Protein AF-A0A2D4IGT9-F1 (afdb_monomer)

Secondary structure (DSSP, 8-state):
-HHHHHHHHHHHHHHHHHHHHHHHHHHHHHHHHHHHHTT-S-TT-HHHHHHHHHHHHHHHHHHHHHHHHHHHHHHHHHHHHHHHHHHHHHHHHHHHHHHHHIIIII----HHHHHHHHHHHHHHHHHHHHHHHHHHHHHHHHHHHS-HHHHHHHHHHHHHHHHHHHHHHHHHHHHHHHHHTS--------------------S---------------------------------------------------------TTTTHHHHTTSS-------------------S---HHHHHHHHHHHHHHHHHHHHHHHHHHHHHHSPPP-STTHHHHHHHHHHHHHHHHHHHHHHHHHHHHHHHHHHHTTTS---TTTHHHHHHHHHHHHHHHHHHHHHHHHHHHHHHHHHHHHHHHHHHHHHHHHHHHHHHHHHHS---S-HHHHHHHHHHHHHHHHHHHHHHHHHHHHHHHHHHH--S--HHHHHHHHHHHHHHHHHHHHHHHHHHHHHHHHHHHHHHHHHHHHHH--

Radius of gyration: 40.48 Å; Cα contacts (8 Å, |Δi|>4): 198; chains: 1; bounding box: 95×110×112 Å

Nearest PDB structures (foldseek):
  3edv-assembly1_A  TM=3.835E-01  e=2.771E-05  Homo sapiens
  5j4o-assembly1_A  TM=5.846E-01  e=7.719E-04  Homo sapiens
  1u4q-assembly2_B  TM=3.903E-01  e=1.235E-04  Gallus gallus
  1s35-assembly1_A  TM=5.348E-01  e=2.455E-03  Homo sapiens
  1u5p-assembly1_A  TM=5.572E-01  e=5.311E-03  Gallus gallus

Structure (mmCIF, N/CA/C/O backbone):
data_AF-A0A2D4IGT9-F1
#
_entry.id   AF-A0A2D4IGT9-F1
#
loop_
_atom_site.group_PDB
_atom_site.id
_atom_site.type_symbol
_atom_site.label_atom_id
_atom_site.label_alt_id
_atom_site.label_comp_id
_atom_site.label_asym_id
_atom_site.label_entity_id
_atom_site.label_seq_id
_atom_site.pdbx_PDB_ins_code
_atom_site.Cartn_x
_atom_site.Cartn_y
_atom_site.Cartn_z
_atom_site.occupancy
_atom_site.B_iso_or_equiv
_atom_site.auth_seq_id
_atom_site.auth_comp_id
_atom_site.auth_asym_id
_atom_site.auth_atom_id
_atom_site.pdbx_PDB_model_num
ATOM 1 N N . TYR A 1 1 ? 6.986 18.420 2.941 1.00 79.00 1 TYR A N 1
ATOM 2 C CA . TYR A 1 1 ? 6.310 17.324 2.260 1.00 79.00 1 TYR A CA 1
ATOM 3 C C . TYR A 1 1 ? 5.594 17.743 0.979 1.00 79.00 1 TYR A C 1
ATOM 5 O O . TYR A 1 1 ? 5.923 17.195 -0.071 1.00 79.00 1 TYR A O 1
ATOM 13 N N . THR A 1 2 ? 4.648 18.689 1.011 1.00 79.75 2 THR A N 1
ATOM 14 C CA . THR A 1 2 ? 3.841 19.047 -0.173 1.00 79.75 2 THR A CA 1
ATOM 15 C C . THR A 1 2 ? 4.705 19.691 -1.249 1.00 79.75 2 THR A C 1
ATOM 17 O O . THR A 1 2 ? 4.697 19.246 -2.398 1.00 79.75 2 THR A O 1
ATOM 20 N N . VAL A 1 3 ? 5.549 20.649 -0.854 1.00 83.69 3 VAL A N 1
ATOM 21 C CA . VAL A 1 3 ? 6.493 21.311 -1.766 1.00 83.69 3 VAL A CA 1
ATOM 22 C C . VAL A 1 3 ? 7.492 20.297 -2.323 1.00 83.69 3 VAL A C 1
ATOM 24 O O . VAL A 1 3 ? 7.715 20.239 -3.529 1.00 83.69 3 VAL A O 1
ATOM 27 N N . ALA A 1 4 ? 8.036 19.420 -1.474 1.00 83.31 4 ALA A N 1
ATOM 28 C CA . ALA A 1 4 ? 8.950 18.364 -1.910 1.00 83.31 4 ALA A CA 1
ATOM 29 C C . ALA A 1 4 ? 8.309 17.397 -2.930 1.00 83.31 4 ALA A C 1
ATOM 31 O O . ALA A 1 4 ? 8.961 17.021 -3.906 1.00 83.31 4 ALA A O 1
ATOM 32 N N . LYS A 1 5 ? 7.034 17.018 -2.749 1.00 87.56 5 LYS A N 1
ATOM 33 C CA . LYS A 1 5 ? 6.284 16.177 -3.702 1.00 87.56 5 LYS A CA 1
ATOM 34 C C . LYS A 1 5 ? 6.010 16.901 -5.021 1.00 87.56 5 LYS A C 1
ATOM 36 O O . LYS A 1 5 ? 6.094 16.282 -6.083 1.00 87.56 5 LYS A O 1
ATOM 41 N N . GLU A 1 6 ? 5.712 18.196 -4.984 1.00 90.06 6 GLU A N 1
ATOM 42 C CA . GLU A 1 6 ? 5.578 19.012 -6.194 1.00 90.06 6 GLU A CA 1
ATOM 43 C C . GLU A 1 6 ? 6.902 19.129 -6.954 1.00 90.06 6 GLU A C 1
ATOM 45 O O . GLU A 1 6 ? 6.941 18.897 -8.164 1.00 90.06 6 GLU A O 1
ATOM 50 N N . GLU A 1 7 ? 7.996 19.426 -6.252 1.00 88.69 7 GLU A N 1
ATOM 51 C CA . GLU A 1 7 ? 9.341 19.472 -6.827 1.00 88.69 7 GLU A CA 1
ATOM 52 C C . GLU A 1 7 ? 9.743 18.116 -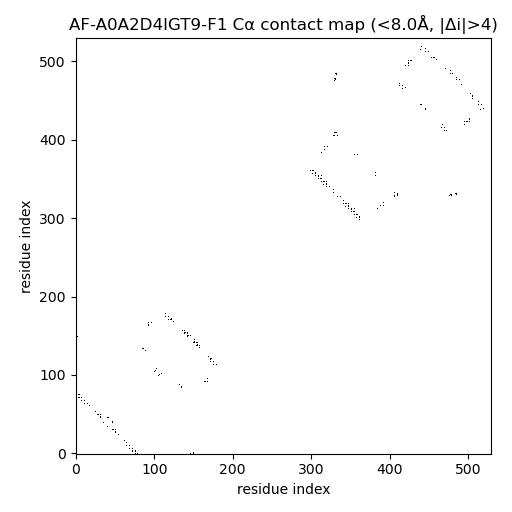7.414 1.00 88.69 7 GLU A C 1
ATOM 54 O O . GLU A 1 7 ? 10.255 18.057 -8.533 1.00 88.69 7 GLU A O 1
ATOM 59 N N . LEU A 1 8 ? 9.431 17.006 -6.736 1.00 92.19 8 LEU A N 1
ATOM 60 C CA . LEU A 1 8 ? 9.673 15.668 -7.271 1.00 92.19 8 LEU A CA 1
ATOM 61 C C . LEU A 1 8 ? 8.951 15.467 -8.610 1.00 92.19 8 LEU A C 1
ATOM 63 O O . LEU A 1 8 ? 9.586 15.066 -9.585 1.00 92.19 8 LEU A O 1
ATOM 67 N N . LYS A 1 9 ? 7.658 15.808 -8.695 1.00 94.38 9 LYS A N 1
ATOM 68 C CA . LYS A 1 9 ? 6.887 15.710 -9.947 1.00 94.38 9 LYS A CA 1
ATOM 69 C C . LYS A 1 9 ? 7.499 16.560 -11.063 1.00 94.38 9 LYS A C 1
ATOM 71 O O . LYS A 1 9 ? 7.608 16.085 -12.196 1.00 94.38 9 LYS A O 1
ATOM 76 N N . LYS A 1 10 ? 7.928 17.792 -10.756 1.00 94.25 10 LYS A N 1
ATOM 77 C CA . LYS A 1 10 ? 8.601 18.680 -11.722 1.00 94.25 10 LYS A CA 1
ATOM 78 C C . LYS A 1 10 ? 9.895 18.052 -12.242 1.00 94.25 10 LYS A C 1
ATOM 80 O O . LYS A 1 10 ? 10.098 18.000 -13.454 1.00 94.25 10 LYS A O 1
ATOM 85 N N . PHE A 1 11 ? 10.746 17.532 -11.358 1.00 92.44 11 PHE A N 1
ATOM 86 C CA . PHE A 1 11 ? 12.012 16.910 -11.755 1.00 92.44 11 PHE A CA 1
ATOM 87 C C . PHE A 1 11 ? 11.828 15.567 -12.472 1.00 92.44 11 PHE A C 1
ATOM 89 O O . PHE A 1 11 ? 12.622 15.249 -13.353 1.00 92.44 11 PHE A O 1
ATOM 96 N N . GLU A 1 12 ? 10.781 14.797 -12.172 1.00 93.69 12 GLU A N 1
ATOM 97 C CA . GLU A 1 12 ? 10.448 13.579 -12.922 1.00 93.69 12 GLU A CA 1
ATOM 98 C C . GLU A 1 12 ? 9.951 13.905 -14.335 1.00 93.69 12 GLU A C 1
ATOM 100 O O . GLU A 1 12 ? 10.316 13.228 -15.296 1.00 93.69 12 GLU A O 1
ATOM 105 N N . ALA A 1 13 ? 9.148 14.960 -14.497 1.00 94.19 13 ALA A N 1
ATOM 106 C CA . ALA A 1 13 ? 8.776 15.466 -15.818 1.00 94.19 13 ALA A CA 1
ATOM 107 C C . ALA A 1 13 ? 10.007 15.965 -16.591 1.00 94.19 13 ALA A C 1
ATOM 109 O O . ALA A 1 13 ? 10.202 15.599 -17.749 1.00 94.19 13 ALA A O 1
ATOM 110 N N . PHE A 1 14 ? 10.886 16.717 -15.927 1.00 93.12 14 PHE A N 1
ATOM 111 C CA . PHE A 1 14 ? 12.133 17.182 -16.524 1.00 93.12 14 PHE A CA 1
ATOM 112 C C . PHE A 1 14 ? 13.061 16.022 -16.915 1.00 93.12 14 PHE A C 1
ATOM 114 O O . PHE A 1 14 ? 13.662 16.052 -17.984 1.00 93.12 14 PHE A O 1
ATOM 121 N N . GLN A 1 15 ? 13.139 14.957 -16.111 1.00 92.75 15 GLN A N 1
ATOM 122 C CA . GLN A 1 15 ? 13.906 13.759 -16.454 1.00 92.75 15 GLN A CA 1
ATOM 123 C C . GLN A 1 15 ? 13.389 13.095 -17.733 1.00 92.75 15 GLN A C 1
ATOM 125 O O . GLN A 1 15 ? 14.203 12.664 -18.547 1.00 92.75 15 GLN A O 1
ATOM 130 N N . ARG A 1 16 ? 12.067 13.047 -17.949 1.00 92.38 16 ARG A N 1
ATOM 131 C CA . ARG A 1 16 ? 11.493 12.550 -19.213 1.00 92.38 16 ARG A CA 1
ATOM 132 C C . ARG A 1 16 ? 11.931 13.415 -20.395 1.00 92.38 16 ARG A C 1
ATOM 134 O O . ARG A 1 16 ? 12.405 12.875 -21.386 1.00 92.38 16 ARG A O 1
ATOM 141 N N . GLN A 1 17 ? 11.892 14.739 -20.252 1.00 91.50 17 GLN A N 1
ATOM 142 C CA . GLN A 1 17 ? 12.360 15.666 -21.289 1.00 91.50 17 GLN A CA 1
ATOM 143 C C . GLN A 1 17 ? 13.862 15.505 -21.599 1.00 91.50 17 GLN A C 1
ATOM 145 O O . GLN A 1 17 ? 14.278 15.562 -22.761 1.00 91.50 17 GLN A O 1
ATOM 150 N N . VAL A 1 18 ? 14.687 15.278 -20.570 1.00 89.12 18 VAL A N 1
ATOM 151 C CA . VAL A 1 18 ? 16.105 14.928 -20.739 1.00 89.12 18 VAL A CA 1
ATOM 152 C C . VAL A 1 18 ? 16.229 13.584 -21.465 1.00 89.12 18 VAL A C 1
ATOM 154 O O . VAL A 1 18 ? 16.972 13.481 -22.428 1.00 89.12 18 VAL A O 1
ATOM 157 N N . GLN A 1 19 ? 15.460 12.560 -21.101 1.00 87.56 19 GLN A N 1
ATOM 158 C CA . GLN A 1 19 ? 15.490 11.271 -21.801 1.00 87.56 19 GLN A CA 1
ATOM 159 C C . GLN A 1 19 ? 15.110 11.407 -23.289 1.00 87.56 19 GLN A C 1
ATOM 161 O O . GLN A 1 19 ? 15.749 10.811 -24.150 1.00 87.56 19 GLN A O 1
ATOM 166 N N . GLU A 1 20 ? 14.104 12.222 -23.612 1.00 88.31 20 GLU A N 1
ATOM 167 C CA . GLU A 1 20 ? 13.661 12.477 -24.990 1.00 88.31 20 GLU A CA 1
ATOM 168 C C . GLU A 1 20 ? 14.735 13.198 -25.818 1.00 88.31 20 GLU A C 1
ATOM 170 O O . GLU A 1 20 ? 14.999 12.838 -26.971 1.00 88.31 20 GLU A O 1
ATOM 175 N N . SER A 1 21 ? 15.414 14.177 -25.212 1.00 88.88 21 SER A N 1
ATOM 176 C CA . SER A 1 21 ? 16.463 14.967 -25.870 1.00 88.88 21 SER A CA 1
ATOM 177 C C . SER A 1 21 ? 17.759 14.171 -26.110 1.00 88.88 21 SER A C 1
ATOM 179 O O . SER A 1 21 ? 18.593 14.589 -26.918 1.00 88.88 21 SER A O 1
ATOM 181 N N . LEU A 1 22 ? 17.914 12.991 -25.489 1.00 89.75 22 LEU A N 1
ATOM 182 C CA . LEU A 1 22 ? 19.045 12.081 -25.714 1.00 89.75 22 LEU A CA 1
ATOM 183 C C . LEU A 1 22 ? 19.158 11.672 -27.187 1.00 89.75 22 LEU A C 1
ATOM 185 O O . LEU A 1 22 ? 20.249 11.659 -27.754 1.00 89.75 22 LEU A O 1
ATOM 189 N N . THR A 1 23 ? 18.019 11.415 -27.834 1.00 86.62 23 THR A N 1
ATOM 190 C CA . THR A 1 23 ? 17.961 11.019 -29.249 1.00 86.62 23 THR A CA 1
ATOM 191 C C . THR A 1 23 ? 18.584 12.070 -30.176 1.00 86.62 23 THR A C 1
ATOM 193 O O . THR A 1 23 ? 19.269 11.736 -31.147 1.00 86.62 23 THR A O 1
ATOM 196 N N . GLN A 1 24 ? 18.408 13.356 -29.855 1.00 89.19 24 GLN A N 1
ATOM 197 C CA . GLN A 1 24 ? 18.990 14.466 -30.611 1.00 89.19 24 GLN A CA 1
ATOM 198 C C . GLN A 1 24 ? 20.510 14.528 -30.421 1.00 89.19 24 GLN A C 1
ATOM 200 O O . GLN A 1 24 ? 21.248 14.699 -31.395 1.00 89.19 24 GLN A O 1
ATOM 205 N N . LEU A 1 25 ? 20.991 14.330 -29.190 1.00 91.62 25 LEU A N 1
ATOM 206 C CA . LEU A 1 25 ? 22.422 14.274 -28.889 1.00 91.62 25 LEU A CA 1
ATOM 207 C C . LEU A 1 25 ? 23.101 13.090 -29.597 1.00 91.62 25 LEU A C 1
ATOM 209 O O . LEU A 1 25 ? 24.165 13.243 -30.200 1.00 91.62 25 LEU A O 1
ATOM 213 N N . GLU A 1 26 ? 22.471 11.915 -29.590 1.00 90.19 26 GLU A N 1
ATOM 214 C CA . GLU A 1 26 ? 22.954 10.728 -30.301 1.00 90.19 26 GLU A CA 1
ATOM 215 C C . GLU A 1 26 ? 23.026 10.946 -31.813 1.00 90.19 26 GLU A C 1
ATOM 217 O O . GLU A 1 26 ? 24.003 10.536 -32.450 1.00 90.19 26 GLU A O 1
ATOM 222 N N . LEU A 1 27 ? 22.035 11.633 -32.392 1.00 91.81 27 LEU A N 1
ATOM 223 C CA . LEU A 1 27 ? 22.041 12.002 -33.804 1.00 91.81 27 LEU A CA 1
ATOM 224 C C . LEU A 1 27 ? 23.219 12.928 -34.131 1.00 91.81 27 LEU A C 1
ATOM 226 O O . LEU A 1 27 ? 23.951 12.656 -35.085 1.00 91.81 27 LEU A O 1
ATOM 230 N N . ILE A 1 28 ? 23.446 13.973 -33.329 1.00 90.88 28 ILE A N 1
ATOM 231 C CA . ILE A 1 28 ? 24.588 14.891 -33.489 1.00 90.88 28 ILE A CA 1
ATOM 232 C C . ILE A 1 28 ? 25.910 14.114 -33.393 1.00 90.88 28 ILE A C 1
ATOM 234 O O . ILE A 1 28 ? 26.769 14.229 -34.272 1.00 90.88 28 ILE A O 1
ATOM 238 N N . ASN A 1 29 ? 26.045 13.238 -32.395 1.00 92.25 29 ASN A N 1
ATOM 239 C CA . ASN A 1 29 ? 27.215 12.378 -32.217 1.00 92.25 29 ASN A CA 1
ATOM 240 C C . ASN A 1 29 ? 27.431 11.415 -33.397 1.00 92.25 29 ASN A C 1
ATOM 242 O O . ASN A 1 29 ? 28.572 11.159 -33.793 1.00 92.25 29 ASN A O 1
ATOM 246 N N . LYS A 1 30 ? 26.355 10.872 -33.979 1.00 91.94 30 LYS A N 1
ATOM 247 C CA . LYS A 1 30 ? 26.406 10.001 -35.161 1.00 91.94 30 LYS A CA 1
ATOM 248 C C . LYS A 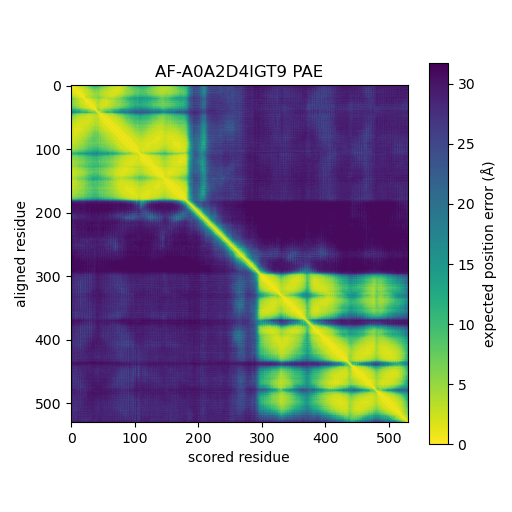1 30 ? 26.862 10.768 -36.402 1.00 91.94 30 LYS A C 1
ATOM 250 O O . LYS A 1 30 ? 27.696 10.254 -37.149 1.00 91.94 30 LYS A O 1
ATOM 255 N N . GLN A 1 31 ? 26.362 11.988 -36.609 1.00 91.38 31 GLN A N 1
ATOM 256 C CA . GLN A 1 31 ? 26.789 12.838 -37.726 1.00 91.38 31 GLN A CA 1
ATOM 257 C C . GLN A 1 31 ? 28.257 13.246 -37.594 1.00 91.38 31 GLN A C 1
ATOM 259 O O . GLN A 1 31 ? 29.007 13.135 -38.561 1.00 91.38 31 GLN A O 1
ATOM 264 N N . TYR A 1 32 ? 28.702 13.614 -36.390 1.00 92.12 32 TYR A N 1
ATOM 265 C CA . TYR A 1 32 ? 30.115 13.878 -36.127 1.00 92.12 32 TYR A CA 1
ATOM 266 C C . TYR A 1 32 ? 30.996 12.662 -36.449 1.00 92.12 32 TYR A C 1
ATOM 268 O O . TYR A 1 32 ? 31.965 12.785 -37.196 1.00 92.12 32 TYR A O 1
ATOM 276 N N . ARG A 1 33 ? 30.624 11.464 -35.966 1.00 91.19 33 ARG A N 1
ATOM 277 C CA . ARG A 1 33 ? 31.346 10.214 -36.269 1.00 91.19 33 ARG A CA 1
ATOM 278 C C . ARG A 1 33 ? 31.444 9.948 -37.773 1.00 91.19 33 ARG A C 1
ATOM 280 O O . ARG A 1 33 ? 32.477 9.470 -38.235 1.00 91.19 33 ARG A O 1
ATOM 287 N N . ARG A 1 34 ? 30.394 10.256 -38.541 1.00 91.81 34 ARG A N 1
ATOM 288 C CA . ARG A 1 34 ? 30.401 10.138 -40.005 1.00 91.81 34 ARG A CA 1
ATOM 289 C C . ARG A 1 34 ? 31.363 11.137 -40.653 1.00 91.81 34 ARG A C 1
ATOM 291 O O . ARG A 1 34 ? 32.208 10.721 -41.438 1.00 91.81 34 ARG A O 1
ATOM 298 N N . LEU A 1 35 ? 31.271 12.420 -40.300 1.00 90.44 35 LEU A N 1
ATOM 299 C CA . LEU A 1 35 ? 32.146 13.470 -40.840 1.00 90.44 35 LEU A CA 1
ATOM 300 C C . LEU A 1 35 ? 33.624 13.204 -40.537 1.00 90.44 35 LEU A C 1
ATOM 302 O O . LEU A 1 35 ? 34.469 13.412 -41.405 1.00 90.44 35 LEU A O 1
ATOM 306 N N . ALA A 1 36 ? 33.922 12.698 -39.337 1.00 87.19 36 ALA A N 1
ATOM 307 C CA . ALA A 1 36 ? 35.270 12.310 -38.936 1.00 87.19 36 ALA A CA 1
ATOM 308 C C . ALA A 1 36 ? 35.832 11.171 -39.803 1.00 87.19 36 ALA A C 1
ATOM 310 O O . ALA A 1 36 ? 36.978 11.246 -40.227 1.00 87.19 36 ALA A O 1
ATOM 311 N N . ARG A 1 37 ? 35.026 10.148 -40.134 1.00 89.19 37 ARG A N 1
ATOM 312 C CA . ARG A 1 37 ? 35.442 9.052 -41.037 1.00 89.19 37 ARG A CA 1
ATOM 313 C C . ARG A 1 37 ? 35.661 9.515 -42.474 1.00 89.19 37 ARG A C 1
ATOM 315 O O . ARG A 1 37 ? 36.538 9.000 -43.153 1.00 89.19 37 ARG A O 1
ATOM 322 N N . GLU A 1 38 ? 34.853 10.467 -42.936 1.00 91.31 38 GLU A N 1
ATOM 323 C CA . GLU A 1 38 ? 34.954 11.041 -44.282 1.00 91.31 38 GLU A CA 1
ATOM 324 C C . GLU A 1 38 ? 36.098 12.076 -44.401 1.00 91.31 38 GLU A C 1
ATOM 326 O O . GLU A 1 38 ? 36.283 12.636 -45.478 1.00 91.31 38 GLU A O 1
ATOM 331 N N . ASN A 1 39 ? 36.860 12.352 -43.328 1.00 83.75 39 ASN A N 1
ATOM 332 C CA . ASN A 1 39 ? 37.859 13.434 -43.249 1.00 83.75 39 ASN A CA 1
ATOM 333 C C . ASN A 1 39 ? 37.294 14.816 -43.631 1.00 83.75 39 ASN A C 1
ATOM 335 O O . ASN A 1 39 ? 37.993 15.671 -44.170 1.00 83.75 39 ASN A O 1
ATOM 339 N N . ARG A 1 40 ? 36.006 15.044 -43.345 1.00 85.62 40 ARG A N 1
ATOM 340 C CA . ARG A 1 40 ? 35.285 16.298 -43.632 1.00 85.62 40 ARG A CA 1
ATOM 341 C C . ARG A 1 40 ? 35.161 17.205 -42.408 1.00 85.62 40 ARG A C 1
ATOM 343 O O . ARG A 1 40 ? 34.336 18.116 -42.398 1.00 85.62 40 ARG A O 1
ATOM 350 N N . THR A 1 41 ? 35.924 16.926 -41.358 1.00 84.19 41 THR A N 1
ATOM 351 C CA . THR A 1 41 ? 35.995 17.768 -40.161 1.00 84.19 41 THR A CA 1
ATOM 352 C C . THR A 1 41 ? 36.948 18.934 -40.377 1.00 84.19 41 THR A C 1
ATOM 354 O O . THR A 1 41 ? 37.808 18.901 -41.256 1.00 84.19 41 THR A O 1
ATOM 357 N N . ASP A 1 42 ? 36.806 19.973 -39.565 1.00 84.94 42 ASP A N 1
ATOM 358 C CA . ASP A 1 42 ? 37.708 21.113 -39.604 1.00 84.94 42 ASP A CA 1
ATOM 359 C C . ASP A 1 42 ? 39.134 20.717 -39.177 1.00 84.94 42 ASP A C 1
ATOM 361 O O . ASP A 1 42 ? 39.333 19.871 -38.302 1.00 84.94 42 ASP A O 1
ATOM 365 N N . SER A 1 43 ? 40.141 21.341 -39.790 1.00 74.69 43 SER A N 1
ATOM 366 C CA . SER A 1 43 ? 41.559 21.085 -39.499 1.00 74.69 43 SER A CA 1
ATOM 367 C C . SER A 1 43 ? 42.000 21.592 -38.121 1.00 74.69 43 SER A C 1
ATOM 369 O O . SER A 1 43 ? 43.042 21.174 -37.623 1.00 74.69 43 SER A O 1
ATOM 371 N N . ALA A 1 44 ? 41.207 22.468 -37.496 1.00 79.75 44 ALA A N 1
ATOM 372 C CA . ALA A 1 44 ? 41.474 23.047 -36.182 1.00 79.75 44 ALA A CA 1
ATOM 373 C C . ALA A 1 44 ? 40.923 22.205 -35.010 1.00 79.75 44 ALA A C 1
ATOM 375 O O . ALA A 1 44 ? 41.195 22.525 -33.854 1.00 79.75 44 ALA A O 1
ATOM 376 N N . GLY A 1 45 ? 40.156 21.138 -35.275 1.00 83.75 45 GLY A N 1
ATOM 377 C CA . GLY A 1 45 ? 39.550 20.282 -34.245 1.00 83.75 45 GLY A CA 1
ATOM 378 C C . GLY A 1 45 ? 38.413 20.932 -33.439 1.00 83.75 45 GLY A C 1
ATOM 379 O O . GLY A 1 45 ? 37.989 20.385 -32.420 1.00 83.75 45 GLY A O 1
ATOM 380 N N . SER A 1 46 ? 37.892 22.072 -33.884 1.00 87.81 46 SER A N 1
ATOM 381 C CA . SER A 1 46 ? 36.796 22.817 -33.264 1.00 87.81 46 SER A CA 1
ATOM 382 C C . SER A 1 46 ? 35.514 21.987 -33.163 1.00 87.81 46 SER A C 1
ATOM 384 O O . SER A 1 46 ? 34.885 21.963 -32.105 1.00 87.81 46 SER A O 1
ATOM 386 N N . LEU A 1 47 ? 35.150 21.227 -34.205 1.00 88.06 47 LEU A N 1
ATOM 387 C CA . LEU A 1 47 ? 33.951 20.384 -34.177 1.00 88.06 47 LEU A CA 1
ATOM 388 C C . LEU A 1 47 ? 34.066 19.258 -33.141 1.00 88.06 47 LEU A C 1
ATOM 390 O O . LEU A 1 47 ? 33.101 18.957 -32.439 1.00 88.06 47 LEU A O 1
ATOM 394 N N . ARG A 1 48 ? 35.261 18.670 -33.004 1.00 87.56 48 ARG A N 1
ATOM 395 C CA . ARG A 1 48 ? 35.552 17.663 -31.976 1.00 87.56 48 ARG A CA 1
ATOM 396 C C . ARG A 1 48 ? 35.373 18.242 -30.574 1.00 87.56 48 ARG A C 1
ATOM 398 O O . ARG A 1 48 ? 34.767 17.586 -29.729 1.00 87.56 48 ARG A O 1
ATOM 405 N N . LEU A 1 49 ? 35.891 19.448 -30.333 1.00 90.50 49 LEU A N 1
ATOM 406 C CA . LEU A 1 49 ? 35.759 20.133 -29.045 1.00 90.50 49 LEU A CA 1
ATOM 407 C C . LEU A 1 49 ? 34.296 20.453 -28.727 1.00 90.50 49 LEU A C 1
ATOM 409 O O . LEU A 1 49 ? 33.834 20.103 -27.647 1.00 90.50 49 LEU A O 1
ATOM 413 N N . MET A 1 50 ? 33.537 21.012 -29.674 1.00 91.31 50 MET A N 1
ATOM 414 C CA . MET A 1 50 ? 32.116 21.325 -29.467 1.00 91.31 50 MET A CA 1
ATOM 415 C C . MET A 1 50 ? 31.277 20.084 -29.136 1.00 91.31 50 MET A C 1
ATOM 417 O O . MET A 1 50 ? 30.437 20.129 -28.240 1.00 91.31 50 MET A O 1
ATOM 421 N N . VAL A 1 51 ? 31.512 18.964 -29.829 1.00 91.38 51 VAL A N 1
ATOM 422 C CA . VAL A 1 51 ? 30.815 17.697 -29.555 1.00 91.38 51 VAL A CA 1
ATOM 423 C C . VAL A 1 51 ? 31.202 17.144 -28.183 1.00 91.38 51 VAL A C 1
ATOM 425 O O . VAL A 1 51 ? 30.335 16.703 -27.429 1.00 91.38 51 VAL A O 1
ATOM 428 N N . HIS A 1 52 ? 32.488 17.193 -27.827 1.00 91.31 52 HIS A N 1
ATOM 429 C CA . HIS A 1 52 ? 32.952 16.756 -26.513 1.00 91.31 52 HIS A CA 1
ATOM 430 C C . HIS A 1 52 ? 32.368 17.611 -25.380 1.00 91.31 52 HIS A C 1
ATOM 432 O O . HIS A 1 52 ? 31.828 17.058 -24.426 1.00 91.31 52 HIS A O 1
ATOM 438 N N . GLU A 1 53 ? 32.392 18.941 -25.508 1.00 93.44 53 GLU A N 1
ATOM 439 C CA . GLU A 1 53 ? 31.776 19.854 -24.542 1.00 93.44 53 GLU A CA 1
ATOM 440 C C . GLU A 1 53 ? 30.263 19.644 -24.431 1.00 93.44 53 GLU A C 1
ATOM 442 O O . GLU A 1 53 ? 29.724 19.661 -23.326 1.00 93.44 53 GLU A O 1
ATOM 447 N N . GLY A 1 54 ? 29.569 19.434 -25.554 1.00 91.81 54 GLY A N 1
ATOM 448 C CA . GLY A 1 54 ? 28.137 19.136 -25.568 1.00 91.81 54 GLY A CA 1
ATOM 449 C C . GLY A 1 54 ? 27.809 17.870 -24.775 1.00 91.81 54 GLY A C 1
ATOM 450 O O . GLY A 1 54 ? 26.941 17.902 -23.903 1.00 91.81 54 GLY A O 1
ATOM 451 N N . ASN A 1 55 ? 28.564 16.793 -25.006 1.00 92.56 55 ASN A N 1
ATOM 452 C CA . ASN A 1 55 ? 28.427 15.541 -24.257 1.00 92.56 55 ASN A CA 1
ATOM 453 C C . ASN A 1 55 ? 28.780 15.715 -22.774 1.00 92.56 55 ASN A C 1
ATOM 455 O O . ASN A 1 55 ? 28.048 15.251 -21.911 1.00 92.56 55 ASN A O 1
ATOM 459 N N . GLN A 1 56 ? 29.839 16.456 -22.447 1.00 94.69 56 GLN A N 1
ATOM 460 C CA . GLN A 1 56 ? 30.210 16.704 -21.053 1.00 94.69 56 GLN A CA 1
ATOM 461 C C . GLN A 1 56 ? 29.131 17.506 -20.306 1.00 94.69 56 GLN A C 1
ATOM 463 O O . GLN A 1 56 ? 28.804 17.206 -19.155 1.00 94.69 56 GLN A O 1
ATOM 468 N N . ARG A 1 57 ? 28.553 18.532 -20.946 1.00 94.62 57 ARG A N 1
ATOM 469 C CA . ARG A 1 57 ? 27.433 19.306 -20.383 1.00 94.62 57 ARG A CA 1
ATOM 470 C C . ARG A 1 57 ? 26.198 18.426 -20.196 1.00 94.62 57 ARG A C 1
ATOM 472 O O . ARG A 1 57 ? 25.532 18.558 -19.170 1.00 94.62 57 ARG A O 1
ATOM 479 N N . TRP A 1 58 ? 25.930 17.523 -21.140 1.00 93.94 58 TRP A N 1
ATOM 480 C CA . TRP A 1 58 ? 24.857 16.537 -21.038 1.00 93.94 58 TRP A CA 1
ATOM 481 C C . TRP A 1 58 ? 25.045 15.589 -19.852 1.00 93.94 58 TRP A C 1
ATOM 483 O O . TRP A 1 58 ? 24.163 15.490 -19.002 1.00 93.94 58 TRP A O 1
ATOM 493 N N . ASP A 1 59 ? 26.216 14.963 -19.740 1.00 91.81 59 ASP A N 1
ATOM 494 C CA . ASP A 1 59 ? 26.529 14.036 -18.651 1.00 91.81 59 ASP A CA 1
ATOM 495 C C . ASP A 1 59 ? 26.399 14.723 -17.288 1.00 91.81 59 ASP A C 1
ATOM 497 O O . ASP A 1 59 ? 25.846 14.163 -16.339 1.00 91.81 59 ASP A O 1
ATOM 501 N N . ASN A 1 60 ? 26.866 15.971 -17.189 1.00 93.75 60 ASN A N 1
ATOM 502 C CA . ASN A 1 60 ? 26.723 16.778 -15.983 1.00 93.75 60 ASN A CA 1
ATOM 503 C C . ASN A 1 60 ? 25.255 17.092 -15.664 1.00 93.75 60 ASN A C 1
ATOM 505 O O . ASN A 1 60 ? 24.858 17.013 -14.500 1.00 93.75 60 ASN A O 1
ATOM 509 N N . LEU A 1 61 ? 24.438 17.428 -16.668 1.00 93.69 61 LEU A N 1
ATOM 510 C CA . LEU A 1 61 ? 23.002 17.642 -16.491 1.00 93.69 61 LEU A CA 1
ATOM 511 C C . LEU A 1 61 ? 22.319 16.364 -15.989 1.00 93.69 61 LEU A C 1
ATOM 513 O O . LEU A 1 61 ? 21.627 16.404 -14.972 1.00 93.69 61 LEU A O 1
ATOM 517 N N . GLN A 1 62 ? 22.566 15.229 -16.643 1.00 91.19 62 GLN A N 1
ATOM 518 C CA . GLN A 1 62 ? 21.970 13.942 -16.292 1.00 91.19 62 GLN A CA 1
ATOM 519 C C . GLN A 1 62 ? 22.358 13.510 -14.870 1.00 91.19 62 GLN A C 1
ATOM 521 O O . GLN A 1 62 ? 21.485 13.161 -14.073 1.00 91.19 62 GLN A O 1
ATOM 526 N N . LYS A 1 63 ? 23.641 13.629 -14.497 1.00 92.19 63 LYS A N 1
ATOM 527 C CA . LYS A 1 63 ? 24.114 13.362 -13.126 1.00 92.19 63 LYS A CA 1
ATOM 528 C C . LYS A 1 63 ? 23.425 14.254 -12.091 1.00 92.19 63 LYS A C 1
ATOM 530 O O . LYS A 1 63 ? 23.022 13.766 -11.035 1.00 92.19 63 LYS A O 1
ATOM 535 N N . ARG A 1 64 ? 23.257 15.549 -12.386 1.00 94.56 64 ARG A N 1
ATOM 536 C CA . ARG A 1 64 ? 22.578 16.497 -11.485 1.00 94.56 64 ARG A CA 1
ATOM 537 C C . ARG A 1 64 ? 21.100 16.160 -11.305 1.00 94.56 64 ARG A C 1
ATOM 539 O O . ARG A 1 64 ? 20.640 16.137 -10.169 1.00 94.56 64 ARG A O 1
ATOM 546 N N . VAL A 1 65 ? 20.380 15.859 -12.386 1.00 91.12 65 VAL A N 1
ATOM 547 C CA . VAL A 1 65 ? 18.957 15.481 -12.327 1.00 91.12 65 VAL A CA 1
ATOM 548 C C . VAL A 1 65 ? 18.765 14.209 -11.503 1.00 91.12 65 VAL A C 1
ATOM 550 O O . VAL A 1 65 ? 17.935 14.191 -10.597 1.00 91.12 65 VAL A O 1
ATOM 553 N N . ILE A 1 66 ? 19.583 13.177 -11.740 1.00 89.38 66 ILE A N 1
ATOM 554 C CA . ILE A 1 66 ? 19.535 11.924 -10.971 1.00 89.38 66 ILE A CA 1
ATOM 555 C C . ILE A 1 66 ? 19.811 12.178 -9.483 1.00 89.38 66 ILE A C 1
ATOM 557 O O . ILE A 1 66 ? 19.113 11.638 -8.627 1.00 89.38 66 ILE A O 1
ATOM 561 N N . SER A 1 67 ? 20.808 13.010 -9.168 1.00 91.81 67 SER A N 1
ATOM 562 C CA . SER A 1 67 ? 21.150 13.359 -7.785 1.00 91.81 67 SER A CA 1
ATOM 563 C C . SER A 1 67 ? 19.997 14.074 -7.068 1.00 91.81 67 SER A C 1
ATOM 565 O O . SER A 1 67 ? 19.627 13.689 -5.957 1.00 91.81 67 SER A O 1
ATOM 567 N N . ILE A 1 68 ? 19.370 15.060 -7.722 1.00 88.00 68 ILE A N 1
ATOM 568 C CA . ILE A 1 68 ? 18.227 15.799 -7.166 1.00 88.00 68 ILE A CA 1
ATOM 569 C C . ILE A 1 68 ? 17.043 14.863 -6.922 1.00 88.00 68 ILE A C 1
ATOM 571 O O . ILE A 1 68 ? 16.489 14.862 -5.825 1.00 88.00 68 ILE A O 1
ATOM 575 N N . LEU A 1 69 ? 16.694 14.029 -7.905 1.00 87.25 69 LEU A N 1
ATOM 576 C CA . LEU A 1 69 ? 15.604 13.063 -7.779 1.00 87.25 69 LEU A CA 1
ATOM 577 C C . LEU A 1 69 ? 15.836 12.075 -6.640 1.00 87.25 69 LEU A C 1
ATOM 579 O O . LEU A 1 69 ? 14.924 11.826 -5.857 1.00 87.25 69 LEU A O 1
ATOM 583 N N . ARG A 1 70 ? 17.054 11.536 -6.516 1.00 91.50 70 ARG A N 1
ATOM 584 C CA . ARG A 1 70 ? 17.404 10.622 -5.422 1.00 91.50 70 ARG A CA 1
ATOM 585 C C . ARG A 1 70 ? 17.235 11.296 -4.064 1.00 91.50 70 ARG A C 1
ATOM 587 O O . ARG A 1 70 ? 16.640 10.705 -3.171 1.00 91.50 70 ARG A O 1
ATOM 594 N N . ARG A 1 71 ? 17.715 12.535 -3.925 1.00 89.19 71 ARG A N 1
ATOM 595 C CA . ARG A 1 71 ? 17.596 13.307 -2.683 1.00 89.19 71 ARG A CA 1
ATOM 596 C C . ARG A 1 71 ? 16.137 13.600 -2.325 1.00 89.19 71 ARG A C 1
ATOM 598 O O . ARG A 1 71 ? 15.764 13.413 -1.175 1.00 89.19 71 ARG A O 1
ATOM 605 N N . LEU A 1 72 ? 15.319 14.015 -3.297 1.00 88.94 72 LEU A N 1
ATOM 606 C CA . LEU A 1 72 ? 13.892 14.286 -3.083 1.00 88.94 72 LEU A CA 1
ATOM 607 C C . LEU A 1 72 ? 13.126 13.020 -2.685 1.00 88.94 72 LEU A C 1
ATOM 609 O O . LEU A 1 72 ? 12.375 13.049 -1.716 1.00 88.94 72 LEU A O 1
ATOM 613 N N . LYS A 1 73 ? 13.351 11.901 -3.387 1.00 91.62 73 LYS A N 1
ATOM 614 C CA . LYS A 1 73 ? 12.723 10.611 -3.059 1.00 91.62 73 LYS A CA 1
ATOM 615 C C . LYS A 1 73 ? 13.107 10.133 -1.666 1.00 91.62 73 LYS A C 1
ATOM 617 O O . LYS A 1 73 ? 12.237 9.711 -0.919 1.00 91.62 73 LYS A O 1
ATOM 622 N N . HIS A 1 74 ? 14.386 10.242 -1.313 1.00 90.44 74 HIS A N 1
ATOM 623 C CA . HIS A 1 74 ? 14.856 9.877 0.018 1.00 90.44 74 HIS A CA 1
ATOM 624 C C . HIS A 1 74 ? 14.201 10.731 1.108 1.00 90.44 74 HIS A C 1
ATOM 626 O O . HIS A 1 74 ? 13.668 10.179 2.059 1.00 90.44 74 HIS A O 1
ATOM 632 N N . PHE A 1 75 ? 14.169 12.056 0.941 1.00 88.88 75 PHE A N 1
ATOM 633 C CA . PHE A 1 75 ? 13.534 12.959 1.904 1.00 88.88 75 PHE A CA 1
ATOM 634 C C . PHE A 1 75 ? 12.029 12.687 2.071 1.00 88.88 75 PHE A C 1
ATOM 636 O O . PHE A 1 75 ? 11.526 12.663 3.190 1.00 88.88 75 PHE A O 1
ATOM 643 N N . ILE A 1 76 ? 11.308 12.445 0.969 1.00 90.50 76 ILE A N 1
ATOM 644 C CA . ILE A 1 76 ? 9.884 12.078 1.019 1.00 90.50 76 ILE A CA 1
ATOM 645 C C . ILE A 1 76 ? 9.694 10.744 1.746 1.00 90.50 76 ILE A C 1
ATOM 647 O O . ILE A 1 76 ? 8.821 10.663 2.600 1.00 90.50 76 ILE A O 1
ATOM 651 N N . GLY A 1 77 ? 10.535 9.745 1.460 1.00 93.00 77 GLY A N 1
ATOM 652 C CA . GLY A 1 77 ? 10.501 8.456 2.154 1.00 93.00 77 GLY A CA 1
ATOM 653 C C . GLY A 1 77 ? 10.722 8.600 3.659 1.00 93.00 77 GLY A C 1
ATOM 654 O O . GLY A 1 77 ? 9.922 8.099 4.435 1.00 93.00 77 GLY A O 1
ATOM 655 N N . GLN A 1 78 ? 11.725 9.379 4.082 1.00 92.38 78 GLN A N 1
ATOM 656 C CA . GLN A 1 78 ? 11.964 9.654 5.507 1.00 92.38 78 GLN A CA 1
ATOM 657 C C . GLN A 1 78 ? 10.752 10.297 6.192 1.00 92.38 78 GLN A C 1
ATOM 659 O O . GLN A 1 78 ? 10.445 9.986 7.340 1.00 92.38 78 GLN A O 1
ATOM 664 N N . ARG A 1 79 ? 10.047 11.191 5.492 1.00 94.25 79 ARG A N 1
ATOM 665 C CA . ARG A 1 79 ? 8.827 11.808 6.012 1.00 94.25 79 ARG A CA 1
ATOM 666 C C . ARG A 1 79 ? 7.670 10.807 6.136 1.00 94.25 79 ARG A C 1
ATOM 668 O O . ARG A 1 79 ? 6.982 10.829 7.148 1.00 94.25 79 ARG A O 1
ATOM 675 N N . GLU A 1 80 ? 7.475 9.930 5.154 1.00 94.81 80 GLU A N 1
ATOM 676 C CA . GLU A 1 80 ? 6.438 8.881 5.197 1.00 94.81 80 GLU A CA 1
ATOM 677 C C . GLU A 1 80 ? 6.729 7.835 6.292 1.00 94.81 80 GLU A C 1
ATOM 679 O O . GLU A 1 80 ? 5.819 7.380 6.988 1.00 94.81 80 GLU A O 1
ATOM 684 N N . GLU A 1 81 ? 8.005 7.496 6.500 1.00 94.75 81 GLU A N 1
ATOM 685 C CA . GLU A 1 81 ? 8.457 6.641 7.604 1.00 94.75 81 GLU A CA 1
ATOM 686 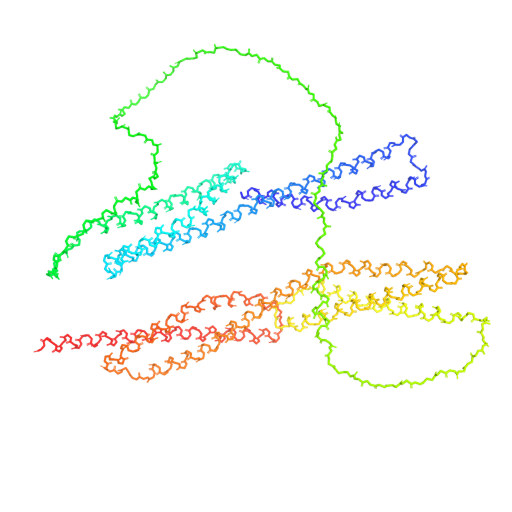C C . GLU A 1 81 ? 8.163 7.279 8.971 1.00 94.75 81 GLU A C 1
ATOM 688 O O . GLU A 1 81 ? 7.610 6.611 9.848 1.00 94.75 81 GLU A O 1
ATOM 693 N N . PHE A 1 82 ? 8.462 8.574 9.138 1.00 95.88 82 PHE A N 1
ATOM 694 C CA . PHE A 1 82 ? 8.116 9.329 10.346 1.00 95.88 82 PHE A CA 1
ATOM 695 C C . PHE A 1 82 ? 6.603 9.338 10.605 1.00 95.88 82 PHE A C 1
ATOM 697 O O . PHE A 1 82 ? 6.186 9.035 11.721 1.00 95.88 82 PHE A O 1
ATOM 704 N N . GLU A 1 83 ? 5.784 9.645 9.591 1.00 94.94 83 GLU A N 1
ATOM 705 C CA . GLU A 1 83 ? 4.315 9.651 9.706 1.00 94.94 83 GLU A CA 1
ATOM 706 C C . GLU A 1 83 ? 3.797 8.284 10.172 1.00 94.94 83 GLU A C 1
ATOM 708 O O . GLU A 1 83 ? 3.063 8.195 11.154 1.00 94.94 83 GLU A O 1
ATOM 713 N N . THR A 1 84 ? 4.269 7.205 9.544 1.00 96.19 84 THR A N 1
ATOM 714 C CA . THR A 1 84 ? 3.881 5.832 9.898 1.00 96.19 84 THR A CA 1
ATOM 715 C C . THR A 1 84 ? 4.270 5.480 11.338 1.00 96.19 84 THR A C 1
ATOM 717 O O . THR A 1 84 ? 3.487 4.886 12.085 1.00 96.19 84 THR A O 1
ATOM 720 N N . ALA A 1 85 ? 5.489 5.837 11.753 1.00 95.69 85 ALA A N 1
ATOM 721 C CA . ALA A 1 85 ? 5.979 5.555 13.097 1.00 95.69 85 ALA A CA 1
ATOM 722 C C . ALA A 1 85 ? 5.233 6.373 14.166 1.00 95.69 85 ALA A C 1
ATOM 724 O O . ALA A 1 85 ? 4.869 5.823 15.210 1.00 95.69 85 ALA A O 1
ATOM 725 N N . ARG A 1 86 ? 4.959 7.653 13.887 1.00 97.44 86 ARG A N 1
ATOM 726 C CA . ARG A 1 86 ? 4.140 8.535 14.726 1.00 97.44 86 ARG A CA 1
ATOM 727 C C . ARG A 1 86 ? 2.733 7.970 14.898 1.00 97.44 86 ARG A C 1
ATOM 729 O O . ARG A 1 86 ? 2.288 7.820 16.032 1.00 97.44 86 ARG A O 1
ATOM 736 N N . ASP A 1 87 ? 2.060 7.609 13.809 1.00 97.12 87 ASP A N 1
ATOM 737 C CA . ASP A 1 87 ? 0.688 7.091 13.850 1.00 97.12 87 ASP A CA 1
ATOM 738 C C . ASP A 1 87 ? 0.608 5.785 14.654 1.00 97.12 87 ASP A C 1
ATOM 740 O O . ASP A 1 87 ? -0.308 5.595 15.454 1.00 97.12 87 ASP A O 1
ATOM 744 N N . SER A 1 88 ? 1.624 4.921 14.542 1.00 97.44 88 SER A N 1
ATOM 745 C CA . SER A 1 88 ? 1.750 3.725 15.383 1.00 97.44 88 SER A CA 1
ATOM 746 C C . SER A 1 88 ? 1.803 4.053 16.882 1.00 97.44 88 SER A C 1
ATOM 748 O O . SER A 1 88 ? 1.189 3.334 17.672 1.00 97.44 88 SER A O 1
ATOM 750 N N . ILE A 1 89 ? 2.519 5.107 17.290 1.00 97.25 89 ILE A N 1
ATOM 751 C CA . ILE A 1 89 ? 2.557 5.542 18.695 1.00 97.25 89 ILE A CA 1
ATOM 752 C C . ILE A 1 89 ? 1.238 6.190 19.112 1.00 97.25 89 ILE A C 1
ATOM 754 O O . ILE A 1 89 ? 0.771 5.917 20.213 1.00 97.25 89 ILE A O 1
ATOM 758 N N . LEU A 1 90 ? 0.611 6.999 18.256 1.00 97.75 90 LEU A N 1
ATOM 759 C CA . LEU A 1 90 ? -0.677 7.629 18.565 1.00 97.75 90 LEU A CA 1
ATOM 760 C C . LEU A 1 90 ? -1.773 6.590 18.822 1.00 97.75 90 LEU A C 1
ATOM 762 O O . LEU A 1 90 ? -2.528 6.727 19.785 1.00 97.75 90 LEU A O 1
ATOM 766 N N . VAL A 1 91 ? -1.826 5.521 18.021 1.00 97.88 91 VAL A N 1
ATOM 767 C CA . VAL A 1 91 ? -2.750 4.399 18.253 1.00 97.88 91 VAL A CA 1
ATOM 768 C C . VAL A 1 91 ? -2.465 3.727 19.594 1.00 97.88 91 VAL A C 1
ATOM 770 O O . VAL A 1 91 ? -3.392 3.496 20.365 1.00 97.88 91 VAL A O 1
ATOM 773 N N . TRP A 1 92 ? -1.195 3.456 19.908 1.00 98.06 92 TRP A N 1
ATOM 774 C CA . TRP A 1 92 ? -0.816 2.852 21.188 1.00 98.06 92 TRP A CA 1
ATOM 775 C C . TRP A 1 92 ? -1.172 3.744 22.391 1.00 98.06 92 TRP A C 1
ATOM 777 O O . TRP A 1 92 ? -1.730 3.252 23.369 1.00 98.06 92 TRP A O 1
ATOM 787 N N . LEU A 1 93 ? -0.925 5.056 22.308 1.00 97.94 93 LEU A N 1
ATOM 788 C CA . LEU A 1 93 ? -1.319 6.020 23.342 1.00 97.94 93 LEU A CA 1
ATOM 789 C C . LEU A 1 93 ? -2.839 6.067 23.525 1.00 97.94 93 LEU A C 1
ATOM 791 O O . LEU A 1 93 ? -3.312 6.101 24.658 1.00 97.94 93 LEU A O 1
ATOM 795 N N . THR A 1 94 ? -3.588 6.030 22.420 1.00 97.69 94 THR A N 1
ATOM 796 C CA . THR A 1 94 ? -5.058 6.026 22.437 1.00 97.69 94 THR A CA 1
ATOM 797 C C . THR A 1 94 ? -5.594 4.771 23.106 1.00 97.69 94 THR A C 1
ATOM 799 O O . THR A 1 94 ? -6.450 4.856 23.982 1.00 97.69 94 THR A O 1
ATOM 802 N N . GLU A 1 95 ? -5.062 3.607 22.741 1.00 97.44 95 GLU A N 1
ATOM 803 C CA . GLU A 1 95 ? -5.434 2.340 23.362 1.00 97.44 95 GLU A CA 1
ATOM 804 C C . GLU A 1 95 ? -5.137 2.355 24.867 1.00 97.44 95 GLU A C 1
ATOM 806 O O . GLU A 1 95 ? -6.008 2.033 25.673 1.00 97.44 95 GLU A O 1
ATOM 811 N N . MET A 1 96 ? -3.948 2.810 25.271 1.00 97.81 96 MET A N 1
ATOM 812 C CA . MET A 1 96 ? -3.597 2.923 26.687 1.00 97.81 96 MET A CA 1
ATOM 813 C C . MET A 1 96 ? -4.522 3.890 27.442 1.00 97.81 96 MET A C 1
ATOM 815 O O . MET A 1 96 ? -4.947 3.576 28.552 1.00 97.81 96 MET A O 1
ATOM 819 N N . ASP A 1 97 ? -4.874 5.041 26.864 1.00 96.88 97 ASP A N 1
ATOM 820 C CA . ASP A 1 97 ? -5.785 6.007 27.494 1.00 96.88 97 ASP A CA 1
ATOM 821 C C . ASP A 1 97 ? -7.221 5.461 27.630 1.00 96.88 97 ASP A C 1
ATOM 823 O O . ASP A 1 97 ? -7.891 5.678 28.649 1.00 96.88 97 ASP A O 1
ATOM 827 N N . LEU A 1 98 ? -7.685 4.673 26.653 1.00 97.38 98 LEU A N 1
ATOM 828 C CA . LEU A 1 98 ? -8.959 3.953 26.730 1.00 97.38 98 LEU A CA 1
ATOM 829 C C . LEU A 1 98 ? -8.933 2.877 27.819 1.00 97.38 98 LEU A C 1
ATOM 831 O O . LEU A 1 98 ? -9.852 2.809 28.642 1.00 97.38 98 LEU A O 1
ATOM 835 N N . GLN A 1 99 ? -7.873 2.069 27.877 1.00 97.12 99 GLN A N 1
ATOM 836 C CA . GLN A 1 99 ? -7.726 1.063 28.925 1.00 97.12 99 GLN A CA 1
ATOM 837 C C . GLN A 1 99 ? -7.622 1.713 30.308 1.00 97.12 99 GLN A C 1
ATOM 839 O O . GLN A 1 99 ? -8.258 1.249 31.253 1.00 97.12 99 GLN A O 1
ATOM 844 N N . LEU A 1 100 ? -6.906 2.831 30.436 1.00 96.25 100 LEU A N 1
ATOM 845 C CA . LEU A 1 100 ? -6.832 3.600 31.675 1.00 96.25 100 LEU A CA 1
ATOM 846 C C . LEU A 1 100 ? -8.209 4.121 32.100 1.00 96.25 100 LEU A C 1
ATOM 848 O O . LEU A 1 100 ? -8.585 3.986 33.263 1.00 96.25 100 LEU A O 1
ATOM 852 N N . THR A 1 101 ? -8.999 4.627 31.153 1.00 96.19 101 THR A N 1
ATOM 853 C CA . THR A 1 101 ? -10.391 5.041 31.387 1.00 96.19 101 THR A CA 1
ATOM 854 C C . THR A 1 101 ? -11.251 3.872 31.880 1.00 96.19 101 THR A C 1
ATOM 856 O O . THR A 1 101 ? -12.033 4.034 32.821 1.00 96.19 101 THR A O 1
ATOM 859 N N . ASN A 1 102 ? -11.068 2.675 31.313 1.00 94.94 102 ASN A N 1
ATOM 860 C CA . ASN A 1 102 ? -11.728 1.455 31.778 1.00 94.94 102 ASN A CA 1
ATOM 861 C C . ASN A 1 102 ? -11.367 1.121 33.233 1.00 94.94 102 ASN A C 1
ATOM 863 O O . ASN A 1 102 ? -12.258 0.905 34.054 1.00 94.94 102 ASN A O 1
ATOM 867 N N . ILE A 1 103 ? -10.080 1.138 33.585 1.00 94.19 103 ILE A N 1
ATOM 868 C CA . ILE A 1 103 ? -9.618 0.858 34.955 1.00 94.19 103 ILE A CA 1
ATOM 869 C C . ILE A 1 103 ? -10.159 1.899 35.948 1.00 94.19 103 ILE A C 1
ATOM 871 O O . ILE A 1 103 ? -10.586 1.546 37.054 1.00 94.19 103 ILE A O 1
ATOM 875 N N . GLU A 1 104 ? -10.165 3.174 35.555 1.00 91.56 104 GLU A N 1
ATOM 876 C CA . GLU A 1 104 ? -10.594 4.289 36.400 1.00 91.56 104 GLU A CA 1
ATOM 877 C C . GLU A 1 104 ? -12.095 4.270 36.707 1.00 91.56 104 GLU A C 1
ATOM 879 O O . GLU A 1 104 ? -12.472 4.482 37.862 1.00 91.56 104 GLU A O 1
ATOM 884 N N . HIS A 1 105 ? -12.940 4.016 35.704 1.00 92.44 105 HIS A N 1
ATOM 885 C CA . HIS A 1 105 ? -14.381 4.270 35.811 1.00 92.44 105 HIS A CA 1
ATOM 886 C C . HIS A 1 105 ? -15.272 3.033 35.720 1.00 92.44 105 HIS A C 1
ATOM 888 O O . HIS A 1 105 ? -16.352 3.038 36.304 1.00 92.44 105 HIS A O 1
ATOM 894 N N . PHE A 1 106 ? -14.845 1.994 35.006 1.00 89.12 106 PHE A N 1
ATOM 895 C CA . PHE A 1 106 ? -15.714 0.870 34.644 1.00 89.12 106 PHE A CA 1
ATOM 896 C C . PHE A 1 106 ? -15.282 -0.456 35.281 1.00 89.12 106 PHE A C 1
ATOM 898 O O . PHE A 1 106 ? -16.095 -1.357 35.450 1.00 89.12 106 PHE A O 1
ATOM 905 N N . SER A 1 107 ? -14.010 -0.583 35.657 1.00 89.94 107 SER A N 1
ATOM 906 C CA . SER A 1 107 ? -13.463 -1.799 36.251 1.00 89.94 107 SER A CA 1
ATOM 907 C C . SER A 1 107 ? -13.922 -1.988 37.698 1.00 89.94 107 SER A C 1
ATOM 909 O O . SER A 1 107 ? -13.655 -1.149 38.566 1.00 89.94 107 SER A O 1
ATOM 911 N N . GLU A 1 108 ? -14.525 -3.149 37.956 1.00 91.00 108 GLU A N 1
ATOM 912 C CA . GLU A 1 108 ? -14.915 -3.652 39.281 1.00 91.00 108 GLU A CA 1
ATOM 913 C C . GLU A 1 108 ? -13.752 -4.330 40.032 1.00 91.00 108 GLU A C 1
ATOM 915 O O . GLU A 1 108 ? -13.945 -4.892 41.108 1.00 91.00 108 GLU A O 1
ATOM 920 N N . CYS A 1 109 ? -12.530 -4.303 39.483 1.00 90.25 109 CYS A N 1
ATOM 921 C CA . CYS A 1 109 ? -11.361 -4.873 40.149 1.00 90.25 109 CYS A CA 1
ATOM 922 C C . CYS A 1 109 ? -11.069 -4.175 41.486 1.00 90.25 109 CYS A C 1
ATOM 924 O O . CYS A 1 109 ? -11.241 -2.961 41.624 1.00 90.25 109 CYS A O 1
ATOM 926 N N . ASP A 1 110 ? -10.537 -4.929 42.448 1.00 92.50 110 ASP A N 1
ATOM 927 C CA . ASP A 1 110 ? -10.042 -4.351 43.694 1.00 92.50 110 ASP A CA 1
ATOM 928 C C . ASP A 1 110 ? -8.838 -3.412 43.460 1.00 92.50 110 ASP A C 1
ATOM 930 O O . ASP A 1 110 ? -8.198 -3.398 42.400 1.00 92.50 110 ASP A O 1
ATOM 934 N N . VAL A 1 111 ? -8.523 -2.602 44.474 1.00 92.12 111 VAL A N 1
ATOM 935 C CA . VAL A 1 111 ? -7.445 -1.602 44.411 1.00 92.12 111 VAL A CA 1
ATOM 936 C C . VAL A 1 111 ? -6.091 -2.242 44.090 1.00 92.12 111 VAL A C 1
ATOM 938 O O . VAL A 1 111 ? -5.312 -1.669 43.327 1.00 92.12 111 VAL A O 1
ATOM 941 N N . GLN A 1 112 ? -5.816 -3.441 44.604 1.00 92.69 112 GLN A N 1
ATOM 942 C CA . GLN A 1 112 ? -4.536 -4.118 44.415 1.00 92.69 112 GLN A CA 1
ATOM 943 C C . GLN A 1 112 ? -4.367 -4.622 42.975 1.00 92.69 112 GLN A C 1
ATOM 945 O O . GLN A 1 112 ? -3.301 -4.466 42.371 1.00 92.69 112 GLN A O 1
ATOM 950 N N . ALA A 1 113 ? -5.432 -5.163 42.386 1.00 93.31 113 ALA A N 1
ATOM 951 C CA . ALA A 1 113 ? -5.487 -5.550 40.985 1.00 93.31 113 ALA A CA 1
ATOM 952 C C . ALA A 1 113 ? -5.330 -4.331 40.059 1.00 93.31 113 ALA A C 1
ATOM 954 O O . ALA A 1 113 ? -4.556 -4.395 39.099 1.00 93.31 113 ALA A O 1
ATOM 955 N N . LYS A 1 114 ? -5.973 -3.197 40.378 1.00 94.62 114 LYS A N 1
ATOM 956 C CA . LYS A 1 114 ? -5.791 -1.933 39.638 1.00 94.62 114 LYS A CA 1
ATOM 957 C C . LYS A 1 114 ? -4.349 -1.422 39.720 1.00 94.62 114 LYS A C 1
ATOM 959 O O . LYS A 1 114 ? -3.773 -1.057 38.698 1.00 94.62 114 LYS A O 1
ATOM 964 N N . ILE A 1 115 ? -3.719 -1.464 40.898 1.00 95.06 115 ILE A N 1
ATOM 965 C CA . ILE A 1 115 ? -2.299 -1.101 41.068 1.00 95.06 115 ILE A CA 1
ATOM 966 C C . ILE A 1 115 ? -1.398 -1.991 40.204 1.00 95.06 115 ILE A C 1
ATOM 968 O O . ILE A 1 115 ? -0.473 -1.484 39.567 1.00 95.06 115 ILE A O 1
ATOM 972 N N . LYS A 1 116 ? -1.664 -3.302 40.144 1.00 95.44 116 LYS A N 1
ATOM 973 C CA . LYS A 1 116 ? -0.897 -4.233 39.303 1.00 95.44 116 LYS A CA 1
ATOM 974 C C . LYS A 1 116 ? -1.008 -3.889 37.814 1.00 95.44 116 LYS A C 1
ATOM 976 O O . LYS A 1 116 ? 0.009 -3.894 37.127 1.00 95.44 116 LYS A O 1
ATOM 981 N N . GLN A 1 117 ? -2.206 -3.562 37.328 1.00 95.81 117 GLN A N 1
ATOM 982 C CA . GLN A 1 117 ? -2.407 -3.141 35.936 1.00 95.81 117 GLN A CA 1
ATOM 983 C C . GLN A 1 117 ? -1.685 -1.820 35.630 1.00 95.81 117 GLN A C 1
ATOM 985 O O . GLN A 1 117 ? -1.016 -1.710 34.609 1.00 95.81 117 GLN A O 1
ATOM 990 N N . LEU A 1 118 ? -1.702 -0.852 36.552 1.00 96.31 118 LEU A N 1
ATOM 991 C CA . LEU A 1 118 ? -0.963 0.404 36.372 1.00 96.31 118 LEU A CA 1
ATOM 992 C C . LEU A 1 118 ? 0.557 0.213 36.357 1.00 96.31 118 LEU A C 1
ATOM 994 O O . LEU A 1 118 ? 1.245 0.904 35.610 1.00 96.31 118 LEU A O 1
ATOM 998 N N . LYS A 1 119 ? 1.089 -0.742 37.130 1.00 95.50 119 LYS A N 1
ATOM 999 C CA . LYS A 1 119 ? 2.508 -1.127 37.036 1.00 95.50 119 LYS A CA 1
ATOM 1000 C C . LYS A 1 119 ? 2.845 -1.733 35.671 1.00 95.50 119 LYS A C 1
ATOM 1002 O O . LYS A 1 119 ? 3.927 -1.475 35.154 1.00 95.50 119 LYS A O 1
ATOM 1007 N N . ALA A 1 120 ? 1.925 -2.494 35.073 1.00 96.69 120 ALA A N 1
ATOM 1008 C CA . ALA A 1 120 ? 2.099 -2.999 33.712 1.00 96.69 120 ALA A CA 1
ATOM 1009 C C . ALA A 1 120 ? 2.136 -1.849 32.690 1.00 96.69 120 ALA A C 1
ATOM 1011 O O . ALA A 1 120 ? 3.061 -1.801 31.885 1.00 96.69 120 ALA A O 1
ATOM 1012 N N . PHE A 1 121 ? 1.244 -0.855 32.793 1.00 97.62 121 PHE A N 1
ATOM 1013 C CA . PHE A 1 121 ? 1.315 0.344 31.942 1.00 97.62 121 PHE A CA 1
ATOM 1014 C C . PHE A 1 121 ? 2.629 1.109 32.101 1.00 97.62 121 PHE A C 1
ATOM 1016 O O . PHE A 1 121 ? 3.231 1.502 31.109 1.00 97.62 121 PHE A O 1
ATOM 1023 N N . GLN A 1 122 ? 3.127 1.282 33.328 1.00 97.19 122 GLN A N 1
ATOM 1024 C CA . GLN A 1 122 ? 4.435 1.908 33.558 1.00 97.19 122 GLN A CA 1
ATOM 1025 C C . GLN A 1 122 ? 5.577 1.139 32.871 1.00 97.19 122 GLN A C 1
ATOM 1027 O O . GLN A 1 122 ? 6.494 1.754 32.327 1.00 97.19 122 GLN A O 1
ATOM 1032 N N . GLN A 1 123 ? 5.512 -0.196 32.856 1.00 96.62 123 GLN A N 1
ATOM 1033 C CA . GLN A 1 123 ? 6.472 -1.032 32.136 1.00 96.62 123 GLN A CA 1
ATOM 1034 C C . GLN A 1 123 ? 6.322 -0.911 30.612 1.00 96.62 123 GLN A C 1
ATOM 1036 O O . GLN A 1 123 ? 7.318 -0.840 29.899 1.00 96.62 123 GLN A O 1
ATOM 1041 N N . GLU A 1 124 ? 5.102 -0.855 30.084 1.00 96.62 124 GLU A N 1
ATOM 1042 C CA . GLU A 1 124 ? 4.881 -0.642 28.649 1.00 96.62 124 GLU A CA 1
ATOM 1043 C C . GLU A 1 124 ? 5.382 0.729 28.184 1.00 96.62 124 GLU A C 1
ATOM 1045 O O . GLU A 1 124 ? 5.980 0.840 27.111 1.00 96.62 124 GLU A O 1
ATOM 1050 N N . ILE A 1 125 ? 5.197 1.765 29.008 1.00 97.06 125 ILE A N 1
ATOM 1051 C CA . ILE A 1 125 ? 5.739 3.104 28.760 1.00 97.06 125 ILE A CA 1
ATOM 1052 C C . ILE A 1 125 ? 7.268 3.054 28.690 1.00 97.06 125 ILE A C 1
ATOM 1054 O O . ILE A 1 125 ? 7.851 3.597 27.750 1.00 97.06 125 ILE A O 1
ATOM 1058 N N . SER A 1 126 ? 7.931 2.367 29.627 1.00 95.69 126 SER A N 1
ATOM 1059 C CA . SER A 1 126 ? 9.397 2.284 29.625 1.00 95.69 126 SER A CA 1
ATOM 1060 C C . SER A 1 126 ? 9.941 1.534 28.405 1.00 95.69 126 SER A C 1
ATOM 1062 O O . SER A 1 126 ? 10.932 1.964 27.815 1.00 95.69 126 SER A O 1
ATOM 1064 N N . LEU A 1 127 ? 9.258 0.474 27.960 1.00 95.19 127 LEU A N 1
ATOM 1065 C CA . LEU A 1 127 ? 9.619 -0.264 26.746 1.00 95.19 127 LEU A CA 1
ATOM 1066 C C . LEU A 1 127 ? 9.457 0.578 25.470 1.00 95.19 127 LEU A C 1
ATOM 1068 O O . LEU A 1 127 ? 10.244 0.423 24.534 1.00 95.19 127 LEU A O 1
ATOM 1072 N N . ASN A 1 128 ? 8.476 1.483 25.429 1.00 94.94 128 ASN A N 1
ATOM 1073 C CA . ASN A 1 128 ? 8.226 2.344 24.271 1.00 94.94 128 ASN A CA 1
ATOM 1074 C C . ASN A 1 128 ? 9.025 3.662 24.277 1.00 94.94 128 ASN A C 1
ATOM 1076 O O . ASN A 1 128 ? 9.110 4.297 23.225 1.00 94.94 128 ASN A O 1
ATOM 1080 N N . SER A 1 129 ? 9.660 4.055 25.391 1.00 94.50 129 SER A N 1
ATOM 1081 C CA . SER A 1 129 ? 10.387 5.339 25.518 1.00 94.50 129 SER A CA 1
ATOM 1082 C C . SER A 1 129 ? 11.396 5.562 24.391 1.00 94.50 129 SER A C 1
ATOM 1084 O O . SER A 1 129 ? 11.336 6.569 23.689 1.00 94.50 129 SER A O 1
ATOM 1086 N N . ASN A 1 130 ? 12.250 4.566 24.125 1.00 93.88 130 ASN A N 1
ATOM 1087 C CA . ASN A 1 130 ? 13.261 4.652 23.066 1.00 93.88 130 ASN A CA 1
ATOM 1088 C C . ASN A 1 130 ? 12.645 4.863 21.676 1.00 93.88 130 ASN A C 1
ATOM 1090 O O . ASN A 1 130 ? 13.204 5.581 20.851 1.00 93.88 130 ASN A O 1
ATOM 1094 N N . LYS A 1 131 ? 11.496 4.236 21.398 1.00 95.56 131 LYS A N 1
ATOM 1095 C CA . LYS A 1 131 ? 10.806 4.382 20.110 1.00 95.56 131 LYS A CA 1
ATOM 1096 C C . LYS A 1 131 ? 10.244 5.798 19.958 1.00 95.56 131 LYS A C 1
ATOM 1098 O O . LYS A 1 131 ? 10.366 6.385 18.888 1.00 95.56 131 LYS A O 1
ATOM 1103 N N . ILE A 1 132 ? 9.676 6.354 21.027 1.00 96.25 132 ILE A N 1
ATOM 1104 C CA . ILE A 1 132 ? 9.144 7.723 21.048 1.00 96.25 132 ILE A CA 1
ATOM 1105 C C . ILE A 1 132 ? 10.275 8.741 20.864 1.00 96.25 132 ILE A C 1
ATOM 1107 O O . ILE A 1 132 ? 10.163 9.629 20.022 1.00 96.25 132 ILE A O 1
ATOM 1111 N N . GLU A 1 133 ? 11.388 8.579 21.579 1.00 96.44 133 GLU A N 1
ATOM 1112 C CA . GLU A 1 133 ? 12.574 9.433 21.436 1.00 96.44 133 GLU A CA 1
ATOM 1113 C C . GLU A 1 133 ? 13.154 9.386 20.016 1.00 96.44 133 GLU A C 1
ATOM 1115 O O . GLU A 1 133 ? 13.505 10.424 19.457 1.00 96.44 133 GLU A O 1
ATOM 1120 N N . GLN A 1 134 ? 13.197 8.203 19.391 1.00 97.00 134 GLN A N 1
ATOM 1121 C CA . GLN A 1 134 ? 13.635 8.061 18.000 1.00 97.00 134 GLN A CA 1
ATOM 1122 C C . GLN A 1 134 ? 12.712 8.791 17.022 1.00 97.00 134 GLN A C 1
ATOM 1124 O O . GLN A 1 134 ? 13.212 9.487 16.141 1.00 97.00 134 GLN A O 1
ATOM 1129 N N . ILE A 1 135 ? 11.390 8.669 17.176 1.00 97.00 135 ILE A N 1
ATOM 1130 C CA . ILE A 1 135 ? 10.416 9.374 16.325 1.00 97.00 135 ILE A CA 1
ATOM 1131 C C . ILE A 1 135 ? 10.576 10.886 16.477 1.00 97.00 135 ILE A C 1
ATOM 1133 O O . ILE A 1 135 ? 10.608 11.607 15.483 1.00 97.00 135 ILE A O 1
ATOM 1137 N N . ILE A 1 136 ? 10.738 11.361 17.712 1.00 96.25 136 ILE A N 1
ATOM 1138 C CA . ILE A 1 136 ? 10.974 12.774 18.003 1.00 96.25 136 ILE A CA 1
ATOM 1139 C C . ILE A 1 136 ? 12.250 13.267 17.308 1.00 96.25 136 ILE A C 1
ATOM 1141 O O . ILE A 1 136 ? 12.201 14.248 16.567 1.00 96.25 136 ILE A O 1
ATOM 1145 N N . ALA A 1 137 ? 13.369 12.559 17.478 1.00 97.00 137 ALA A N 1
ATOM 1146 C CA . ALA A 1 137 ? 14.637 12.927 16.854 1.00 97.00 137 ALA A CA 1
ATOM 1147 C C . ALA A 1 137 ? 14.559 12.896 15.317 1.00 97.00 137 ALA A C 1
ATOM 1149 O O . ALA A 1 137 ? 15.132 13.751 14.641 1.00 97.00 137 ALA A O 1
ATOM 1150 N N . GLN A 1 138 ? 13.835 11.930 14.743 1.00 96.06 138 GLN A N 1
ATOM 1151 C CA . GLN A 1 138 ? 13.582 11.867 13.302 1.00 96.06 138 GLN A CA 1
ATOM 1152 C C . GLN A 1 138 ? 12.773 13.075 12.815 1.00 96.06 138 GLN A C 1
ATOM 1154 O O . GLN A 1 138 ? 13.131 13.678 11.802 1.00 96.06 138 GLN A O 1
ATOM 1159 N N . GLY A 1 139 ? 11.720 13.460 13.540 1.00 96.25 139 GLY A N 1
ATOM 1160 C CA . GLY A 1 139 ? 10.923 14.641 13.218 1.00 96.25 139 GLY A CA 1
ATOM 1161 C C . GLY A 1 139 ? 11.739 15.935 13.285 1.00 96.25 139 GLY A C 1
ATOM 1162 O O . GLY A 1 139 ? 11.665 16.745 12.366 1.00 96.25 139 GLY A O 1
ATOM 1163 N N . GLU A 1 140 ? 12.585 16.102 14.306 1.00 95.56 140 GLU A N 1
ATOM 1164 C CA . GLU A 1 140 ? 13.487 17.259 14.435 1.00 95.56 140 GLU A CA 1
ATOM 1165 C C . GLU A 1 140 ? 14.490 17.342 13.269 1.00 95.56 140 GLU A C 1
ATOM 1167 O O . GLU A 1 140 ? 14.721 18.413 12.705 1.00 95.56 140 GLU A O 1
ATOM 1172 N N . GLN A 1 141 ? 15.046 16.207 12.835 1.00 95.00 141 GLN A N 1
ATOM 1173 C CA . GLN A 1 141 ? 15.928 16.164 11.662 1.00 95.00 141 GLN A CA 1
ATOM 1174 C C . GLN A 1 141 ? 15.202 16.501 10.354 1.00 95.00 141 GLN A C 1
ATOM 1176 O O . GLN A 1 141 ? 15.806 17.071 9.439 1.00 95.00 141 GLN A O 1
ATOM 1181 N N . LEU A 1 142 ? 13.931 16.111 10.226 1.00 94.06 142 LEU A N 1
ATOM 1182 C CA . LEU A 1 142 ? 13.102 16.478 9.080 1.00 94.06 142 LEU A CA 1
ATOM 1183 C C . LEU A 1 142 ? 12.776 17.970 9.100 1.00 94.06 142 LEU A C 1
ATOM 1185 O O . LEU A 1 142 ? 12.839 18.603 8.046 1.00 94.06 142 LEU A O 1
ATOM 1189 N N . LEU A 1 143 ? 12.492 18.532 10.275 1.00 93.06 143 LEU A N 1
ATOM 1190 C CA . LEU A 1 143 ? 12.226 19.953 10.477 1.00 93.06 143 LEU A CA 1
ATOM 1191 C C . LEU A 1 143 ? 13.388 20.814 9.963 1.00 93.06 143 LEU A C 1
ATOM 1193 O O . LEU A 1 143 ? 13.175 21.704 9.143 1.00 93.06 143 LEU A O 1
ATOM 1197 N N . GLU A 1 144 ? 14.624 20.486 10.356 1.00 93.44 144 GLU A N 1
ATOM 1198 C CA . GLU A 1 144 ? 15.836 21.224 9.963 1.00 93.44 144 GLU A CA 1
ATOM 1199 C C . GLU A 1 144 ? 16.042 21.273 8.437 1.00 93.44 144 GLU A C 1
ATOM 1201 O O . GLU A 1 144 ? 16.583 22.236 7.891 1.00 93.44 144 GLU A O 1
ATOM 1206 N N . LYS A 1 145 ? 15.609 20.225 7.729 1.00 88.56 145 LYS A N 1
ATOM 1207 C CA . LYS A 1 145 ? 15.824 20.057 6.283 1.00 88.56 145 LYS A CA 1
ATOM 1208 C C . LYS A 1 145 ? 14.615 20.467 5.438 1.00 88.56 145 LYS A C 1
ATOM 1210 O O . LYS A 1 145 ? 14.686 20.365 4.211 1.00 88.56 145 LYS A O 1
ATOM 1215 N N . SER A 1 146 ? 13.517 20.878 6.070 1.00 87.50 146 SER A N 1
ATOM 1216 C CA . SER A 1 146 ? 12.250 21.198 5.409 1.00 87.50 146 SER A CA 1
ATOM 1217 C C . SER A 1 146 ? 12.150 22.668 5.008 1.00 87.50 146 SER A C 1
ATOM 1219 O O . SER A 1 146 ? 12.734 23.552 5.626 1.00 87.50 146 SER A O 1
ATOM 1221 N N . GLU A 1 147 ? 11.350 22.940 3.975 1.00 84.12 147 GLU A N 1
ATOM 1222 C CA . GLU A 1 147 ? 10.917 24.302 3.648 1.00 84.12 147 GLU A CA 1
ATOM 1223 C C . GLU A 1 147 ? 9.994 24.854 4.753 1.00 84.12 147 GLU A C 1
ATOM 1225 O O . GLU A 1 147 ? 9.274 24.065 5.364 1.00 84.12 147 GLU A O 1
ATOM 1230 N N . PRO A 1 148 ? 9.915 26.180 4.984 1.00 85.94 148 PRO A N 1
ATOM 1231 C CA . PRO A 1 148 ? 9.234 26.752 6.155 1.00 85.94 148 PRO A CA 1
ATOM 1232 C C . PRO A 1 148 ? 7.777 26.308 6.355 1.00 85.94 148 PRO A C 1
ATOM 1234 O O . PRO A 1 148 ? 7.352 26.075 7.480 1.00 85.94 148 PRO A O 1
ATOM 1237 N N . LEU A 1 149 ? 7.012 26.167 5.266 1.00 81.12 149 LEU A N 1
ATOM 1238 C CA . LEU A 1 149 ? 5.618 25.704 5.323 1.00 81.12 149 LEU A CA 1
ATOM 1239 C C . LEU A 1 149 ? 5.514 24.235 5.729 1.00 81.12 149 LEU A C 1
ATOM 1241 O O . LEU A 1 149 ? 4.628 23.857 6.483 1.00 81.12 149 LEU A O 1
ATOM 1245 N N . ASP A 1 150 ? 6.416 23.411 5.203 1.00 85.06 150 ASP A N 1
ATOM 1246 C CA . ASP A 1 150 ? 6.464 21.990 5.514 1.00 85.06 150 ASP A CA 1
ATOM 1247 C C . ASP A 1 150 ? 7.014 21.761 6.929 1.00 85.06 150 ASP A C 1
ATOM 1249 O O . ASP A 1 150 ? 6.541 20.873 7.627 1.00 85.06 150 ASP A O 1
ATOM 1253 N N . ALA A 1 151 ? 7.975 22.581 7.360 1.00 90.06 151 ALA A N 1
ATOM 1254 C CA . ALA A 1 151 ? 8.539 22.555 8.701 1.00 90.06 151 ALA A CA 1
ATOM 1255 C C . ALA A 1 151 ? 7.473 22.872 9.762 1.00 90.06 151 ALA A C 1
ATOM 1257 O O . ALA A 1 151 ? 7.331 22.109 10.708 1.00 90.06 151 ALA A O 1
ATOM 1258 N N . ALA A 1 152 ? 6.663 23.917 9.561 1.00 89.69 152 ALA A N 1
ATOM 1259 C CA . ALA A 1 152 ? 5.603 24.286 10.502 1.00 89.69 152 ALA A CA 1
ATOM 1260 C C . ALA A 1 152 ? 4.609 23.138 10.771 1.00 89.69 152 ALA A C 1
ATOM 1262 O O . ALA A 1 152 ? 4.208 22.928 11.909 1.00 89.69 152 ALA A O 1
ATOM 1263 N N . VAL A 1 153 ? 4.258 22.358 9.741 1.00 90.44 153 VAL A N 1
ATOM 1264 C CA . VAL A 1 153 ? 3.378 21.186 9.897 1.00 90.44 153 VAL A CA 1
ATOM 1265 C C . VAL A 1 153 ? 4.056 20.091 10.724 1.00 90.44 153 VAL A C 1
ATOM 1267 O O . VAL A 1 153 ? 3.433 19.508 11.602 1.00 90.44 153 VAL A O 1
ATOM 1270 N N . ILE A 1 154 ? 5.336 19.810 10.466 1.00 92.38 154 ILE A N 1
ATOM 1271 C CA . ILE A 1 154 ? 6.092 18.795 11.219 1.00 92.38 154 ILE A CA 1
ATOM 1272 C C . ILE A 1 154 ? 6.240 19.211 12.689 1.00 92.38 154 ILE A C 1
ATOM 1274 O O . ILE A 1 154 ? 6.150 18.364 13.575 1.00 92.38 154 ILE A O 1
ATOM 1278 N N . GLU A 1 155 ? 6.476 20.499 12.942 1.00 95.69 155 GLU A N 1
ATOM 1279 C CA . GLU A 1 155 ? 6.577 21.071 14.287 1.00 95.69 155 GLU A CA 1
ATOM 1280 C C . GLU A 1 155 ? 5.269 20.894 15.066 1.00 95.69 155 GLU A C 1
ATOM 1282 O O . GLU A 1 155 ? 5.289 20.339 16.162 1.00 95.69 155 GLU A O 1
ATOM 1287 N N . GLU A 1 156 ? 4.131 21.255 14.466 1.00 95.75 156 GLU A N 1
ATOM 1288 C CA . GLU A 1 156 ? 2.805 21.081 15.072 1.00 95.75 156 GLU A CA 1
ATOM 1289 C C . GLU A 1 156 ? 2.526 19.610 15.424 1.00 95.75 156 GLU A C 1
ATOM 1291 O O . GLU A 1 156 ? 2.137 19.296 16.548 1.00 95.75 156 GLU A O 1
ATOM 1296 N N . GLU A 1 157 ? 2.810 18.681 14.510 1.00 95.62 157 GLU A N 1
ATOM 1297 C CA . GLU A 1 157 ? 2.613 17.245 14.745 1.00 95.62 157 GLU A CA 1
ATOM 1298 C C . GLU A 1 157 ? 3.528 16.676 15.843 1.00 95.62 157 GLU A C 1
ATOM 1300 O O . GLU A 1 157 ? 3.136 15.763 16.578 1.00 95.62 157 GLU A O 1
ATOM 1305 N N . LEU A 1 158 ? 4.761 17.182 15.957 1.00 97.19 158 LEU A N 1
ATOM 1306 C CA . LEU A 1 158 ? 5.675 16.814 17.038 1.00 97.19 158 LEU A CA 1
ATOM 1307 C C . LEU A 1 158 ? 5.176 17.334 18.383 1.00 97.19 158 LEU A C 1
ATOM 1309 O O . LEU A 1 158 ? 5.218 16.598 19.371 1.00 97.19 158 LEU A O 1
ATOM 1313 N N . ASP A 1 159 ? 4.704 18.576 18.425 1.00 97.50 159 ASP A N 1
ATOM 1314 C CA . ASP A 1 159 ? 4.166 19.186 19.635 1.00 97.50 159 ASP A CA 1
ATOM 1315 C C . ASP A 1 159 ? 2.899 18.467 20.105 1.00 97.50 159 ASP A C 1
ATOM 1317 O O . ASP A 1 159 ? 2.761 18.173 21.296 1.00 97.50 159 ASP A O 1
ATOM 1321 N N . GLU A 1 160 ? 2.009 18.090 19.185 1.00 97.44 160 GLU A N 1
ATOM 1322 C CA . GLU A 1 160 ? 0.835 17.271 19.486 1.00 97.44 160 GLU A CA 1
ATOM 1323 C C . GLU A 1 160 ? 1.211 15.900 20.051 1.00 97.44 160 GLU A C 1
ATOM 1325 O O . GLU A 1 160 ? 0.672 15.502 21.090 1.00 97.44 160 GLU A O 1
ATOM 1330 N N . LEU A 1 161 ? 2.162 15.199 19.420 1.00 97.31 161 LEU A N 1
ATOM 1331 C CA . LEU A 1 161 ? 2.646 13.907 19.904 1.00 97.31 161 LEU A CA 1
ATOM 1332 C C . LEU A 1 161 ? 3.233 14.037 21.313 1.00 97.31 161 LEU A C 1
ATOM 1334 O O . LEU A 1 161 ? 2.874 13.272 22.210 1.00 97.31 161 LEU A O 1
ATOM 1338 N N . ARG A 1 162 ? 4.120 15.019 21.527 1.00 97.94 162 ARG A N 1
ATOM 1339 C CA . ARG A 1 162 ? 4.724 15.276 22.839 1.00 97.94 162 ARG A CA 1
ATOM 1340 C C . ARG A 1 162 ? 3.642 15.548 23.866 1.00 97.94 162 ARG A C 1
ATOM 1342 O O . ARG A 1 162 ? 3.644 14.908 24.916 1.00 97.94 162 ARG A O 1
ATOM 1349 N N . ARG A 1 163 ? 2.721 16.469 23.588 1.00 98.06 163 ARG A N 1
ATOM 1350 C CA . ARG A 1 163 ? 1.638 16.825 24.507 1.00 98.06 163 ARG A CA 1
ATOM 1351 C C . ARG A 1 163 ? 0.812 15.595 24.881 1.00 98.06 163 ARG A C 1
ATOM 1353 O O . ARG A 1 163 ? 0.590 15.367 26.068 1.00 98.06 163 ARG A O 1
ATOM 1360 N N . TYR A 1 164 ? 0.434 14.773 23.904 1.00 98.12 164 TYR A N 1
ATOM 1361 C CA . TYR A 1 164 ? -0.383 13.593 24.165 1.00 98.12 164 TYR A CA 1
ATOM 1362 C C . TYR A 1 164 ? 0.355 12.534 24.999 1.00 98.12 164 TYR A C 1
ATOM 1364 O O . TYR A 1 164 ? -0.209 12.020 25.965 1.00 98.12 164 TYR A O 1
ATOM 1372 N N . CYS A 1 165 ? 1.645 12.291 24.729 1.00 98.19 165 CYS A N 1
ATOM 1373 C CA . CYS A 1 165 ? 2.492 11.461 25.594 1.00 98.19 165 CYS A CA 1
ATOM 1374 C C . CYS A 1 165 ? 2.469 11.955 27.050 1.00 98.19 165 CYS A C 1
ATOM 1376 O O . CYS A 1 165 ? 2.200 11.178 27.965 1.00 98.19 165 CYS A O 1
ATOM 1378 N N . HIS A 1 166 ? 2.714 13.252 27.280 1.00 97.50 166 HIS A N 1
ATOM 1379 C CA . HIS A 1 166 ? 2.737 13.824 28.632 1.00 97.50 166 HIS A CA 1
ATOM 1380 C C . HIS A 1 166 ? 1.381 13.704 29.341 1.00 97.50 166 HIS A C 1
ATOM 1382 O O . HIS A 1 166 ? 1.333 13.412 30.538 1.00 97.50 166 HIS A O 1
ATOM 1388 N N . GLU A 1 167 ? 0.279 13.914 28.620 1.00 97.75 167 GLU A N 1
ATOM 1389 C CA . GLU A 1 167 ? -1.074 13.806 29.165 1.00 97.75 167 GLU A CA 1
ATOM 1390 C C . GLU A 1 167 ? -1.380 12.382 29.639 1.00 97.75 167 GLU A C 1
ATOM 1392 O O . GLU A 1 167 ? -1.739 12.201 30.810 1.00 97.75 167 GLU A O 1
ATOM 1397 N N . VAL A 1 168 ? -1.183 11.382 28.771 1.00 98.06 168 VAL A N 1
ATOM 1398 C CA . VAL A 1 168 ? -1.481 9.975 29.079 1.00 98.06 168 VAL A CA 1
ATOM 1399 C C . VAL A 1 168 ? -0.533 9.442 30.152 1.00 98.06 168 VAL A C 1
ATOM 1401 O O . VAL A 1 168 ? -0.989 8.898 31.159 1.00 98.06 168 VAL A O 1
ATOM 1404 N N . PHE A 1 169 ? 0.780 9.661 30.017 1.00 97.94 169 PHE A N 1
ATOM 1405 C CA . PHE A 1 169 ? 1.762 9.188 31.005 1.00 97.94 169 PHE A CA 1
ATOM 1406 C C . PHE A 1 169 ? 1.536 9.846 32.365 1.00 97.94 169 PHE A C 1
ATOM 1408 O O . PHE A 1 169 ? 1.519 9.175 33.400 1.00 97.94 169 PHE A O 1
ATOM 1415 N N . GLY A 1 170 ? 1.276 11.156 32.369 1.00 97.31 170 GLY A N 1
ATOM 1416 C CA . GLY A 1 170 ? 0.939 11.885 33.581 1.00 97.31 170 GLY A CA 1
ATOM 1417 C C . GLY A 1 170 ? -0.358 11.383 34.217 1.00 97.31 170 GLY A C 1
ATOM 1418 O O . GLY A 1 170 ? -0.463 11.353 35.443 1.00 97.31 170 GLY A O 1
ATOM 1419 N N . ARG A 1 171 ? -1.355 10.967 33.424 1.00 97.88 171 ARG A N 1
ATOM 1420 C CA . ARG A 1 171 ? -2.604 10.390 33.943 1.00 97.88 171 ARG A CA 1
ATOM 1421 C C . ARG A 1 171 ? -2.355 9.037 34.609 1.00 97.88 171 ARG A C 1
ATOM 1423 O O . ARG A 1 171 ? -2.779 8.871 35.753 1.00 97.88 171 ARG A O 1
ATOM 1430 N N . VAL A 1 172 ? -1.598 8.140 33.968 1.00 97.56 172 VAL A N 1
ATOM 1431 C CA . VAL A 1 172 ? -1.177 6.850 34.554 1.00 97.56 172 VAL A CA 1
ATOM 1432 C C . VAL A 1 172 ? -0.478 7.078 35.894 1.00 97.56 172 VAL A C 1
ATOM 1434 O O . VAL A 1 172 ? -0.847 6.478 36.906 1.00 97.56 172 VAL A O 1
ATOM 1437 N N . GLU A 1 173 ? 0.493 7.992 35.934 1.00 96.56 173 GLU A N 1
ATOM 1438 C CA . GLU A 1 173 ? 1.264 8.271 37.144 1.00 96.56 173 GLU A CA 1
ATOM 1439 C C . GLU A 1 173 ? 0.394 8.862 38.266 1.00 96.56 173 GLU A C 1
ATOM 1441 O O . GLU A 1 173 ? 0.460 8.416 39.417 1.00 96.56 173 GLU A O 1
ATOM 1446 N N . ARG A 1 174 ? -0.460 9.845 37.948 1.00 96.44 174 ARG A N 1
ATOM 1447 C CA . ARG A 1 174 ? -1.378 10.454 38.923 1.00 96.44 174 ARG A CA 1
ATOM 1448 C C . ARG A 1 174 ? -2.357 9.431 39.487 1.00 96.44 174 ARG A C 1
ATOM 1450 O O . ARG A 1 174 ? -2.585 9.427 40.698 1.00 96.44 174 ARG A O 1
ATOM 1457 N N . TYR A 1 175 ? -2.921 8.568 38.644 1.00 96.19 175 TYR A N 1
ATOM 1458 C CA . TYR A 1 175 ? -3.874 7.560 39.092 1.00 96.19 175 TYR A CA 1
ATOM 1459 C C . TYR A 1 175 ? -3.201 6.479 39.948 1.00 96.19 175 TYR A C 1
ATOM 1461 O O . TYR A 1 175 ? -3.709 6.133 41.015 1.00 96.19 175 TYR A O 1
ATOM 1469 N N . HIS A 1 176 ? -1.996 6.047 39.574 1.00 95.06 176 HIS A N 1
ATOM 1470 C CA . HIS A 1 176 ? -1.186 5.136 40.381 1.00 95.06 176 HIS A CA 1
ATOM 1471 C C . HIS A 1 176 ? -0.868 5.713 41.770 1.00 95.06 176 HIS A C 1
ATOM 1473 O O . HIS A 1 176 ? -1.136 5.072 42.790 1.00 95.06 176 HIS A O 1
ATOM 1479 N N . LYS A 1 177 ? -0.392 6.967 41.831 1.00 94.12 177 LYS A N 1
ATOM 1480 C CA . LYS A 1 177 ? -0.141 7.679 43.099 1.00 94.12 177 LYS A CA 1
ATOM 1481 C C . LYS A 1 177 ? -1.412 7.829 43.939 1.00 94.12 177 LYS A C 1
ATOM 1483 O O . LYS A 1 177 ? -1.338 7.769 45.164 1.00 94.12 177 LYS A O 1
ATOM 1488 N N . LYS A 1 178 ? -2.572 8.028 43.304 1.00 94.31 178 LYS A N 1
ATOM 1489 C CA . LYS A 1 178 ? -3.868 8.135 43.990 1.00 94.31 178 LYS A CA 1
ATOM 1490 C C . LYS A 1 178 ? -4.269 6.818 44.659 1.00 94.31 178 LYS A C 1
ATOM 1492 O O . LYS A 1 178 ? -4.707 6.859 45.803 1.00 94.31 178 LYS A O 1
ATOM 1497 N N . LEU A 1 179 ? -4.108 5.679 43.981 1.00 91.81 179 LEU A N 1
ATOM 1498 C CA . LEU A 1 179 ? -4.488 4.371 44.528 1.00 91.81 179 LEU A CA 1
ATOM 1499 C C . LEU A 1 179 ? -3.581 3.917 45.677 1.00 91.81 179 LEU A C 1
ATOM 1501 O O . LEU A 1 179 ? -4.085 3.395 46.663 1.00 91.81 179 LEU A O 1
ATOM 1505 N N . ILE A 1 180 ? -2.271 4.175 45.600 1.00 89.88 180 ILE A N 1
ATOM 1506 C CA . ILE A 1 180 ? -1.322 3.803 46.669 1.00 89.88 180 ILE A CA 1
ATOM 1507 C C . ILE A 1 180 ? -1.536 4.622 47.952 1.00 89.88 180 ILE A C 1
ATOM 1509 O O . ILE A 1 180 ? -1.219 4.163 49.044 1.00 89.88 180 ILE A O 1
ATOM 1513 N N . ARG A 1 181 ? -2.078 5.840 47.842 1.00 86.12 181 ARG A N 1
ATOM 1514 C CA . ARG A 1 181 ? -2.360 6.712 48.996 1.00 86.12 181 ARG A CA 1
ATOM 1515 C C . ARG A 1 181 ? -3.674 6.390 49.713 1.00 86.12 181 ARG A C 1
ATOM 1517 O O . ARG A 1 181 ? -3.948 7.011 50.738 1.00 86.12 181 ARG A O 1
ATOM 1524 N N . LEU A 1 182 ? -4.500 5.490 49.180 1.00 76.75 182 LEU A N 1
ATOM 1525 C CA . LEU A 1 182 ? -5.746 5.097 49.830 1.00 76.75 182 LEU A CA 1
ATOM 1526 C C . LEU A 1 182 ? -5.413 4.168 51.015 1.00 76.75 182 LEU A C 1
ATOM 1528 O O . LEU A 1 182 ? -4.719 3.176 50.797 1.00 76.75 182 LEU A O 1
ATOM 1532 N N . PRO A 1 183 ? -5.866 4.456 52.252 1.00 58.56 183 PRO A N 1
ATOM 1533 C CA . PRO A 1 183 ? -5.657 3.547 53.371 1.00 58.56 183 PRO A CA 1
ATOM 1534 C C . PRO A 1 183 ? -6.336 2.218 53.046 1.00 58.56 183 PRO A C 1
ATOM 1536 O O . PRO A 1 183 ? -7.549 2.180 52.837 1.00 58.56 183 PRO A O 1
ATOM 1539 N N . LEU A 1 184 ? -5.556 1.141 52.980 1.00 51.38 184 LEU A N 1
ATOM 1540 C CA . LEU A 1 184 ? -6.102 -0.203 53.092 1.00 51.38 184 LEU A CA 1
ATOM 1541 C C . LEU A 1 184 ? -6.773 -0.244 54.467 1.00 51.38 184 LEU A C 1
ATOM 1543 O O . LEU A 1 184 ? -6.090 -0.100 55.479 1.00 51.38 184 LEU A O 1
ATOM 1547 N N . THR A 1 185 ? -8.101 -0.324 54.507 1.00 43.41 185 THR A N 1
ATOM 1548 C CA . THR A 1 185 ? -8.820 -0.634 55.740 1.00 43.41 185 THR A CA 1
ATOM 1549 C C . THR A 1 185 ? -8.420 -2.046 56.132 1.00 43.41 185 THR A C 1
ATOM 1551 O O . THR A 1 185 ? -8.933 -3.027 55.598 1.00 43.41 185 THR A O 1
ATOM 1554 N N . ASP A 1 186 ? -7.410 -2.098 56.989 1.00 47.97 186 ASP A N 1
ATOM 1555 C CA . ASP A 1 186 ? -7.179 -3.156 57.948 1.00 47.97 186 ASP A CA 1
ATOM 1556 C C . ASP A 1 186 ? -8.438 -3.246 58.812 1.00 47.97 186 ASP A C 1
ATOM 1558 O O . ASP A 1 186 ? -8.679 -2.372 59.636 1.00 47.97 186 ASP A O 1
ATOM 1562 N N . ASP A 1 187 ? -9.290 -4.226 58.530 1.00 43.34 187 ASP A N 1
ATOM 1563 C CA . ASP A 1 187 ? -10.241 -4.741 59.505 1.00 43.34 187 ASP A CA 1
ATOM 1564 C C . ASP A 1 187 ? -10.421 -6.245 59.253 1.00 43.34 187 ASP A C 1
ATOM 1566 O O . ASP A 1 187 ? -10.985 -6.689 58.252 1.00 43.34 187 ASP A O 1
ATOM 1570 N N . GLU A 1 188 ? -9.904 -6.987 60.231 1.00 45.44 188 GLU A N 1
ATOM 1571 C CA . GLU A 1 188 ? -10.127 -8.396 60.556 1.00 45.44 188 GLU A CA 1
ATOM 1572 C C . GLU A 1 188 ? -9.369 -9.459 59.746 1.00 45.44 188 GLU A C 1
ATOM 1574 O O . GLU A 1 188 ? -9.927 -10.168 58.917 1.00 45.44 188 GLU A O 1
ATOM 1579 N N . HIS A 1 189 ? -8.119 -9.712 60.150 1.00 41.81 189 HIS A N 1
ATOM 1580 C CA . HIS A 1 189 ? -7.799 -11.027 60.716 1.00 41.81 189 HIS A CA 1
ATOM 1581 C C . HIS A 1 189 ? -6.744 -10.926 61.827 1.00 41.81 189 HIS A C 1
ATOM 1583 O O . HIS A 1 189 ? -5.594 -10.548 61.625 1.00 41.81 189 HIS A O 1
ATOM 1589 N N . GLU A 1 190 ? -7.197 -11.294 63.021 1.00 45.31 190 GLU A N 1
ATOM 1590 C CA . GLU A 1 190 ? -6.437 -11.513 64.242 1.00 45.31 190 GLU A CA 1
ATOM 1591 C C . GLU A 1 190 ? -5.224 -12.456 64.069 1.00 45.31 190 GLU A C 1
ATOM 1593 O O . GLU A 1 190 ? -5.302 -13.487 63.404 1.00 45.31 190 GLU A O 1
ATOM 1598 N N . LEU A 1 191 ? -4.167 -12.140 64.833 1.00 39.69 191 LEU A N 1
ATOM 1599 C CA . LEU A 1 191 ? -3.130 -13.036 65.372 1.00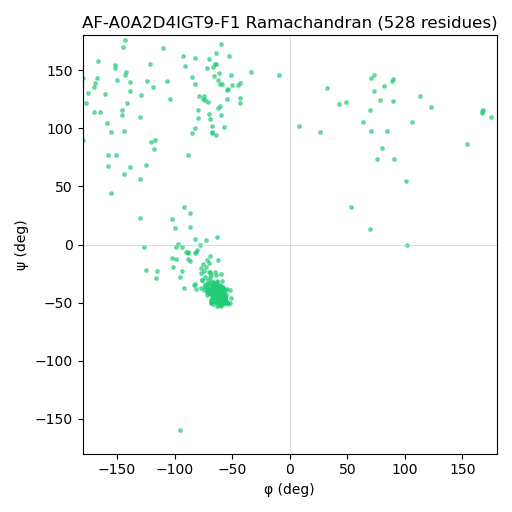 39.69 191 LEU A CA 1
ATOM 1600 C C . LEU A 1 191 ? -2.111 -13.644 64.388 1.00 39.69 191 LEU A C 1
ATOM 1602 O O . LEU A 1 191 ? -2.271 -14.758 63.900 1.00 39.69 191 LEU A O 1
ATOM 1606 N N . SER A 1 192 ? -0.933 -13.020 64.310 1.00 37.16 192 SER A N 1
ATOM 1607 C CA . SER A 1 192 ? 0.301 -13.692 64.750 1.00 37.16 192 SER A CA 1
ATOM 1608 C C . SER A 1 192 ? 1.426 -12.676 64.925 1.00 37.16 192 SER A C 1
ATOM 1610 O O . SER A 1 192 ? 1.942 -12.130 63.954 1.00 37.16 192 SER A O 1
ATOM 1612 N N . ASP A 1 193 ? 1.857 -12.505 66.173 1.00 47.41 193 ASP A N 1
ATOM 1613 C CA . ASP A 1 193 ? 3.205 -12.056 66.511 1.00 47.41 193 ASP A CA 1
ATOM 1614 C C . ASP A 1 193 ? 4.237 -12.774 65.629 1.00 47.41 193 ASP A C 1
ATOM 1616 O O . ASP A 1 193 ? 4.282 -14.008 65.606 1.00 47.41 193 ASP A O 1
ATOM 1620 N N . ARG A 1 194 ? 5.085 -12.006 64.943 1.00 40.09 194 ARG A N 1
ATOM 1621 C CA . ARG A 1 194 ? 6.541 -12.204 64.928 1.00 40.09 194 ARG A CA 1
ATOM 1622 C C . ARG A 1 194 ? 7.217 -11.021 64.244 1.00 40.09 194 ARG A C 1
ATOM 1624 O O . ARG A 1 194 ? 7.099 -10.832 63.039 1.00 40.09 194 ARG A O 1
ATOM 1631 N N . GLU A 1 195 ? 7.978 -10.289 65.049 1.00 46.72 195 GLU A N 1
ATOM 1632 C CA . GLU A 1 195 ? 9.074 -9.425 64.621 1.00 46.72 195 GLU A CA 1
ATOM 1633 C C . GLU A 1 195 ? 9.936 -10.115 63.557 1.00 46.72 195 GLU A C 1
ATOM 1635 O O . GLU A 1 195 ? 10.525 -11.169 63.821 1.00 46.72 195 GLU A O 1
ATOM 1640 N N . VAL A 1 196 ? 10.051 -9.483 62.389 1.00 41.47 196 VAL A N 1
ATOM 1641 C CA . VAL A 1 196 ? 11.250 -9.525 61.551 1.00 41.47 196 VAL A CA 1
ATOM 1642 C C . VAL A 1 196 ? 11.393 -8.142 60.914 1.00 41.47 196 VAL A C 1
ATOM 1644 O O . VAL A 1 196 ? 10.735 -7.829 59.925 1.00 41.47 196 VAL A O 1
ATOM 1647 N N . ASP A 1 197 ? 12.242 -7.312 61.518 1.00 43.59 197 ASP A N 1
ATOM 1648 C CA . ASP A 1 197 ? 12.925 -6.222 60.822 1.00 43.59 197 ASP A CA 1
ATOM 1649 C C . ASP A 1 197 ? 13.642 -6.794 59.595 1.00 43.59 197 ASP A C 1
ATOM 1651 O O . ASP A 1 197 ? 14.327 -7.806 59.743 1.00 43.59 197 ASP A O 1
ATOM 1655 N N . LEU A 1 198 ? 13.508 -6.150 58.430 1.00 42.06 198 LEU A N 1
ATOM 1656 C CA . LEU A 1 198 ? 14.517 -6.063 57.359 1.00 42.06 198 LEU A CA 1
ATOM 1657 C C . LEU A 1 198 ? 13.959 -5.227 56.190 1.00 42.06 198 LEU A C 1
ATOM 1659 O O . LEU A 1 198 ? 13.266 -5.722 55.309 1.00 42.06 198 LEU A O 1
ATOM 1663 N N . ASP A 1 199 ? 14.217 -3.924 56.280 1.00 45.31 199 ASP A N 1
ATOM 1664 C CA . ASP A 1 199 ? 14.801 -3.073 55.235 1.00 45.31 199 ASP A CA 1
ATOM 1665 C C . ASP A 1 199 ? 14.602 -3.500 53.761 1.00 45.31 199 ASP A C 1
ATOM 1667 O O . ASP A 1 199 ? 15.388 -4.279 53.230 1.00 45.31 199 ASP A O 1
ATOM 1671 N N . GLU A 1 200 ? 13.601 -2.926 53.081 1.00 42.38 200 GLU A N 1
ATOM 1672 C CA . GLU A 1 200 ? 13.632 -2.728 51.620 1.00 42.38 200 GLU A CA 1
ATOM 1673 C C . GLU A 1 200 ? 12.657 -1.606 51.204 1.00 42.38 200 GLU A C 1
ATOM 1675 O O . GLU A 1 200 ? 11.614 -1.813 50.585 1.00 42.38 200 GLU A O 1
ATOM 1680 N N . SER A 1 201 ? 12.979 -0.372 51.599 1.00 40.75 201 SER A N 1
ATOM 1681 C CA . SER A 1 201 ? 12.362 0.840 51.045 1.00 40.75 201 SER A CA 1
ATOM 1682 C C . SER A 1 201 ? 13.447 1.773 50.515 1.00 40.75 201 SER A C 1
ATOM 1684 O O . SER A 1 201 ? 13.705 2.841 51.070 1.00 40.75 201 SER A O 1
ATOM 1686 N N . ALA A 1 202 ? 14.103 1.354 49.441 1.00 44.50 202 ALA A N 1
ATOM 1687 C CA . ALA A 1 202 ? 14.935 2.210 48.613 1.00 44.50 202 ALA A CA 1
ATOM 1688 C C . ALA A 1 202 ? 14.767 1.781 47.150 1.00 44.50 202 ALA A C 1
ATOM 1690 O O . ALA A 1 202 ? 14.565 0.607 46.870 1.00 44.50 202 ALA A O 1
ATOM 1691 N N . ASP A 1 203 ? 14.831 2.757 46.250 1.00 40.47 203 ASP A N 1
ATOM 1692 C CA . ASP A 1 203 ? 14.807 2.627 44.789 1.00 40.47 203 ASP A CA 1
ATOM 1693 C C . ASP A 1 203 ? 13.466 2.335 44.111 1.00 40.47 203 ASP A C 1
ATOM 1695 O O . ASP A 1 203 ? 13.283 1.270 43.547 1.00 40.47 203 ASP A O 1
ATOM 1699 N N . LEU A 1 204 ? 12.571 3.332 44.035 1.00 38.69 204 LEU A N 1
ATOM 1700 C CA . LEU A 1 204 ? 11.743 3.583 42.831 1.00 38.69 204 LEU A CA 1
ATOM 1701 C C . LEU A 1 204 ? 11.288 5.059 42.748 1.00 38.69 204 LEU A C 1
ATOM 1703 O O . LEU A 1 204 ? 10.128 5.372 42.483 1.00 38.69 204 LEU A O 1
ATOM 1707 N N . SER A 1 205 ? 12.187 6.009 43.007 1.00 36.91 205 SER A N 1
ATOM 1708 C CA . SER A 1 205 ? 11.911 7.449 42.860 1.00 36.91 205 SER A CA 1
ATOM 1709 C C . SER A 1 205 ? 13.005 8.134 42.052 1.00 36.91 205 SER A C 1
ATOM 1711 O O . SER A 1 205 ? 13.613 9.072 42.537 1.00 36.91 205 SER A O 1
ATOM 1713 N N . ASP A 1 206 ? 13.256 7.659 40.831 1.00 36.50 206 ASP A N 1
ATOM 1714 C CA . ASP A 1 206 ? 14.235 8.280 39.930 1.00 36.50 206 ASP A CA 1
ATOM 1715 C C . ASP A 1 206 ? 13.788 8.218 38.463 1.00 36.50 206 ASP A C 1
ATOM 1717 O O . ASP A 1 206 ? 14.449 7.657 37.602 1.00 36.50 206 ASP A O 1
ATOM 1721 N N . LEU A 1 207 ? 12.642 8.829 38.159 1.00 37.12 207 LEU A N 1
ATOM 1722 C CA . LEU A 1 207 ? 12.375 9.393 36.829 1.00 37.12 207 LEU A CA 1
ATOM 1723 C C . LEU A 1 207 ? 11.667 10.740 37.013 1.00 37.12 207 LEU A C 1
ATOM 1725 O O . LEU A 1 207 ? 10.485 10.911 36.727 1.00 37.12 207 LEU A O 1
ATOM 1729 N N . HIS A 1 208 ? 12.404 11.699 37.577 1.00 32.94 208 HIS A N 1
ATOM 1730 C CA . HIS A 1 208 ? 11.971 13.084 37.704 1.00 32.94 208 HIS A CA 1
ATOM 1731 C C . HIS A 1 208 ? 12.299 13.834 36.406 1.00 32.94 208 HIS A C 1
ATOM 1733 O O . HIS A 1 208 ? 13.415 14.321 36.214 1.00 32.94 208 HIS A O 1
ATOM 1739 N N . TRP A 1 209 ? 11.322 13.947 35.506 1.00 43.88 209 TRP A N 1
ATOM 1740 C CA . TRP A 1 209 ? 11.412 14.853 34.362 1.00 43.88 209 TRP A CA 1
ATOM 1741 C C . TRP A 1 209 ? 11.380 16.293 34.877 1.00 43.88 209 TRP A C 1
ATOM 1743 O O . TRP A 1 209 ? 10.327 16.848 35.185 1.00 43.88 209 TRP A O 1
ATOM 1753 N N . HIS A 1 210 ? 12.562 16.884 35.051 1.00 32.59 210 HIS A N 1
ATOM 1754 C CA . HIS A 1 210 ? 12.681 18.292 35.393 1.00 32.59 210 HIS A CA 1
ATOM 1755 C C . HIS A 1 210 ? 12.249 19.163 34.214 1.00 32.59 210 HIS A C 1
ATOM 1757 O O . HIS A 1 210 ? 12.984 19.330 33.241 1.00 32.59 210 HIS A O 1
ATOM 1763 N N . ASP A 1 211 ? 11.088 19.782 34.392 1.00 29.39 211 ASP A N 1
ATOM 1764 C CA . ASP A 1 211 ? 10.795 21.129 33.930 1.00 29.39 211 ASP A CA 1
ATOM 1765 C C . ASP A 1 211 ? 11.869 22.096 34.472 1.00 29.39 211 ASP A C 1
ATOM 1767 O O . ASP A 1 211 ? 12.169 22.132 35.672 1.00 29.39 211 ASP A O 1
ATOM 1771 N N . LYS A 1 212 ? 12.507 22.842 33.569 1.00 31.09 212 LYS A N 1
ATOM 1772 C CA . LYS A 1 212 ? 13.423 23.937 33.892 1.00 31.09 212 LYS A CA 1
ATOM 1773 C C . LYS A 1 212 ? 12.835 25.230 33.339 1.00 31.09 212 LYS A C 1
ATOM 1775 O O . LYS A 1 212 ? 13.239 25.680 32.274 1.00 31.09 212 LYS A O 1
ATOM 1780 N N . SER A 1 213 ? 12.026 25.908 34.144 1.00 29.48 213 SER A N 1
ATOM 1781 C CA . SER A 1 213 ? 12.193 27.349 34.353 1.00 29.48 213 SER A CA 1
ATOM 1782 C C . SER A 1 213 ? 11.493 27.789 35.635 1.00 29.48 213 SER A C 1
ATOM 1784 O O . SER A 1 213 ? 10.353 27.434 35.893 1.00 29.48 213 SER A O 1
ATOM 1786 N N . ALA A 1 214 ? 12.246 28.511 36.459 1.00 34.00 214 ALA A N 1
ATOM 1787 C CA . ALA A 1 214 ? 11.924 28.880 37.825 1.00 34.00 214 ALA A CA 1
ATOM 1788 C C . ALA A 1 214 ? 10.677 29.768 37.973 1.00 34.00 214 ALA A C 1
ATOM 1790 O O . ALA A 1 214 ? 10.486 30.733 37.233 1.00 34.00 214 ALA A O 1
ATOM 1791 N N . ASP A 1 215 ? 9.925 29.479 39.036 1.00 30.64 215 ASP A N 1
ATOM 1792 C CA . ASP A 1 215 ? 9.030 30.393 39.739 1.00 30.64 215 ASP A CA 1
ATOM 1793 C C . ASP A 1 215 ? 9.685 31.761 39.992 1.00 30.64 215 ASP A C 1
ATOM 1795 O O . ASP A 1 215 ? 10.810 31.840 40.488 1.00 30.64 215 ASP A O 1
ATOM 1799 N N . SER A 1 216 ? 8.937 32.847 39.786 1.00 28.72 216 SER A N 1
ATOM 1800 C CA . SER A 1 216 ? 8.409 33.590 40.938 1.00 28.72 216 SER A CA 1
ATOM 1801 C C . SER A 1 216 ? 7.388 34.650 40.517 1.00 28.72 216 SER A C 1
ATOM 1803 O O . SER A 1 216 ? 7.565 35.403 39.562 1.00 28.72 216 SER A O 1
ATOM 1805 N N . VAL A 1 217 ? 6.301 34.675 41.277 1.00 33.81 217 VAL A N 1
ATOM 1806 C CA . VAL A 1 217 ? 5.102 35.505 41.160 1.00 33.81 217 VAL A CA 1
ATOM 1807 C C . VAL A 1 217 ? 5.422 37.002 41.270 1.00 33.81 217 VAL A C 1
ATOM 1809 O O . VAL A 1 217 ? 6.178 37.400 42.151 1.00 33.81 217 VAL A O 1
ATOM 1812 N N . LEU A 1 218 ? 4.785 37.827 40.423 1.00 29.30 218 LEU A N 1
ATOM 1813 C CA . LEU A 1 218 ? 3.940 38.988 40.785 1.00 29.30 218 LEU A CA 1
ATOM 1814 C C . LEU A 1 218 ? 3.631 39.854 39.541 1.00 29.30 218 LEU A C 1
ATOM 1816 O O . LEU A 1 218 ? 4.503 40.494 38.963 1.00 29.30 218 LEU A O 1
ATOM 1820 N N . SER A 1 219 ? 2.353 39.924 39.168 1.00 28.77 219 SER A N 1
ATOM 1821 C CA . SER A 1 219 ? 1.743 41.023 38.391 1.00 28.77 219 SER A CA 1
ATOM 1822 C C . SER A 1 219 ? 1.762 42.340 39.204 1.00 28.77 219 SER A C 1
ATOM 1824 O O . SER A 1 219 ? 1.745 42.236 40.435 1.00 28.77 219 SER A O 1
ATOM 1826 N N . PRO A 1 220 ? 1.733 43.564 38.604 1.00 40.59 220 PRO A N 1
ATOM 1827 C CA . PRO A 1 220 ? 0.799 43.972 37.535 1.00 40.59 220 PRO A CA 1
ATOM 1828 C C . PRO A 1 220 ? 1.326 44.935 36.426 1.00 40.59 220 PRO A C 1
ATOM 1830 O O . PRO A 1 220 ? 2.400 45.518 36.515 1.00 40.59 220 PRO A O 1
ATOM 1833 N N . HIS A 1 221 ? 0.512 45.101 35.369 1.00 27.86 221 HIS A N 1
ATOM 1834 C CA . HIS A 1 221 ? 0.574 46.110 34.278 1.00 27.86 221 HIS A CA 1
ATOM 1835 C C . HIS A 1 221 ? 0.481 47.584 34.785 1.00 27.86 221 HIS A C 1
ATOM 1837 O O . HIS A 1 221 ? 0.124 47.735 35.955 1.00 27.86 221 HIS A O 1
ATOM 1843 N N . PRO A 1 222 ? 0.667 48.680 33.978 1.00 40.28 222 PRO A N 1
ATOM 1844 C CA . PRO A 1 222 ? 0.654 48.792 32.498 1.00 40.28 222 PRO A CA 1
ATOM 1845 C C . PRO A 1 222 ? 1.669 49.779 31.815 1.00 40.28 222 PRO A C 1
ATOM 1847 O O . PRO A 1 222 ? 2.333 50.578 32.462 1.00 40.28 222 PRO A O 1
ATOM 1850 N N . SER A 1 223 ? 1.667 49.767 30.468 1.00 25.91 223 SER A N 1
ATOM 1851 C CA . SER A 1 223 ? 1.939 50.869 29.501 1.00 25.91 223 SER A CA 1
ATOM 1852 C C . SER A 1 223 ? 3.343 51.494 29.286 1.00 25.91 223 SER A C 1
ATOM 1854 O O . SER A 1 223 ? 3.820 52.287 30.082 1.00 25.91 223 SER A O 1
ATOM 1856 N N . SER A 1 224 ? 3.837 51.296 28.049 1.00 25.95 224 SER A N 1
ATOM 1857 C CA . SER A 1 224 ? 4.325 52.306 27.074 1.00 25.95 224 SER A CA 1
ATOM 1858 C C . SER A 1 224 ? 5.644 53.101 27.276 1.00 25.95 224 SER A C 1
ATOM 1860 O O . SER A 1 224 ? 5.908 53.664 28.327 1.00 25.95 224 SER A O 1
ATOM 1862 N N . ILE A 1 225 ? 6.320 53.320 26.125 1.00 26.06 225 ILE A N 1
ATOM 1863 C CA . ILE A 1 225 ? 7.207 54.448 25.718 1.00 26.06 225 ILE A CA 1
ATOM 1864 C C . ILE A 1 225 ? 8.745 54.200 25.660 1.00 26.06 225 ILE A C 1
ATOM 1866 O O . ILE A 1 225 ? 9.441 54.201 26.663 1.00 26.06 225 ILE A O 1
ATOM 1870 N N . LEU A 1 226 ? 9.230 54.098 24.407 1.00 25.50 226 LEU A N 1
ATOM 1871 C CA . LEU A 1 226 ? 10.391 54.747 23.741 1.00 25.50 226 LEU A CA 1
ATOM 1872 C C . LEU A 1 226 ? 11.817 54.792 24.370 1.00 25.50 226 LEU A C 1
ATOM 1874 O O . LEU A 1 226 ? 12.069 55.522 25.318 1.00 25.50 226 LEU A O 1
ATOM 1878 N N . SER A 1 227 ? 12.766 54.245 23.581 1.00 27.48 227 SER A N 1
ATOM 1879 C CA . SER A 1 227 ? 13.970 54.914 23.014 1.00 27.48 227 SER A CA 1
ATOM 1880 C C . SER A 1 227 ? 15.331 54.980 23.750 1.00 27.48 227 SER A C 1
ATOM 1882 O O . SER A 1 227 ? 15.406 55.356 24.912 1.00 27.48 227 SER A O 1
ATOM 1884 N N . LEU A 1 228 ? 16.392 54.822 22.915 1.00 25.78 228 LEU A N 1
ATOM 1885 C CA . LEU A 1 228 ? 17.821 55.244 23.028 1.00 25.78 228 LEU A CA 1
ATOM 1886 C C . LEU A 1 228 ? 18.747 54.317 23.861 1.00 25.78 228 LEU A C 1
ATOM 1888 O O . LEU A 1 228 ? 18.363 53.890 24.935 1.00 25.78 228 LEU A O 1
ATOM 1892 N N . SER A 1 229 ? 19.990 53.948 23.501 1.00 23.36 229 SER A N 1
ATOM 1893 C CA . SER A 1 229 ? 20.931 54.289 22.414 1.00 23.36 229 SER A CA 1
ATOM 1894 C C . SER A 1 229 ? 22.093 53.272 22.352 1.00 23.36 229 SER A C 1
ATOM 1896 O O . SER A 1 229 ? 22.442 52.658 23.355 1.00 23.36 229 SER A O 1
ATOM 1898 N N . LEU A 1 230 ? 22.727 53.186 21.175 1.00 29.64 230 LEU A N 1
ATOM 1899 C CA . LEU A 1 230 ? 24.023 52.551 20.848 1.00 29.64 230 LEU A CA 1
ATOM 1900 C C . LEU A 1 230 ? 25.190 53.032 21.756 1.00 29.64 230 LEU A C 1
ATOM 1902 O O . LEU A 1 230 ? 25.096 54.129 22.313 1.00 29.64 230 LEU A O 1
ATOM 1906 N N . PRO A 1 231 ? 26.331 52.306 21.834 1.00 32.62 231 PRO A N 1
ATOM 1907 C CA . PRO A 1 231 ? 27.420 52.522 20.863 1.00 32.62 231 PRO A CA 1
ATOM 1908 C C . PRO A 1 231 ? 28.173 51.247 20.401 1.00 32.62 231 PRO A C 1
ATOM 1910 O O . PRO A 1 231 ? 28.365 50.291 21.145 1.00 32.62 231 PRO A O 1
ATOM 1913 N N . GLN A 1 232 ? 28.646 51.286 19.152 1.00 34.19 232 GLN A N 1
ATOM 1914 C CA . GLN A 1 232 ? 29.617 50.369 18.525 1.00 34.19 232 GLN A CA 1
ATOM 1915 C C . GLN A 1 232 ? 31.047 50.941 18.693 1.00 34.19 232 GLN A C 1
ATOM 1917 O O . GLN A 1 232 ? 31.159 52.151 18.919 1.00 34.19 232 GLN A O 1
ATOM 1922 N N . PRO A 1 233 ? 32.141 50.154 18.537 1.00 38.88 233 PRO A N 1
ATOM 1923 C CA . PRO A 1 233 ? 32.868 50.190 17.250 1.00 38.88 233 PRO A CA 1
ATOM 1924 C C . PRO A 1 233 ? 33.645 48.916 16.793 1.00 38.88 233 PRO A C 1
ATOM 1926 O O . PRO A 1 233 ? 34.160 48.152 17.597 1.00 38.88 233 PRO A O 1
ATOM 1929 N N . HIS A 1 234 ? 33.749 48.807 15.453 1.00 26.88 234 HIS A N 1
ATOM 1930 C CA . HIS A 1 234 ? 34.805 48.322 14.515 1.00 26.88 234 HIS A CA 1
ATOM 1931 C C . HIS A 1 234 ? 35.627 47.026 14.772 1.00 26.88 234 HIS A C 1
ATOM 1933 O O . HIS A 1 234 ? 36.256 46.893 15.808 1.00 26.88 234 HIS A O 1
ATOM 1939 N N . ARG A 1 235 ? 35.645 45.983 13.908 1.00 29.88 235 ARG A N 1
ATOM 1940 C CA . ARG A 1 235 ? 36.036 45.744 12.475 1.00 29.88 235 ARG A CA 1
ATOM 1941 C C . ARG A 1 235 ? 37.516 45.335 12.272 1.00 29.88 235 ARG A C 1
ATOM 1943 O O . ARG A 1 235 ? 38.410 46.116 12.567 1.00 29.88 235 ARG A O 1
ATOM 1950 N N . SER A 1 236 ? 37.747 44.179 11.630 1.00 24.17 236 SER A N 1
ATOM 1951 C CA . SER A 1 236 ? 38.917 43.906 10.769 1.00 24.17 236 SER A CA 1
ATOM 1952 C C . SER A 1 236 ? 38.551 42.905 9.657 1.00 24.17 236 SER A C 1
ATOM 1954 O O . SER A 1 236 ? 37.757 41.994 9.878 1.00 24.17 236 SER A O 1
ATOM 1956 N N . GLU A 1 237 ? 39.090 43.137 8.458 1.00 31.72 237 GLU A N 1
ATOM 1957 C CA . GLU A 1 237 ? 38.826 42.478 7.167 1.00 31.72 237 GLU A CA 1
ATOM 1958 C C . GLU A 1 237 ? 40.018 41.602 6.702 1.00 31.72 237 GLU A C 1
ATOM 1960 O O . GLU A 1 237 ? 41.142 41.805 7.160 1.00 31.72 237 GLU A O 1
ATOM 1965 N N . ARG A 1 238 ? 39.769 40.790 5.647 1.00 29.61 238 ARG A N 1
ATOM 1966 C CA . ARG A 1 238 ? 40.679 39.996 4.760 1.00 29.61 238 ARG A CA 1
ATOM 1967 C C . ARG A 1 238 ? 40.956 38.565 5.256 1.00 29.61 238 ARG A C 1
ATOM 1969 O O . ARG A 1 238 ? 41.053 38.356 6.450 1.00 29.61 238 ARG A O 1
ATOM 1976 N N . SER A 1 239 ? 41.073 37.506 4.444 1.00 29.55 239 SER A N 1
ATOM 1977 C CA . SER A 1 239 ? 41.578 37.273 3.071 1.00 29.55 239 SER A CA 1
ATOM 1978 C C . SER A 1 239 ? 41.108 35.850 2.656 1.00 29.55 239 SER A C 1
ATOM 1980 O O . SER A 1 239 ? 40.972 35.016 3.539 1.00 29.55 239 SER A O 1
ATOM 1982 N N . GLY A 1 240 ? 40.718 35.494 1.427 1.00 29.67 240 GLY A N 1
ATOM 1983 C CA . GLY A 1 240 ? 41.585 35.279 0.261 1.00 29.67 240 GLY A CA 1
ATOM 1984 C C . GLY A 1 240 ? 41.586 33.787 -0.149 1.00 29.67 240 GLY A C 1
ATOM 1985 O O . GLY A 1 240 ? 41.766 32.922 0.696 1.00 29.67 240 GLY A O 1
ATOM 1986 N N . ARG A 1 241 ? 41.317 33.529 -1.437 1.00 44.28 241 ARG A N 1
ATOM 1987 C CA . ARG A 1 241 ? 41.394 32.260 -2.200 1.00 44.28 241 ARG A CA 1
ATOM 1988 C C . ARG A 1 241 ? 42.520 31.298 -1.780 1.00 44.28 241 ARG A C 1
ATOM 1990 O O . ARG A 1 241 ? 43.603 31.773 -1.480 1.00 44.28 241 ARG A O 1
ATOM 1997 N N . ASP A 1 242 ? 42.289 29.986 -1.919 1.00 29.41 242 ASP A N 1
ATOM 1998 C CA . ASP A 1 242 ? 43.032 29.119 -2.859 1.00 29.41 242 ASP A CA 1
ATOM 1999 C C . ASP A 1 242 ? 42.550 27.654 -2.828 1.00 29.41 242 ASP A C 1
ATOM 2001 O O . ASP A 1 242 ? 42.209 27.095 -1.789 1.00 29.41 242 ASP A O 1
ATOM 2005 N N . THR A 1 243 ? 42.535 27.025 -4.003 1.00 38.47 243 THR A N 1
ATOM 2006 C CA . THR A 1 243 ? 42.528 25.566 -4.183 1.00 38.47 243 THR A CA 1
ATOM 2007 C C . THR A 1 243 ? 43.803 25.212 -4.940 1.00 38.47 243 THR A C 1
ATOM 2009 O O . THR A 1 243 ? 44.088 25.872 -5.943 1.00 38.47 243 THR A O 1
ATOM 2012 N N . PRO A 1 244 ? 44.533 24.160 -4.536 1.00 40.75 244 PRO A N 1
ATOM 2013 C CA . PRO A 1 244 ? 45.131 23.296 -5.551 1.00 40.75 244 PRO A CA 1
ATOM 2014 C C . PRO A 1 244 ? 45.043 21.786 -5.237 1.00 40.75 244 PRO A C 1
ATOM 2016 O O . PRO A 1 244 ? 45.345 21.329 -4.144 1.00 40.75 244 PRO A O 1
ATOM 2019 N N . ALA A 1 245 ? 44.599 21.060 -6.267 1.00 29.52 245 ALA A N 1
ATOM 2020 C CA . ALA A 1 245 ? 45.063 19.785 -6.835 1.00 29.52 245 ALA A CA 1
ATOM 2021 C C . ALA A 1 245 ? 45.713 18.642 -5.997 1.00 29.52 245 ALA A C 1
ATOM 2023 O O . ALA A 1 245 ? 46.729 18.818 -5.338 1.00 29.52 245 ALA A O 1
ATOM 2024 N N . SER A 1 246 ? 45.204 17.433 -6.309 1.00 30.81 246 SER A N 1
ATOM 2025 C CA . SER A 1 246 ? 45.899 16.185 -6.729 1.00 30.81 246 SER A CA 1
ATOM 2026 C C . SER A 1 246 ? 46.611 15.244 -5.731 1.00 30.81 246 SER A C 1
ATOM 2028 O O . SER A 1 246 ? 47.622 15.640 -5.168 1.00 30.81 246 SER A O 1
ATOM 2030 N N . VAL A 1 247 ? 46.171 13.956 -5.770 1.00 31.12 247 VAL A N 1
ATOM 2031 C CA . VAL A 1 247 ? 46.968 12.683 -5.797 1.00 31.12 247 VAL A CA 1
ATOM 2032 C C . VAL A 1 247 ? 47.656 12.306 -4.464 1.00 31.12 247 VAL A C 1
ATOM 2034 O O . VAL A 1 247 ? 48.295 13.156 -3.869 1.00 31.12 247 VAL A O 1
ATOM 2037 N N . ASP A 1 248 ? 47.638 11.110 -3.856 1.00 29.83 248 ASP A N 1
ATOM 2038 C CA . ASP A 1 248 ? 47.327 9.681 -4.121 1.00 29.83 248 ASP A CA 1
ATOM 2039 C C . ASP A 1 248 ? 47.345 9.024 -2.698 1.00 29.83 248 ASP A C 1
ATOM 2041 O O . ASP A 1 248 ? 48.175 9.429 -1.887 1.00 29.83 248 ASP A O 1
ATOM 2045 N N . SER A 1 249 ? 46.490 8.110 -2.216 1.00 32.81 249 SER A N 1
ATOM 2046 C CA . SER A 1 249 ? 46.564 6.641 -2.377 1.00 32.81 249 SER A CA 1
ATOM 2047 C C . SER A 1 249 ? 45.573 5.952 -1.400 1.00 32.81 249 SER A C 1
ATOM 2049 O O . SER A 1 249 ? 45.708 6.058 -0.185 1.00 32.81 249 SER A O 1
ATOM 2051 N N . ILE A 1 250 ? 44.569 5.296 -1.987 1.00 37.59 250 ILE A N 1
ATOM 2052 C CA . ILE A 1 250 ? 43.864 4.006 -1.715 1.00 37.59 250 ILE A CA 1
ATOM 2053 C C . ILE A 1 250 ? 44.525 3.094 -0.625 1.00 37.59 250 ILE A C 1
ATOM 2055 O O . ILE A 1 250 ? 45.756 3.078 -0.593 1.00 37.59 250 ILE A O 1
ATOM 2059 N N . PRO A 1 251 ? 43.793 2.306 0.226 1.00 37.97 251 PRO A N 1
ATOM 2060 C CA . PRO A 1 251 ? 42.829 1.290 -0.225 1.00 37.97 251 PRO A CA 1
ATOM 2061 C C . PRO A 1 251 ? 41.473 1.117 0.476 1.00 37.97 251 PRO A C 1
ATOM 2063 O O . PRO A 1 251 ? 41.331 1.101 1.694 1.00 37.97 251 PRO A O 1
ATOM 2066 N N . LEU A 1 252 ? 40.493 0.891 -0.403 1.00 44.53 252 LEU A N 1
ATOM 2067 C CA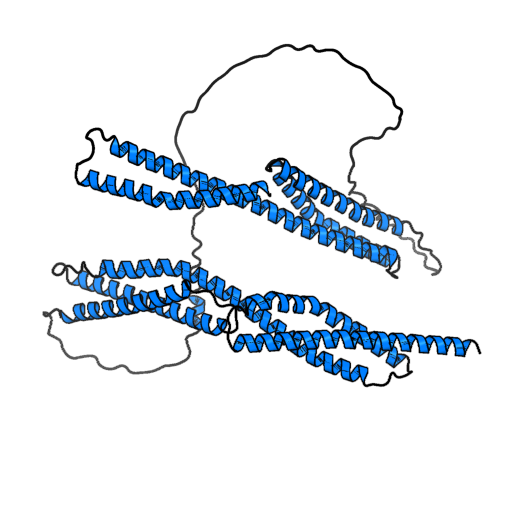 . LEU A 1 252 ? 39.265 0.141 -0.193 1.00 44.53 252 LEU A CA 1
ATOM 2068 C C . LEU A 1 252 ? 39.617 -1.346 -0.084 1.00 44.53 252 LEU A C 1
ATOM 2070 O O . LEU A 1 252 ? 40.154 -1.913 -1.032 1.00 44.53 252 LEU A O 1
ATOM 2074 N N . GLU A 1 253 ? 39.247 -1.968 1.024 1.00 38.81 253 GLU A N 1
ATOM 2075 C CA . GLU A 1 253 ? 39.100 -3.415 1.145 1.00 38.81 253 GLU A CA 1
ATOM 2076 C C . GLU A 1 253 ? 37.733 -3.638 1.774 1.00 38.81 253 GLU A C 1
ATOM 2078 O O . GLU A 1 253 ? 37.537 -3.239 2.913 1.00 38.81 253 GLU A O 1
ATOM 2083 N N . TRP A 1 254 ? 36.789 -4.162 0.996 1.00 41.06 254 TRP A N 1
ATOM 2084 C CA . TRP A 1 254 ? 35.866 -5.225 1.396 1.00 41.06 254 TRP A CA 1
ATOM 2085 C C . TRP A 1 254 ? 35.369 -5.854 0.097 1.00 41.06 254 TRP A C 1
ATOM 2087 O O . TRP A 1 254 ? 34.612 -5.246 -0.662 1.00 41.06 254 TRP A O 1
ATOM 2097 N N . ASP A 1 255 ? 35.918 -7.037 -0.167 1.00 32.75 255 ASP A N 1
ATOM 2098 C CA . ASP A 1 255 ? 35.625 -7.901 -1.296 1.00 32.75 255 ASP A CA 1
ATOM 2099 C C . ASP A 1 255 ? 34.126 -8.142 -1.475 1.00 32.75 255 ASP A C 1
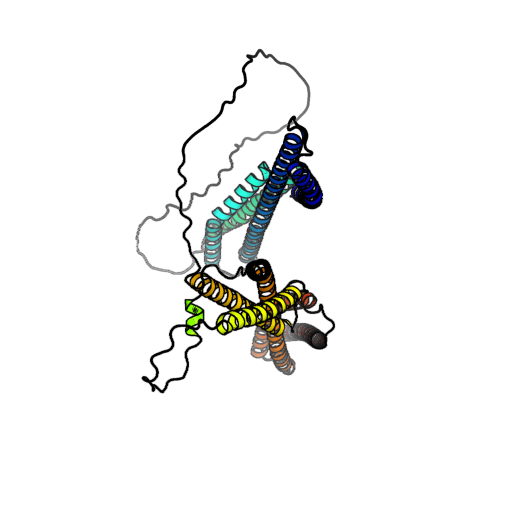ATOM 2101 O O . ASP A 1 255 ? 33.373 -8.420 -0.537 1.00 32.75 255 ASP A O 1
ATOM 2105 N N . HIS A 1 256 ? 33.725 -8.084 -2.739 1.00 38.75 256 HIS A N 1
ATOM 2106 C CA . HIS A 1 256 ? 32.518 -8.701 -3.243 1.00 38.75 256 HIS A CA 1
ATOM 2107 C C . HIS A 1 256 ? 32.823 -10.169 -3.525 1.00 38.75 256 HIS A C 1
ATOM 2109 O O . HIS A 1 256 ? 33.370 -10.461 -4.575 1.00 38.75 256 HIS A O 1
ATOM 2115 N N . ASP A 1 257 ? 32.434 -11.061 -2.618 1.00 40.41 257 ASP A N 1
ATOM 2116 C CA . ASP A 1 257 ? 32.214 -12.482 -2.905 1.00 40.41 257 ASP A CA 1
ATOM 2117 C C . ASP A 1 257 ? 31.144 -13.018 -1.939 1.00 40.41 257 ASP A C 1
ATOM 2119 O O . ASP A 1 257 ? 31.418 -13.684 -0.944 1.00 40.41 257 ASP A O 1
ATOM 2123 N N . TYR A 1 258 ? 29.883 -12.694 -2.227 1.00 35.28 258 TYR A N 1
ATOM 2124 C CA . TYR A 1 258 ? 28.745 -13.500 -1.783 1.00 35.28 258 TYR A CA 1
ATOM 2125 C C . TYR A 1 258 ? 28.029 -14.003 -3.034 1.00 35.28 258 TYR A C 1
ATOM 2127 O O . TYR A 1 258 ? 27.062 -13.418 -3.521 1.00 35.28 258 TYR A O 1
ATOM 2135 N N . ASP A 1 259 ? 28.571 -15.088 -3.578 1.00 40.09 259 ASP A N 1
ATOM 2136 C CA . ASP A 1 259 ? 27.916 -15.926 -4.569 1.00 40.09 259 ASP A CA 1
ATOM 2137 C C . ASP A 1 259 ? 26.714 -16.631 -3.915 1.00 40.09 259 ASP A C 1
ATOM 2139 O O . ASP A 1 259 ? 26.858 -17.596 -3.164 1.00 40.09 259 ASP A O 1
ATOM 2143 N N . LEU A 1 260 ? 25.509 -16.121 -4.177 1.00 39.69 260 LEU A N 1
ATOM 2144 C CA . LEU A 1 260 ? 24.241 -16.763 -3.811 1.00 39.69 260 LEU A CA 1
ATOM 2145 C C . LEU A 1 260 ? 23.758 -17.766 -4.879 1.00 39.69 260 LEU A C 1
ATOM 2147 O O . LEU A 1 260 ? 22.612 -18.210 -4.830 1.00 39.69 260 LEU A O 1
ATOM 2151 N N . SER A 1 261 ? 24.607 -18.184 -5.824 1.00 40.88 261 SER A N 1
ATOM 2152 C CA . SER A 1 261 ? 24.221 -19.163 -6.855 1.00 40.88 261 SER A CA 1
ATOM 2153 C C . SER A 1 261 ? 24.268 -20.617 -6.370 1.00 40.88 261 SER A C 1
ATOM 2155 O O . SER A 1 261 ? 23.837 -21.517 -7.089 1.00 40.88 261 SER A O 1
ATOM 2157 N N . ARG A 1 262 ? 24.735 -20.880 -5.141 1.00 42.09 262 ARG A N 1
ATOM 2158 C CA . ARG A 1 262 ? 24.989 -22.244 -4.642 1.00 42.09 262 ARG A CA 1
ATOM 2159 C C . ARG A 1 262 ? 23.932 -22.827 -3.700 1.00 42.09 262 ARG A C 1
ATOM 2161 O O . ARG A 1 262 ? 24.243 -23.764 -2.976 1.00 42.09 262 ARG A O 1
ATOM 2168 N N . ASP A 1 263 ? 22.700 -22.322 -3.725 1.00 39.78 263 ASP A N 1
ATOM 2169 C CA . ASP A 1 263 ? 21.578 -22.964 -3.012 1.00 39.78 263 ASP A CA 1
ATOM 2170 C C . ASP A 1 263 ? 20.347 -23.257 -3.887 1.00 39.78 263 ASP A C 1
ATOM 2172 O O . ASP A 1 263 ? 19.414 -23.922 -3.433 1.00 39.78 263 ASP A O 1
ATOM 2176 N N . LEU A 1 264 ? 20.356 -22.877 -5.172 1.00 39.09 264 LEU A N 1
ATOM 2177 C CA . LEU A 1 264 ? 19.221 -23.133 -6.069 1.00 39.09 264 LEU A CA 1
ATOM 2178 C C . LEU A 1 264 ? 19.366 -24.418 -6.909 1.00 39.09 264 LEU A C 1
ATOM 2180 O O . LEU A 1 264 ? 18.363 -25.065 -7.210 1.00 39.09 264 LEU A O 1
ATOM 2184 N N . GLU A 1 265 ? 20.588 -24.869 -7.218 1.00 39.81 265 GLU A N 1
ATOM 2185 C CA . GLU A 1 265 ? 20.807 -26.132 -7.955 1.00 39.81 265 GLU A CA 1
ATOM 2186 C C . GLU A 1 265 ? 20.543 -27.387 -7.099 1.00 39.81 265 GLU A C 1
ATOM 2188 O O . GLU A 1 265 ? 20.112 -28.435 -7.599 1.00 39.81 265 GLU A O 1
ATOM 2193 N N . THR A 1 266 ? 20.717 -27.279 -5.780 1.00 38.88 266 THR A N 1
ATOM 2194 C CA . THR A 1 266 ? 20.548 -28.400 -4.843 1.00 38.88 266 THR A CA 1
ATOM 2195 C C . THR A 1 266 ? 19.072 -28.713 -4.553 1.00 38.88 266 THR A C 1
ATOM 2197 O O . THR A 1 266 ? 18.744 -29.826 -4.130 1.00 38.88 266 THR A O 1
ATOM 2200 N N . ALA A 1 267 ? 18.161 -27.763 -4.788 1.00 40.38 267 ALA A N 1
ATOM 2201 C CA . ALA A 1 267 ? 16.720 -27.963 -4.615 1.00 40.38 267 ALA A CA 1
ATOM 2202 C C . ALA A 1 267 ? 16.072 -28.633 -5.841 1.00 40.38 267 ALA A C 1
ATOM 2204 O O . ALA A 1 267 ? 15.189 -29.474 -5.690 1.00 40.38 267 ALA A O 1
ATOM 2205 N N . VAL A 1 268 ? 16.558 -28.329 -7.050 1.00 38.59 268 VAL A N 1
ATOM 2206 C CA . VAL A 1 268 ? 16.011 -28.871 -8.309 1.00 38.59 268 VAL A CA 1
ATOM 2207 C C . VAL A 1 268 ? 16.445 -30.323 -8.543 1.00 38.59 268 VAL A C 1
ATOM 2209 O O . VAL A 1 268 ? 15.678 -31.126 -9.073 1.00 38.59 268 VAL A O 1
ATOM 2212 N N . SER A 1 269 ? 17.627 -30.708 -8.057 1.00 39.22 269 SER A N 1
ATOM 2213 C CA . SER A 1 269 ? 18.178 -32.056 -8.268 1.00 39.22 269 SER A CA 1
ATOM 2214 C C . SER A 1 269 ? 17.521 -33.153 -7.412 1.00 39.22 269 SER A C 1
ATOM 2216 O O . SER A 1 269 ? 17.652 -34.334 -7.721 1.00 39.22 269 SER A O 1
ATOM 2218 N N . ARG A 1 270 ? 16.783 -32.803 -6.346 1.00 38.91 270 ARG A N 1
ATOM 2219 C CA . ARG A 1 270 ? 16.127 -33.789 -5.457 1.00 38.91 270 ARG A CA 1
ATOM 2220 C C . ARG A 1 270 ? 14.707 -34.177 -5.877 1.00 38.91 270 ARG A C 1
ATOM 2222 O O . ARG A 1 270 ? 14.142 -35.086 -5.281 1.00 38.91 270 ARG A O 1
ATOM 2229 N N . ALA A 1 271 ? 14.142 -33.531 -6.896 1.00 37.50 271 ALA A N 1
ATOM 2230 C CA . ALA A 1 271 ? 12.765 -33.777 -7.329 1.00 37.50 271 ALA A CA 1
ATOM 2231 C C . ALA A 1 271 ? 12.631 -34.753 -8.518 1.00 37.50 271 ALA A C 1
ATOM 2233 O O . ALA A 1 271 ? 11.511 -34.992 -8.959 1.00 37.50 271 ALA A O 1
ATOM 2234 N N . LEU A 1 272 ? 13.728 -35.309 -9.058 1.00 36.44 272 LEU A N 1
ATOM 2235 C CA . LEU A 1 272 ? 13.699 -36.045 -10.338 1.00 36.44 272 LEU A CA 1
ATOM 2236 C C . LEU A 1 272 ? 14.361 -37.434 -10.343 1.00 36.44 272 LEU A C 1
ATOM 2238 O O . LEU A 1 272 ? 14.686 -37.947 -11.411 1.00 36.44 272 LEU A O 1
ATOM 2242 N N . HIS A 1 273 ? 14.501 -38.094 -9.194 1.00 33.03 273 HIS A N 1
ATOM 2243 C CA . HIS A 1 273 ? 14.925 -39.497 -9.171 1.00 33.03 273 HIS A CA 1
ATOM 2244 C C . HIS A 1 273 ? 13.884 -40.396 -8.500 1.00 33.03 273 HIS A C 1
ATOM 2246 O O . HIS A 1 273 ? 13.960 -40.677 -7.308 1.00 33.03 273 HIS A O 1
ATOM 2252 N N . SER A 1 274 ? 12.937 -40.876 -9.308 1.00 29.27 274 SER A N 1
ATOM 2253 C CA . SER A 1 274 ? 12.395 -42.230 -9.175 1.00 29.27 274 SER A CA 1
ATOM 2254 C C . SER A 1 274 ? 12.457 -42.920 -10.538 1.00 29.27 274 SER A C 1
ATOM 2256 O O . SER A 1 274 ? 11.967 -42.363 -11.518 1.00 29.27 274 SER A O 1
ATOM 2258 N N . ASP A 1 275 ? 13.036 -44.118 -10.532 1.00 31.66 275 ASP A N 1
ATOM 2259 C CA . ASP A 1 275 ? 12.885 -45.216 -11.492 1.00 31.66 275 ASP A CA 1
ATOM 2260 C C . ASP A 1 275 ? 13.336 -44.995 -12.950 1.00 31.66 275 ASP A C 1
ATOM 2262 O O . ASP A 1 275 ? 12.668 -44.357 -13.754 1.00 31.66 275 ASP A O 1
ATOM 2266 N N . GLU A 1 276 ? 14.482 -45.579 -13.323 1.00 33.81 276 GLU A N 1
ATOM 2267 C CA . GLU A 1 276 ? 14.519 -46.926 -13.929 1.00 33.81 276 GLU A CA 1
ATOM 2268 C C . GLU A 1 276 ? 15.973 -47.397 -14.155 1.00 33.81 276 GLU A C 1
ATOM 2270 O O . GLU A 1 276 ? 16.814 -46.697 -14.721 1.00 33.81 276 GLU A O 1
ATOM 2275 N N . GLU A 1 277 ? 16.260 -48.617 -13.694 1.00 31.72 277 GLU A N 1
ATOM 2276 C CA . GLU A 1 277 ? 17.460 -49.397 -13.997 1.00 31.72 277 GLU A CA 1
ATOM 2277 C C . GLU A 1 277 ? 17.292 -50.185 -15.311 1.00 31.72 277 GLU A C 1
ATOM 2279 O O . GLU A 1 277 ? 16.262 -50.819 -15.523 1.00 31.72 277 GLU A O 1
ATOM 2284 N N . GLY A 1 278 ? 18.378 -50.320 -16.086 1.00 28.81 278 GLY A N 1
ATOM 2285 C CA . GLY A 1 278 ? 18.809 -51.653 -16.538 1.00 28.81 278 GLY A CA 1
ATOM 2286 C C . GLY A 1 278 ? 18.957 -51.951 -18.044 1.00 28.81 278 GLY A C 1
ATOM 2287 O O . GLY A 1 278 ? 17.970 -52.109 -18.751 1.00 28.81 278 GLY A O 1
ATOM 2288 N N . ARG A 1 279 ? 20.216 -52.276 -18.416 1.00 29.38 279 ARG A N 1
ATOM 2289 C CA . ARG A 1 279 ? 20.712 -53.113 -19.551 1.00 29.38 279 ARG A CA 1
ATOM 2290 C C . ARG A 1 279 ? 20.634 -52.515 -20.970 1.00 29.38 279 ARG A C 1
ATOM 2292 O O . ARG A 1 279 ? 19.712 -51.791 -21.292 1.00 29.38 279 ARG A O 1
ATOM 2299 N N . ASP A 1 280 ? 21.561 -52.775 -21.894 1.00 31.56 280 ASP A N 1
ATOM 2300 C CA . ASP A 1 280 ? 22.540 -53.861 -22.029 1.00 31.56 280 ASP A CA 1
ATOM 2301 C C . ASP A 1 280 ? 23.777 -53.378 -22.813 1.00 31.56 280 ASP A C 1
ATOM 2303 O O . ASP A 1 280 ? 23.697 -52.458 -23.627 1.00 31.56 280 ASP A O 1
ATOM 2307 N N . ASP A 1 281 ? 24.903 -54.033 -22.558 1.00 33.16 281 ASP A N 1
ATOM 2308 C CA . ASP A 1 281 ? 26.237 -53.789 -23.106 1.00 33.16 281 ASP A CA 1
ATOM 2309 C C . ASP A 1 281 ? 26.535 -54.864 -24.166 1.00 33.16 281 ASP A C 1
ATOM 2311 O O . ASP A 1 281 ? 26.409 -56.050 -23.851 1.00 33.16 281 ASP A O 1
ATOM 2315 N N . LYS A 1 282 ? 26.880 -54.475 -25.407 1.00 31.48 282 LYS A N 1
ATOM 2316 C CA . LYS A 1 282 ? 27.560 -55.300 -26.438 1.00 31.48 282 LYS A CA 1
ATOM 2317 C C . LYS A 1 282 ? 27.677 -54.562 -27.777 1.00 31.48 282 LYS A C 1
ATOM 2319 O O . LYS A 1 282 ? 26.691 -54.364 -28.475 1.00 31.48 282 LYS A O 1
ATOM 2324 N N . ASP A 1 283 ? 28.891 -54.165 -28.145 1.00 29.53 283 ASP A N 1
ATOM 2325 C CA . ASP A 1 283 ? 29.672 -54.860 -29.181 1.00 29.53 283 ASP A CA 1
ATOM 2326 C C . ASP A 1 283 ? 30.868 -54.002 -29.612 1.00 29.53 283 ASP A C 1
ATOM 2328 O O . ASP A 1 283 ? 30.764 -52.933 -30.213 1.00 29.53 283 ASP A O 1
ATOM 2332 N N . PHE A 1 284 ? 32.041 -54.527 -29.271 1.00 32.88 284 PHE A N 1
ATOM 2333 C CA . PHE A 1 284 ? 33.360 -54.031 -29.618 1.00 32.88 284 PHE A CA 1
ATOM 2334 C C . PHE A 1 284 ? 33.957 -54.975 -30.677 1.00 32.88 284 PHE A C 1
ATOM 2336 O O . PHE A 1 284 ? 33.835 -56.193 -30.555 1.00 32.88 284 PHE A O 1
ATOM 2343 N N . TYR A 1 285 ? 34.644 -54.379 -31.659 1.00 32.66 285 TYR A N 1
ATOM 2344 C CA . TYR A 1 285 ? 35.337 -54.949 -32.830 1.00 32.66 285 TYR A CA 1
ATOM 2345 C C . TYR A 1 285 ? 34.504 -55.232 -34.091 1.00 32.66 285 TYR A C 1
ATOM 2347 O O . TYR A 1 285 ? 33.984 -56.323 -34.277 1.00 32.66 285 TYR A O 1
ATOM 2355 N N . LEU A 1 286 ? 34.548 -54.301 -35.051 1.00 32.59 286 LEU A N 1
ATOM 2356 C CA . LEU A 1 286 ? 35.236 -54.478 -36.342 1.00 32.59 286 LEU A CA 1
ATOM 2357 C C . LEU A 1 286 ? 35.142 -53.172 -37.151 1.00 32.59 286 LEU A C 1
ATOM 2359 O O . LEU A 1 286 ? 34.044 -52.706 -37.418 1.00 32.59 286 LEU A O 1
ATOM 2363 N N . GLN A 1 287 ? 36.293 -52.600 -37.514 1.00 30.20 287 GLN A N 1
ATOM 2364 C CA . GLN A 1 287 ? 36.651 -52.073 -38.846 1.00 30.20 287 GLN A CA 1
ATOM 2365 C C . GLN A 1 287 ? 37.714 -50.974 -38.678 1.00 30.20 287 GLN A C 1
ATOM 2367 O O . GLN A 1 287 ? 37.430 -49.783 -38.578 1.00 30.20 287 GLN A O 1
ATOM 2372 N N . GLY A 1 288 ? 38.977 -51.396 -38.634 1.00 31.12 288 GLY A N 1
ATOM 2373 C CA . GLY A 1 288 ? 40.089 -50.506 -38.941 1.00 31.12 288 GLY A CA 1
ATOM 2374 C C . GLY A 1 288 ? 40.139 -50.215 -40.443 1.00 31.12 288 GLY A C 1
ATOM 2375 O O . GLY A 1 288 ? 39.770 -51.070 -41.248 1.00 31.12 288 GLY A O 1
ATOM 2376 N N . ALA A 1 289 ? 40.680 -49.039 -40.768 1.00 34.69 289 ALA A N 1
ATOM 2377 C CA . ALA A 1 289 ? 41.038 -48.524 -42.095 1.00 34.69 289 ALA A CA 1
ATOM 2378 C C . ALA A 1 289 ? 39.966 -47.723 -42.861 1.00 34.69 289 ALA A C 1
ATOM 2380 O O . ALA A 1 289 ? 39.500 -48.150 -43.910 1.00 34.69 289 ALA A O 1
ATOM 2381 N N . THR A 1 290 ? 39.720 -46.488 -42.406 1.00 29.17 290 THR A N 1
ATOM 2382 C CA . THR A 1 290 ? 39.513 -45.320 -43.291 1.00 29.17 290 THR A CA 1
ATOM 2383 C C . THR A 1 290 ? 39.809 -44.033 -42.519 1.00 29.17 290 THR A C 1
ATOM 2385 O O . THR A 1 290 ? 38.916 -43.317 -42.081 1.00 29.17 290 THR A O 1
ATOM 2388 N N . SER A 1 291 ? 41.094 -43.734 -42.331 1.00 35.50 291 SER A N 1
ATOM 2389 C CA . SER A 1 291 ? 41.515 -42.338 -42.209 1.00 35.50 291 SER A CA 1
ATOM 2390 C C . SER A 1 291 ? 41.647 -41.786 -43.626 1.00 35.50 291 SER A C 1
ATOM 2392 O O . SER A 1 291 ? 42.210 -42.473 -44.478 1.00 35.50 291 SER A O 1
ATOM 2394 N N . LEU A 1 292 ? 41.181 -40.547 -43.825 1.00 37.91 292 LEU A N 1
ATOM 2395 C CA . LEU A 1 292 ? 41.216 -39.721 -45.049 1.00 37.91 292 LEU A CA 1
ATOM 2396 C C . LEU A 1 292 ? 39.910 -39.647 -45.869 1.00 37.91 292 LEU A C 1
ATOM 2398 O O . LEU A 1 292 ? 39.912 -39.831 -47.081 1.00 37.91 292 LEU A O 1
ATOM 2402 N N . ALA A 1 293 ? 38.813 -39.264 -45.212 1.00 36.22 293 ALA A N 1
ATOM 2403 C CA . ALA A 1 293 ? 37.781 -38.401 -45.794 1.00 36.22 293 ALA A CA 1
ATOM 2404 C C . ALA A 1 293 ? 37.063 -37.687 -44.636 1.00 36.22 293 ALA A C 1
ATOM 2406 O O . ALA A 1 293 ? 36.219 -38.282 -43.978 1.00 36.22 293 ALA A O 1
ATOM 2407 N N . GLY A 1 294 ? 37.450 -36.448 -44.315 1.00 40.38 294 GLY A N 1
ATOM 2408 C CA . GLY A 1 294 ? 36.676 -35.637 -43.371 1.00 40.38 294 GLY A CA 1
ATOM 2409 C C . GLY A 1 294 ? 35.291 -35.414 -43.967 1.00 40.38 294 GLY A C 1
ATOM 2410 O O . GLY A 1 294 ? 35.200 -34.868 -45.062 1.00 40.38 294 GLY A O 1
ATOM 2411 N N . GLU A 1 295 ? 34.240 -35.905 -43.311 1.00 41.88 295 GLU A N 1
ATOM 2412 C CA . GLU A 1 295 ? 32.870 -35.801 -43.810 1.00 41.88 295 GLU A CA 1
ATOM 2413 C C . GLU A 1 295 ? 32.382 -34.341 -43.743 1.00 41.88 295 GLU A C 1
ATOM 2415 O O . GLU A 1 295 ? 32.122 -33.841 -42.646 1.00 41.88 295 GLU A O 1
ATOM 2420 N N . PRO A 1 296 ? 32.151 -33.652 -44.879 1.00 50.38 296 PRO A N 1
ATOM 2421 C CA . PRO A 1 296 ? 31.468 -32.354 -44.882 1.00 50.38 296 PRO A CA 1
ATOM 2422 C C . PRO A 1 296 ? 30.021 -32.432 -44.349 1.00 50.38 296 PRO A C 1
ATOM 2424 O O . PRO A 1 296 ? 29.434 -31.407 -44.012 1.00 50.38 296 PRO A O 1
ATOM 2427 N N . GLY A 1 297 ? 29.456 -33.639 -44.207 1.00 58.47 297 GLY A N 1
ATOM 2428 C CA . GLY A 1 297 ? 28.104 -33.859 -43.689 1.00 58.47 297 GLY A CA 1
ATOM 2429 C C . GLY A 1 297 ? 27.925 -33.530 -42.201 1.00 58.47 297 GLY A C 1
ATOM 2430 O O . GLY A 1 297 ? 26.852 -33.072 -41.819 1.00 58.47 297 GLY A O 1
ATOM 2431 N N . SER A 1 298 ? 28.951 -33.694 -41.356 1.00 70.62 298 SER A N 1
ATOM 2432 C CA . SER A 1 298 ? 28.836 -33.440 -39.906 1.00 70.62 298 SER A CA 1
ATOM 2433 C C . SER A 1 298 ? 28.633 -31.949 -39.596 1.00 70.62 298 SER A C 1
ATOM 2435 O O . SER A 1 298 ? 27.699 -31.576 -38.882 1.00 70.62 298 SER A O 1
ATOM 2437 N N . LEU A 1 299 ? 29.434 -31.067 -40.201 1.00 71.94 299 LEU A N 1
ATOM 2438 C CA . LEU A 1 299 ? 29.308 -29.615 -40.024 1.00 71.94 299 LEU A CA 1
ATOM 2439 C C . LEU A 1 299 ? 27.966 -29.100 -40.563 1.00 71.94 299 LEU A C 1
ATOM 2441 O O . LEU A 1 299 ? 27.272 -28.337 -39.893 1.00 71.94 299 LEU A O 1
ATOM 2445 N N . GLU A 1 300 ? 27.555 -29.581 -41.737 1.00 76.44 300 GLU A N 1
ATOM 2446 C CA . GLU A 1 300 ? 26.279 -29.209 -42.350 1.00 76.44 300 GLU A CA 1
ATOM 2447 C C . GLU A 1 300 ? 25.074 -29.659 -41.503 1.00 76.44 300 GLU A C 1
ATOM 2449 O O . GLU A 1 300 ? 24.087 -28.929 -41.375 1.00 76.44 300 GLU A O 1
ATOM 2454 N N . THR A 1 301 ? 25.167 -30.811 -40.824 1.00 82.50 301 THR A N 1
ATOM 2455 C CA . THR A 1 301 ? 24.134 -31.228 -39.862 1.00 82.50 301 THR A CA 1
ATOM 2456 C C . THR A 1 301 ? 24.077 -30.339 -38.621 1.00 82.50 301 THR A C 1
ATOM 2458 O O . THR A 1 301 ? 22.971 -30.015 -38.182 1.00 82.50 301 THR A O 1
ATOM 2461 N N . HIS A 1 302 ? 25.218 -29.896 -38.082 1.00 81.19 302 HIS A N 1
ATOM 2462 C CA . HIS A 1 302 ? 25.257 -28.985 -36.934 1.00 81.19 302 HIS A CA 1
ATOM 2463 C C . HIS A 1 302 ? 24.705 -27.595 -37.275 1.00 81.19 302 HIS A C 1
ATOM 2465 O O . HIS A 1 302 ? 23.921 -27.058 -36.495 1.00 81.19 302 HIS A O 1
ATOM 2471 N N . ILE A 1 303 ? 25.019 -27.052 -38.458 1.00 82.75 303 ILE A N 1
ATOM 2472 C CA . ILE A 1 303 ? 24.447 -25.783 -38.945 1.00 82.75 303 ILE A CA 1
ATOM 2473 C C . ILE A 1 303 ? 22.921 -25.897 -39.041 1.00 82.75 303 ILE A C 1
ATOM 2475 O O . ILE A 1 303 ? 22.197 -25.073 -38.487 1.00 82.75 303 ILE A O 1
ATOM 2479 N N . ARG A 1 304 ? 22.405 -26.975 -39.647 1.00 85.62 304 ARG A N 1
ATOM 2480 C CA . ARG A 1 304 ? 20.953 -27.184 -39.778 1.00 85.62 304 ARG A CA 1
ATOM 2481 C C . ARG A 1 304 ? 20.251 -27.353 -38.427 1.00 85.62 304 ARG A C 1
ATOM 2483 O O . ARG A 1 304 ? 19.090 -26.970 -38.270 1.00 85.62 304 ARG A O 1
ATOM 2490 N N . GLN A 1 305 ? 20.924 -27.968 -37.454 1.00 86.94 305 GLN A N 1
ATOM 2491 C CA . GLN A 1 305 ? 20.422 -28.084 -36.084 1.00 86.94 305 GLN A CA 1
ATOM 2492 C C . GLN A 1 305 ? 20.415 -26.729 -35.369 1.00 86.94 305 GLN A C 1
ATOM 2494 O O . GLN A 1 305 ? 19.442 -26.429 -34.675 1.00 86.94 305 GLN A O 1
ATOM 2499 N N . LEU A 1 306 ? 21.454 -25.910 -35.562 1.00 87.44 306 LEU A N 1
ATOM 2500 C CA . LEU A 1 306 ? 21.553 -24.565 -35.000 1.00 87.44 306 LEU A CA 1
ATOM 2501 C C . LEU A 1 306 ? 20.462 -23.649 -35.561 1.00 87.44 306 LEU A C 1
ATOM 2503 O O . LEU A 1 306 ? 19.770 -23.005 -34.779 1.00 87.44 306 LEU A O 1
ATOM 2507 N N . ASP A 1 307 ? 20.226 -23.665 -36.874 1.00 86.69 307 ASP A N 1
ATOM 2508 C CA . ASP A 1 307 ? 19.149 -22.889 -37.505 1.00 86.69 307 ASP A CA 1
ATOM 2509 C C . ASP A 1 307 ? 17.776 -23.253 -36.924 1.00 86.69 307 ASP A C 1
ATOM 2511 O O . ASP A 1 307 ? 17.003 -22.382 -36.521 1.00 86.69 307 ASP A O 1
ATOM 2515 N N . LYS A 1 308 ? 17.499 -24.555 -36.765 1.00 89.38 308 LYS A N 1
ATOM 2516 C CA . LYS A 1 308 ? 16.260 -25.026 -36.132 1.00 89.38 308 LYS A CA 1
ATOM 2517 C C . LYS A 1 308 ? 16.137 -24.559 -34.674 1.00 89.38 308 LYS A C 1
ATOM 2519 O O . LYS A 1 308 ? 15.033 -24.228 -34.228 1.00 89.38 308 LYS A O 1
ATOM 2524 N N . ALA A 1 309 ? 17.237 -24.557 -33.921 1.00 89.31 309 ALA A N 1
ATOM 2525 C CA . ALA A 1 309 ? 17.265 -24.084 -32.537 1.00 89.31 309 ALA A CA 1
ATOM 2526 C C . ALA A 1 309 ? 17.074 -22.559 -32.446 1.00 89.31 309 ALA A C 1
ATOM 2528 O O . ALA A 1 309 ? 16.342 -22.089 -31.575 1.00 89.31 309 ALA A O 1
ATOM 2529 N N . LEU A 1 310 ? 17.661 -21.794 -33.371 1.00 89.56 310 LEU A N 1
ATOM 2530 C CA . LEU A 1 310 ? 17.490 -20.344 -33.476 1.00 89.56 310 LEU A CA 1
ATOM 2531 C C . LEU A 1 310 ? 16.045 -19.969 -33.809 1.00 89.56 310 LEU A C 1
ATOM 2533 O O . LEU A 1 310 ? 15.484 -19.087 -33.162 1.00 89.56 310 LEU A O 1
ATOM 2537 N N . ASP A 1 311 ? 15.412 -20.659 -34.757 1.00 89.69 311 ASP A N 1
ATOM 2538 C CA . ASP A 1 311 ? 14.010 -20.411 -35.107 1.00 89.69 311 ASP A CA 1
ATOM 2539 C C . ASP A 1 311 ? 13.058 -20.761 -33.958 1.00 89.69 311 ASP A C 1
ATOM 2541 O O . ASP A 1 311 ? 12.145 -19.992 -33.645 1.00 89.69 311 ASP A O 1
ATOM 2545 N N . SER A 1 312 ? 13.318 -21.877 -33.269 1.00 90.75 312 SER A N 1
ATOM 2546 C CA . SER A 1 312 ? 12.562 -22.267 -32.071 1.00 90.75 312 SER A CA 1
ATOM 2547 C C . SER A 1 312 ? 12.710 -21.228 -30.954 1.00 90.75 312 SER A C 1
ATOM 2549 O O . SER A 1 312 ? 11.717 -20.830 -30.342 1.00 90.75 312 SER A O 1
ATOM 2551 N N . SER A 1 313 ? 13.932 -20.729 -30.741 1.00 91.62 313 SER A N 1
ATOM 2552 C CA . SER A 1 313 ? 14.233 -19.711 -29.735 1.00 91.62 313 SER A CA 1
ATOM 2553 C C . SER A 1 313 ? 13.545 -18.382 -30.049 1.00 91.62 313 SER A C 1
ATOM 2555 O O . SER A 1 313 ? 12.842 -17.834 -29.203 1.00 91.62 313 SER A O 1
ATOM 2557 N N . ARG A 1 314 ? 13.640 -17.893 -31.295 1.00 93.25 314 ARG A N 1
ATOM 2558 C CA . ARG A 1 314 ? 12.950 -16.667 -31.740 1.00 93.25 314 ARG A CA 1
ATOM 2559 C C . ARG A 1 314 ? 11.444 -16.751 -31.516 1.00 93.25 314 ARG A C 1
ATOM 2561 O O . ARG A 1 314 ? 10.839 -15.778 -31.071 1.00 93.25 314 ARG A O 1
ATOM 2568 N N . PHE A 1 315 ? 10.844 -17.904 -31.805 1.00 92.00 315 PHE A N 1
ATOM 2569 C CA . PHE A 1 315 ? 9.419 -18.133 -31.594 1.00 92.00 315 PHE A CA 1
ATOM 2570 C C . PHE A 1 315 ? 9.034 -18.075 -30.110 1.00 92.00 315 PHE A C 1
ATOM 2572 O O . PHE A 1 315 ? 8.099 -17.359 -29.749 1.00 92.00 315 PHE A O 1
ATOM 2579 N N . GLN A 1 316 ? 9.770 -18.769 -29.239 1.00 91.50 316 GLN A N 1
ATOM 2580 C CA . GLN A 1 316 ? 9.503 -18.788 -27.795 1.00 91.50 316 GLN A CA 1
ATOM 2581 C C . GLN A 1 316 ? 9.740 -17.423 -27.136 1.00 91.50 316 GLN A C 1
ATOM 2583 O O . GLN A 1 316 ? 8.903 -16.965 -26.354 1.00 91.50 316 GLN A O 1
ATOM 2588 N N . ILE A 1 317 ? 10.823 -16.735 -27.507 1.00 91.31 317 ILE A N 1
ATOM 2589 C CA . ILE A 1 317 ? 11.119 -15.349 -27.116 1.00 91.31 317 ILE A CA 1
ATOM 2590 C C . ILE A 1 317 ? 9.944 -14.447 -27.490 1.00 91.31 317 ILE A C 1
ATOM 2592 O O . ILE A 1 317 ? 9.442 -13.706 -26.648 1.00 91.31 317 ILE A O 1
ATOM 2596 N N . GLN A 1 318 ? 9.457 -14.536 -28.730 1.00 92.62 318 GLN A N 1
ATOM 2597 C CA . GLN A 1 318 ? 8.364 -13.687 -29.196 1.00 92.62 318 GLN A CA 1
ATOM 2598 C C . GLN A 1 318 ? 7.056 -13.951 -28.439 1.00 92.62 318 GLN A C 1
ATOM 2600 O O . GLN A 1 318 ? 6.352 -13.003 -28.089 1.00 92.62 318 GLN A O 1
ATOM 2605 N N . GLN A 1 319 ? 6.727 -15.214 -28.154 1.00 91.12 319 GLN A N 1
ATOM 2606 C CA . GLN A 1 319 ? 5.569 -15.537 -27.318 1.00 91.12 319 GLN A CA 1
ATOM 2607 C C . GLN A 1 319 ? 5.720 -14.984 -25.897 1.00 91.12 319 GLN A C 1
ATOM 2609 O O . GLN A 1 319 ? 4.781 -14.399 -25.357 1.00 91.12 319 GLN A O 1
ATOM 2614 N N . THR A 1 320 ? 6.910 -15.125 -25.311 1.00 91.00 320 THR A N 1
ATOM 2615 C CA . THR A 1 320 ? 7.202 -14.667 -23.948 1.00 91.00 320 THR A CA 1
ATOM 2616 C C . THR A 1 320 ? 7.078 -13.149 -23.847 1.00 91.00 320 THR A C 1
ATOM 2618 O O . THR A 1 320 ? 6.418 -12.642 -22.940 1.00 91.00 320 THR A O 1
ATOM 2621 N N . GLU A 1 321 ? 7.621 -12.408 -24.816 1.00 91.31 321 GLU A N 1
ATOM 2622 C CA . GLU A 1 321 ? 7.469 -10.952 -24.897 1.00 91.31 321 GLU A CA 1
ATOM 2623 C C . GLU A 1 321 ? 6.004 -10.521 -24.986 1.00 91.31 321 GLU A C 1
ATOM 2625 O O . GLU A 1 321 ? 5.611 -9.541 -24.350 1.00 91.31 321 GLU A O 1
ATOM 2630 N N . ASN A 1 322 ? 5.188 -11.242 -25.759 1.00 91.50 322 ASN A N 1
ATOM 2631 C CA . ASN A 1 322 ? 3.771 -10.920 -25.901 1.00 91.50 322 ASN A CA 1
ATOM 2632 C C . ASN A 1 322 ? 3.039 -11.034 -24.553 1.00 91.50 322 ASN A C 1
ATOM 2634 O O . ASN A 1 322 ? 2.243 -10.156 -24.220 1.00 91.50 322 ASN A O 1
ATOM 2638 N N . ILE A 1 323 ? 3.347 -12.059 -23.749 1.00 89.56 323 ILE A N 1
ATOM 2639 C CA . ILE A 1 323 ? 2.771 -12.231 -22.404 1.00 89.56 323 ILE A CA 1
ATOM 2640 C C . ILE A 1 323 ? 3.323 -11.194 -21.415 1.00 89.56 323 ILE A C 1
ATOM 2642 O O . ILE A 1 323 ? 2.587 -10.667 -20.582 1.00 89.56 323 ILE A O 1
ATOM 2646 N N . ILE A 1 324 ? 4.610 -10.850 -21.502 1.00 89.44 324 ILE A N 1
ATOM 2647 C CA . ILE A 1 324 ? 5.205 -9.809 -20.648 1.00 89.44 324 ILE A CA 1
ATOM 2648 C C . ILE A 1 324 ? 4.525 -8.456 -20.887 1.00 89.44 324 ILE A C 1
ATOM 2650 O O . ILE A 1 324 ? 4.219 -7.744 -19.928 1.00 89.44 324 ILE A O 1
ATOM 2654 N N . ARG A 1 325 ? 4.254 -8.119 -22.153 1.00 88.94 325 ARG A N 1
ATOM 2655 C CA . ARG A 1 325 ? 3.598 -6.864 -22.550 1.00 88.94 325 ARG A CA 1
ATOM 2656 C C . ARG A 1 325 ? 2.099 -6.844 -22.265 1.00 88.94 325 ARG A C 1
ATOM 2658 O O . ARG A 1 325 ? 1.529 -5.759 -22.165 1.00 88.94 325 ARG A O 1
ATOM 2665 N N . SER A 1 326 ? 1.452 -8.003 -22.154 1.00 87.81 326 SER A N 1
ATOM 2666 C CA . SER A 1 326 ? 0.022 -8.063 -21.863 1.00 87.81 326 SER A CA 1
ATOM 2667 C C . SER A 1 326 ? -0.280 -7.617 -20.430 1.00 87.81 326 SER A C 1
ATOM 2669 O O . SER A 1 326 ? 0.581 -7.627 -19.539 1.00 87.81 326 SER A O 1
ATOM 2671 N N . LYS A 1 327 ? -1.537 -7.238 -20.185 1.00 85.19 327 LYS A N 1
ATOM 2672 C CA . LYS A 1 327 ? -2.026 -6.963 -18.832 1.00 85.19 327 LYS A CA 1
ATOM 2673 C C . LYS A 1 327 ? -1.860 -8.215 -17.964 1.00 85.19 327 LYS A C 1
ATOM 2675 O O . LYS A 1 327 ? -2.074 -9.334 -18.423 1.00 85.19 327 LYS A O 1
ATOM 2680 N N . THR A 1 328 ? -1.419 -8.033 -16.723 1.00 86.38 328 THR A N 1
ATOM 2681 C CA . THR A 1 328 ? -1.341 -9.140 -15.764 1.00 86.38 328 THR A CA 1
ATOM 2682 C C . THR A 1 328 ? -2.755 -9.485 -15.297 1.00 86.38 328 THR A C 1
ATOM 2684 O O . THR A 1 328 ? -3.454 -8.561 -14.880 1.00 86.38 328 THR A O 1
ATOM 2687 N N . PRO A 1 329 ? -3.183 -10.756 -15.375 1.00 83.19 329 PRO A N 1
ATOM 2688 C CA . PRO A 1 329 ? -4.477 -11.161 -14.843 1.00 83.19 329 PRO A CA 1
ATOM 2689 C C . PRO A 1 329 ? -4.526 -10.972 -13.323 1.00 83.19 329 PRO A C 1
ATOM 2691 O O . PRO A 1 329 ? -3.489 -10.963 -12.652 1.00 83.19 329 PRO A O 1
ATOM 2694 N N . THR A 1 330 ? -5.728 -10.806 -12.790 1.00 84.00 330 THR A N 1
ATOM 2695 C CA . THR A 1 330 ? -5.980 -10.687 -11.346 1.00 84.00 330 THR A CA 1
ATOM 2696 C C . THR A 1 330 ? -6.997 -11.718 -10.858 1.00 84.00 330 THR A C 1
ATOM 2698 O O . THR A 1 330 ? -6.974 -12.044 -9.680 1.00 84.00 330 THR A O 1
ATOM 2701 N N . GLY A 1 331 ? -7.843 -12.251 -11.743 1.00 80.94 331 GLY A N 1
ATOM 2702 C CA . GLY A 1 331 ? -8.970 -13.114 -11.396 1.00 80.94 331 GLY A CA 1
ATOM 2703 C C . GLY A 1 331 ? -8.697 -14.629 -11.465 1.00 80.94 331 GLY A C 1
ATOM 2704 O O . GLY A 1 331 ? -7.541 -15.061 -11.420 1.00 80.94 331 GLY A O 1
ATOM 2705 N N . PRO A 1 332 ? -9.757 -15.452 -11.579 1.00 75.12 332 PRO A N 1
ATOM 2706 C CA . PRO A 1 332 ? -9.693 -16.919 -11.502 1.00 75.12 332 PRO A CA 1
ATOM 2707 C C . PRO A 1 332 ? -8.792 -17.568 -12.561 1.00 75.12 332 PRO A C 1
ATOM 2709 O O . PRO A 1 332 ? -8.202 -18.624 -12.322 1.00 75.12 332 PRO A O 1
ATOM 2712 N N . GLU A 1 333 ? -8.590 -16.910 -13.701 1.00 80.00 333 GLU A N 1
ATOM 2713 C CA . GLU A 1 333 ? -7.705 -17.366 -14.770 1.00 80.00 333 GLU A CA 1
ATOM 2714 C C . GLU A 1 333 ? -6.206 -17.318 -14.407 1.00 80.00 333 GLU A C 1
ATOM 2716 O O . GLU A 1 333 ? -5.358 -17.818 -15.159 1.00 80.00 333 GLU A O 1
ATOM 2721 N N . LEU A 1 334 ? -5.855 -16.694 -13.278 1.00 85.00 334 LEU A N 1
ATOM 2722 C CA . LEU A 1 334 ? -4.481 -16.380 -12.906 1.00 85.00 334 LEU A CA 1
ATOM 2723 C C . LEU A 1 334 ? -3.626 -17.620 -12.624 1.00 85.00 334 LEU A C 1
ATOM 2725 O O . LEU A 1 334 ? -2.464 -17.634 -13.027 1.00 85.00 334 LEU A O 1
ATOM 2729 N N . ASP A 1 335 ? -4.181 -18.670 -12.014 1.00 83.75 335 ASP A N 1
ATOM 2730 C CA . ASP A 1 335 ? -3.437 -19.906 -11.719 1.00 83.75 335 ASP A CA 1
ATOM 2731 C C . ASP A 1 335 ? -3.003 -20.622 -13.013 1.00 83.75 335 ASP A C 1
ATOM 2733 O O . ASP A 1 335 ? -1.820 -20.908 -13.235 1.00 83.75 335 ASP A O 1
ATOM 2737 N N . SER A 1 336 ? -3.949 -20.795 -13.944 1.00 86.44 336 SER A N 1
ATOM 2738 C CA . SER A 1 336 ? -3.683 -21.374 -15.265 1.00 86.44 336 SER A CA 1
ATOM 2739 C C . SER A 1 336 ? -2.730 -20.500 -16.088 1.00 86.44 336 SER A C 1
ATOM 2741 O O . SER A 1 336 ? -1.791 -21.004 -16.714 1.00 86.44 336 SER A O 1
ATOM 2743 N N . SER A 1 337 ? -2.928 -19.178 -16.060 1.00 88.31 337 SER A N 1
ATOM 2744 C CA . SER A 1 337 ? -2.082 -18.216 -16.772 1.00 88.31 337 SER A CA 1
ATOM 2745 C C . SER A 1 337 ? -0.644 -18.212 -16.247 1.00 88.31 337 SER A C 1
ATOM 2747 O O . SER A 1 337 ? 0.305 -18.268 -17.032 1.00 88.31 337 SER A O 1
ATOM 2749 N N . TYR A 1 338 ? -0.462 -18.230 -14.924 1.00 89.69 338 TYR A N 1
ATOM 2750 C CA . TYR A 1 338 ? 0.846 -18.301 -14.278 1.00 89.69 338 TYR A CA 1
ATOM 2751 C C . TYR A 1 338 ? 1.574 -19.607 -14.616 1.00 89.69 338 TYR A C 1
ATOM 2753 O O . TYR A 1 338 ? 2.727 -19.578 -15.049 1.00 89.69 338 TYR A O 1
ATOM 2761 N N . LYS A 1 339 ? 0.891 -20.755 -14.525 1.00 90.12 339 LYS A N 1
ATOM 2762 C CA . LYS A 1 339 ? 1.469 -22.057 -14.893 1.00 90.12 339 LYS A CA 1
ATOM 2763 C C . LYS A 1 339 ? 1.885 -22.110 -16.367 1.00 90.12 339 LYS A C 1
ATOM 2765 O O . LYS A 1 339 ? 2.967 -22.610 -16.684 1.00 90.12 339 LYS A O 1
ATOM 2770 N N . GLY A 1 340 ? 1.053 -21.577 -17.264 1.00 90.00 340 GLY A N 1
ATOM 2771 C CA . GLY A 1 340 ? 1.365 -21.462 -18.690 1.00 90.00 340 GLY A CA 1
ATOM 2772 C C . GLY A 1 340 ? 2.578 -20.568 -18.957 1.00 90.00 340 GLY A C 1
ATOM 2773 O O . GLY A 1 340 ? 3.464 -20.942 -19.726 1.00 90.00 340 GLY A O 1
ATOM 2774 N N . TYR A 1 341 ? 2.660 -19.429 -18.269 1.00 91.56 341 TYR A N 1
ATOM 2775 C CA . TYR A 1 341 ? 3.778 -18.495 -18.372 1.00 91.56 341 TYR A CA 1
ATOM 2776 C C . TYR A 1 341 ? 5.108 -19.111 -17.912 1.00 91.56 341 TYR A C 1
ATOM 2778 O O . TYR A 1 341 ? 6.098 -19.054 -18.644 1.00 91.56 341 TYR A O 1
ATOM 2786 N N . MET A 1 342 ? 5.126 -19.777 -16.752 1.00 91.62 342 MET A N 1
ATOM 2787 C CA . MET A 1 342 ? 6.333 -20.441 -16.239 1.00 91.62 342 MET A CA 1
ATOM 2788 C C . MET A 1 342 ? 6.801 -21.576 -17.153 1.00 91.62 342 MET A C 1
ATOM 2790 O O . MET A 1 342 ? 8.002 -21.746 -17.376 1.00 91.62 342 MET A O 1
ATOM 2794 N N . LYS A 1 343 ? 5.861 -22.330 -17.736 1.00 92.69 343 LYS A N 1
ATOM 2795 C CA . LYS A 1 343 ? 6.180 -23.365 -18.725 1.00 92.69 343 LYS A CA 1
ATOM 2796 C C . LYS A 1 343 ? 6.873 -22.768 -19.953 1.00 92.69 343 LYS A C 1
ATOM 2798 O O . LYS A 1 343 ? 7.893 -23.303 -20.387 1.00 92.69 343 LYS A O 1
ATOM 2803 N N . LEU A 1 344 ? 6.356 -21.656 -20.476 1.00 91.19 344 LEU A N 1
ATOM 2804 C CA . LEU A 1 344 ? 6.925 -20.972 -21.635 1.00 91.19 344 LEU A CA 1
ATOM 2805 C C . LEU A 1 344 ? 8.331 -20.416 -21.348 1.00 91.19 344 LEU A C 1
ATOM 2807 O O . LEU A 1 344 ? 9.229 -20.583 -22.172 1.00 91.19 344 LEU A O 1
ATOM 2811 N N . LEU A 1 345 ? 8.556 -19.828 -20.167 1.00 91.12 345 LEU A N 1
ATOM 2812 C CA . LEU A 1 345 ? 9.891 -19.385 -19.742 1.00 91.12 345 LEU A CA 1
ATOM 2813 C C . LEU A 1 345 ? 10.890 -20.548 -19.677 1.00 91.12 345 LEU A C 1
ATOM 2815 O O . LEU A 1 345 ? 12.015 -20.425 -20.165 1.00 91.12 345 LEU A O 1
ATOM 2819 N N . GLY A 1 346 ? 10.474 -21.696 -19.133 1.00 91.38 346 GLY A N 1
ATOM 2820 C CA . GLY A 1 346 ? 11.303 -22.902 -19.095 1.00 91.38 346 GLY A CA 1
ATOM 2821 C C . GLY A 1 346 ? 11.575 -23.500 -20.482 1.00 91.38 346 GLY A C 1
ATOM 2822 O O . GLY A 1 346 ? 12.639 -24.065 -20.727 1.00 91.38 346 GLY A O 1
ATOM 2823 N N . GLU A 1 347 ? 10.635 -23.385 -21.420 1.00 91.50 347 GLU A N 1
ATOM 2824 C CA . GLU A 1 347 ? 10.854 -23.737 -22.828 1.00 91.50 347 GLU A CA 1
ATOM 2825 C C . GLU A 1 347 ? 11.878 -22.808 -23.490 1.00 91.50 347 GLU A C 1
ATOM 2827 O O . GLU A 1 347 ? 12.825 -23.308 -24.100 1.00 91.50 347 GLU A O 1
ATOM 2832 N N . CYS A 1 348 ? 11.748 -21.496 -23.275 1.00 91.62 348 CYS A N 1
ATOM 2833 C CA . CYS A 1 348 ? 12.659 -20.480 -23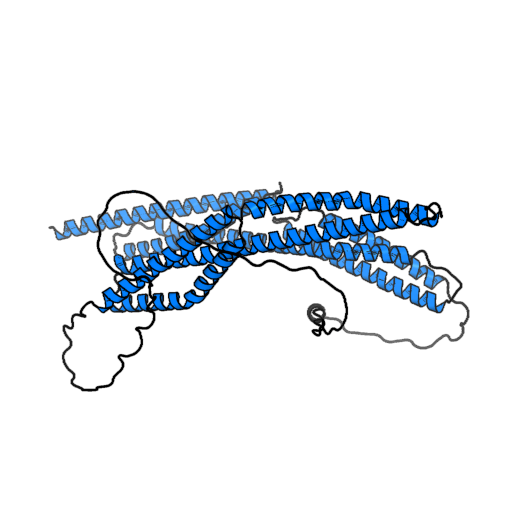.798 1.00 91.62 348 CYS A CA 1
ATOM 2834 C C . CYS A 1 348 ? 14.096 -20.674 -23.292 1.00 91.62 348 CYS A C 1
ATOM 2836 O O . CYS A 1 348 ? 15.032 -20.699 -24.093 1.00 91.62 348 CYS A O 1
ATOM 2838 N N . SER A 1 349 ? 14.272 -20.925 -21.988 1.00 91.88 349 SER A N 1
ATOM 2839 C CA . SER A 1 349 ? 15.585 -21.239 -21.409 1.00 91.88 349 SER A CA 1
ATOM 2840 C C . SER A 1 349 ? 16.206 -22.472 -22.069 1.00 91.88 349 SER A C 1
ATOM 2842 O O . SER A 1 349 ? 17.326 -22.412 -22.569 1.00 91.88 349 SER A O 1
ATOM 2844 N N . ARG A 1 350 ? 15.451 -23.578 -22.174 1.00 91.81 350 ARG A N 1
ATOM 2845 C CA . ARG A 1 350 ? 15.942 -24.825 -22.789 1.00 91.81 350 ARG A CA 1
ATOM 2846 C C . ARG A 1 350 ? 16.331 -24.649 -24.259 1.00 91.81 350 ARG A C 1
ATOM 2848 O O . ARG A 1 350 ? 17.282 -25.291 -24.722 1.00 91.81 350 ARG A O 1
ATOM 2855 N N . SER A 1 351 ? 15.610 -23.811 -25.006 1.00 92.75 351 SER A N 1
ATOM 2856 C CA . SER A 1 351 ? 15.956 -23.506 -26.397 1.00 92.75 351 SER A CA 1
ATOM 2857 C C . SER A 1 351 ? 17.224 -22.661 -26.495 1.00 92.75 351 SER A C 1
ATOM 2859 O O . SER A 1 351 ? 18.076 -22.963 -27.328 1.00 92.75 351 SER A O 1
ATOM 2861 N N . ILE A 1 352 ? 17.401 -21.664 -25.626 1.00 91.94 352 ILE A N 1
ATOM 2862 C CA . ILE A 1 352 ? 18.626 -20.851 -25.566 1.00 91.94 352 ILE A CA 1
ATOM 2863 C C . ILE A 1 352 ? 19.841 -21.695 -25.185 1.00 91.94 352 ILE A C 1
ATOM 2865 O O . ILE A 1 352 ? 20.881 -21.598 -25.833 1.00 91.94 352 ILE A O 1
ATOM 2869 N N . ASP A 1 353 ? 19.705 -22.592 -24.212 1.00 91.19 353 ASP A N 1
ATOM 2870 C CA . ASP A 1 353 ? 20.790 -23.501 -23.835 1.00 91.19 353 ASP A CA 1
ATOM 2871 C C . ASP A 1 353 ? 21.157 -24.447 -24.986 1.00 91.19 353 ASP A C 1
ATOM 2873 O O . ASP A 1 353 ? 22.317 -24.820 -25.155 1.00 91.19 353 ASP A O 1
ATOM 2877 N N . SER A 1 354 ? 20.182 -24.817 -25.821 1.00 91.25 354 SER A N 1
ATOM 2878 C CA . SER A 1 354 ? 20.432 -25.596 -27.037 1.00 91.25 354 SER A CA 1
ATOM 2879 C C . SER A 1 354 ? 21.203 -24.793 -28.088 1.00 91.25 354 SER A C 1
ATOM 2881 O O . SER A 1 354 ? 22.117 -25.348 -28.694 1.00 91.25 354 SER A O 1
ATOM 2883 N N . VAL A 1 355 ? 20.889 -23.502 -28.263 1.00 91.25 355 VAL A N 1
ATOM 2884 C CA . VAL A 1 355 ? 21.642 -22.583 -29.136 1.00 91.25 355 VAL A CA 1
ATOM 2885 C C . VAL A 1 355 ? 23.086 -22.448 -28.648 1.00 91.25 355 VAL A C 1
ATOM 2887 O O . VAL A 1 355 ? 23.996 -22.717 -29.425 1.00 91.25 355 VAL A O 1
ATOM 2890 N N . ARG A 1 356 ? 23.301 -22.158 -27.355 1.00 91.19 356 ARG A N 1
ATOM 2891 C CA . ARG A 1 356 ? 24.643 -22.042 -26.750 1.00 91.19 356 ARG A CA 1
ATOM 2892 C C . ARG A 1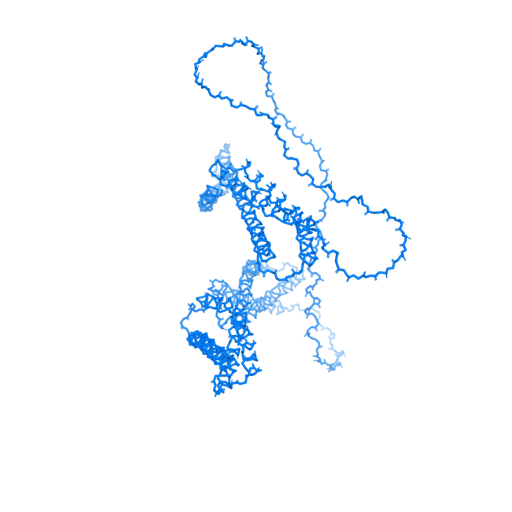 356 ? 25.470 -23.322 -26.915 1.00 91.19 356 ARG A C 1
ATOM 2894 O O . ARG A 1 356 ? 26.639 -23.269 -27.286 1.00 91.19 356 ARG A O 1
ATOM 2901 N N . ARG A 1 357 ? 24.867 -24.497 -26.681 1.00 90.19 357 ARG A N 1
ATOM 2902 C CA . ARG A 1 357 ? 25.549 -25.794 -26.866 1.00 90.19 357 ARG A CA 1
ATOM 2903 C C . ARG A 1 357 ? 25.924 -26.064 -28.322 1.00 90.19 357 ARG A C 1
ATOM 2905 O O . ARG A 1 357 ? 26.997 -26.602 -28.574 1.00 90.19 357 ARG A O 1
ATOM 2912 N N . LEU A 1 358 ? 25.030 -25.769 -29.268 1.00 88.31 358 LEU A N 1
ATOM 2913 C CA . LEU A 1 358 ? 25.283 -26.000 -30.694 1.00 88.31 358 LEU A CA 1
ATOM 2914 C C . LEU A 1 358 ? 26.319 -25.021 -31.245 1.00 88.31 358 LEU A C 1
ATOM 2916 O O . LEU A 1 358 ? 27.173 -25.443 -32.013 1.00 88.31 358 LEU A O 1
ATOM 2920 N N . GLU A 1 359 ? 26.294 -23.766 -30.801 1.00 85.56 359 GLU A N 1
ATOM 2921 C CA . GLU A 1 359 ? 27.315 -22.757 -31.100 1.00 85.56 359 GLU A CA 1
ATOM 2922 C C . GLU A 1 359 ? 28.706 -23.200 -30.625 1.00 85.56 359 GLU A C 1
ATOM 2924 O O . GLU A 1 359 ? 29.655 -23.173 -31.406 1.00 85.56 359 GLU A O 1
ATOM 2929 N N . HIS A 1 360 ? 28.820 -23.705 -29.391 1.00 84.81 360 HIS A N 1
ATOM 2930 C CA . HIS A 1 360 ? 30.086 -24.227 -28.866 1.00 84.81 360 HIS A CA 1
ATOM 2931 C C . HIS A 1 360 ? 30.617 -25.409 -29.691 1.00 84.81 360 HIS A C 1
ATOM 2933 O O . HIS A 1 360 ? 31.789 -25.434 -30.057 1.00 84.81 360 HIS A O 1
ATOM 2939 N N . LYS A 1 361 ? 29.749 -26.369 -30.042 1.00 85.00 361 LYS A N 1
ATOM 2940 C CA . LYS A 1 361 ? 30.117 -27.511 -30.899 1.00 85.00 361 LYS A CA 1
ATOM 2941 C C . LYS A 1 361 ? 30.571 -27.073 -32.289 1.00 85.00 361 LYS A C 1
ATOM 2943 O O . LYS A 1 361 ? 31.502 -27.649 -32.836 1.00 85.00 361 LYS A O 1
ATOM 2948 N N . LEU A 1 362 ? 29.913 -26.063 -32.858 1.00 80.56 362 LEU A N 1
ATOM 2949 C CA . LEU A 1 362 ? 30.271 -25.514 -34.163 1.00 80.56 362 LEU A CA 1
ATOM 2950 C C . LEU A 1 362 ? 31.672 -24.891 -34.126 1.00 80.56 362 LEU A C 1
ATOM 2952 O O . LEU A 1 362 ? 32.468 -25.134 -35.026 1.00 80.56 362 LEU A O 1
ATOM 2956 N N . LYS A 1 363 ? 31.977 -24.160 -33.048 1.00 79.06 363 LYS A N 1
ATOM 2957 C CA . LYS A 1 363 ? 33.279 -23.536 -32.806 1.00 79.06 363 LYS A CA 1
ATOM 2958 C C . LYS A 1 363 ? 34.392 -24.566 -32.589 1.00 79.06 363 LYS A C 1
ATOM 2960 O O . LYS A 1 363 ? 35.460 -24.434 -33.173 1.00 79.06 363 LYS A O 1
ATOM 2965 N N . GLU A 1 364 ? 34.131 -25.630 -31.828 1.00 79.94 364 GLU A N 1
ATOM 2966 C CA . GLU A 1 364 ? 35.079 -26.743 -31.660 1.00 79.94 364 GLU A CA 1
ATOM 2967 C C . GLU A 1 364 ? 35.398 -27.451 -32.988 1.00 79.94 364 GLU A C 1
ATOM 2969 O O . GLU A 1 364 ? 36.549 -27.805 -33.245 1.00 79.94 364 GLU A O 1
ATOM 2974 N N . GLU A 1 365 ? 34.393 -27.686 -33.837 1.00 73.75 365 GLU A N 1
ATOM 2975 C CA . GLU A 1 365 ? 34.590 -28.316 -35.150 1.00 73.75 365 GLU A CA 1
ATOM 2976 C C . GLU A 1 365 ? 35.280 -27.367 -36.147 1.00 73.75 365 GLU A C 1
ATOM 2978 O O . GLU A 1 365 ? 36.107 -27.815 -36.941 1.00 73.75 365 GLU A O 1
ATOM 2983 N N . GLU A 1 366 ? 35.011 -26.060 -36.077 1.00 71.25 366 GLU A N 1
ATOM 2984 C CA . GLU A 1 366 ? 35.703 -25.024 -36.857 1.00 71.25 366 GLU A CA 1
ATOM 2985 C C . GLU A 1 366 ? 37.192 -24.923 -36.481 1.00 71.25 366 GLU A C 1
ATOM 2987 O O . GLU A 1 366 ? 38.057 -24.901 -37.362 1.00 71.25 366 GLU A O 1
ATOM 2992 N N . GLU A 1 367 ? 37.511 -24.953 -35.183 1.00 71.44 367 GLU A N 1
ATOM 2993 C CA . GLU A 1 367 ? 38.888 -24.964 -34.675 1.00 71.44 367 GLU A CA 1
ATOM 2994 C C . GLU A 1 367 ? 39.651 -26.234 -35.099 1.00 71.44 367 GLU A C 1
ATOM 2996 O O . GLU A 1 367 ? 40.833 -26.156 -35.446 1.00 71.44 367 GLU A O 1
ATOM 3001 N N . LYS A 1 368 ? 38.978 -27.394 -35.166 1.00 70.62 368 LYS A N 1
ATOM 3002 C CA . LYS A 1 368 ? 39.560 -28.657 -35.669 1.00 70.62 368 LYS A CA 1
ATOM 3003 C C . LYS A 1 368 ? 39.828 -28.654 -37.178 1.00 70.62 368 LYS A C 1
ATOM 3005 O O . LYS A 1 368 ? 40.723 -29.372 -37.624 1.00 70.62 368 LYS A O 1
ATOM 3010 N N . LEU A 1 369 ? 39.073 -27.884 -37.968 1.00 64.44 369 LEU A N 1
ATOM 3011 C CA . LEU A 1 369 ? 39.167 -27.864 -39.437 1.00 64.44 369 LEU A CA 1
ATOM 3012 C C . LEU A 1 369 ? 40.106 -26.774 -39.999 1.00 64.44 369 LEU A C 1
ATOM 3014 O O . LEU A 1 369 ? 40.258 -26.682 -41.217 1.00 64.44 369 LEU A O 1
ATOM 3018 N N . SER A 1 370 ? 40.690 -25.945 -39.125 1.00 52.12 370 SER A N 1
ATOM 3019 C CA . SER A 1 370 ? 41.539 -24.766 -39.374 1.00 52.12 370 SER A CA 1
ATOM 3020 C C . SER A 1 370 ? 41.675 -24.290 -40.838 1.00 52.12 370 SER A C 1
ATOM 3022 O O . SER A 1 370 ? 42.500 -24.790 -41.609 1.00 52.12 370 SER A O 1
ATOM 3024 N N . GLY A 1 371 ? 40.952 -23.220 -41.186 1.00 54.12 371 GLY A N 1
ATOM 3025 C CA . GLY A 1 371 ? 41.384 -22.258 -42.212 1.00 54.12 371 GLY A CA 1
ATOM 3026 C C . GLY A 1 371 ? 40.753 -22.339 -43.606 1.00 54.12 371 GLY A C 1
ATOM 3027 O O . GLY A 1 371 ? 41.090 -21.501 -44.440 1.00 54.12 371 GLY A O 1
ATOM 3028 N N . PHE A 1 372 ? 39.839 -23.276 -43.885 1.00 47.94 372 PHE A N 1
ATOM 3029 C CA . PHE A 1 372 ? 39.237 -23.401 -45.227 1.00 47.94 372 PHE A CA 1
ATOM 3030 C C . PHE A 1 372 ? 37.818 -22.833 -45.386 1.00 47.94 372 PHE A C 1
ATOM 3032 O O . PHE A 1 372 ? 37.374 -22.678 -46.524 1.00 47.94 372 PHE A O 1
ATOM 3039 N N . ILE A 1 373 ? 37.105 -22.481 -44.308 1.00 50.69 373 ILE A N 1
ATOM 3040 C CA . ILE A 1 373 ? 35.728 -21.964 -44.399 1.00 50.69 373 ILE A CA 1
ATOM 3041 C C . ILE A 1 373 ? 35.519 -20.849 -43.365 1.00 50.69 373 ILE A C 1
ATOM 3043 O O . ILE A 1 373 ? 35.693 -21.075 -42.177 1.00 50.69 373 ILE A O 1
ATOM 3047 N N . ASN A 1 374 ? 35.150 -19.647 -43.822 1.00 52.72 374 ASN A N 1
ATOM 3048 C CA . ASN A 1 374 ? 34.685 -18.552 -42.961 1.00 52.72 374 ASN A CA 1
ATOM 3049 C C . ASN A 1 374 ? 33.209 -18.796 -42.601 1.00 52.72 374 ASN A C 1
ATOM 3051 O O . ASN A 1 374 ? 32.346 -18.601 -43.461 1.00 52.72 374 ASN A O 1
ATOM 3055 N N . LEU A 1 375 ? 32.905 -19.155 -41.350 1.00 55.66 375 LEU A N 1
ATOM 3056 C CA . LEU A 1 375 ? 31.533 -19.258 -40.826 1.00 55.66 375 LEU A CA 1
ATOM 3057 C C . LEU A 1 375 ? 31.028 -17.951 -40.172 1.00 55.66 375 LEU A C 1
ATOM 3059 O O . LEU A 1 375 ? 30.180 -17.961 -39.287 1.00 55.66 375 LEU A O 1
ATOM 3063 N N . ASN A 1 376 ? 31.461 -16.788 -40.668 1.00 54.28 376 ASN A N 1
ATOM 3064 C CA . ASN A 1 376 ? 31.144 -15.459 -40.107 1.00 54.28 376 ASN A CA 1
ATOM 3065 C C . ASN A 1 376 ? 29.649 -15.043 -40.127 1.00 54.28 376 ASN A C 1
ATOM 3067 O O . ASN A 1 376 ? 29.328 -13.898 -39.814 1.00 54.28 376 ASN A O 1
ATOM 3071 N N . ASN A 1 377 ? 28.721 -15.925 -40.513 1.00 60.28 377 ASN A N 1
ATOM 3072 C CA . ASN A 1 377 ? 27.294 -15.604 -40.630 1.00 60.28 377 ASN A CA 1
ATOM 3073 C C . ASN A 1 377 ? 26.435 -16.097 -39.450 1.00 60.28 377 ASN A C 1
ATOM 3075 O O . ASN A 1 377 ? 25.333 -15.577 -39.272 1.00 60.28 377 ASN A O 1
ATOM 3079 N N . THR A 1 378 ? 26.897 -17.065 -38.648 1.00 62.03 378 THR A N 1
ATOM 3080 C CA . THR A 1 378 ? 26.100 -17.673 -37.559 1.00 62.03 378 THR A CA 1
ATOM 3081 C C . THR A 1 378 ? 26.281 -16.980 -36.208 1.00 62.03 378 THR A C 1
ATOM 3083 O O . THR A 1 378 ? 25.292 -16.767 -35.513 1.00 62.03 378 THR A O 1
ATOM 3086 N N . GLU A 1 379 ? 27.496 -16.535 -35.881 1.00 69.75 379 GLU A N 1
ATOM 3087 C CA . GLU A 1 379 ? 27.836 -15.806 -34.643 1.00 69.75 379 GLU A CA 1
ATOM 3088 C C . GLU A 1 379 ? 26.994 -14.529 -34.388 1.00 69.75 379 GLU A C 1
ATOM 3090 O O . GLU A 1 379 ? 26.493 -14.338 -33.278 1.00 69.75 379 GLU A O 1
ATOM 3095 N N . PRO A 1 380 ? 26.714 -13.658 -35.383 1.00 72.69 380 PRO A N 1
ATOM 3096 C CA . PRO A 1 380 ? 25.835 -12.508 -35.149 1.00 72.69 380 PRO A CA 1
ATOM 3097 C C . PRO A 1 380 ? 24.364 -12.902 -34.921 1.00 72.69 380 PRO A C 1
ATOM 3099 O O . PRO A 1 380 ? 23.608 -12.138 -34.321 1.00 72.69 380 PRO A O 1
ATOM 3102 N N . GLN A 1 381 ? 23.930 -14.075 -35.401 1.00 76.88 381 GLN A N 1
ATOM 3103 C CA . GLN A 1 381 ? 22.556 -14.561 -35.224 1.00 76.88 381 GLN A CA 1
ATOM 3104 C C . GLN A 1 381 ? 22.357 -15.213 -33.849 1.00 76.88 381 GLN A C 1
ATOM 3106 O O . GLN A 1 381 ? 21.299 -15.022 -33.245 1.00 76.88 381 GLN A O 1
ATOM 3111 N N . THR A 1 382 ? 23.355 -15.951 -33.352 1.00 81.50 382 THR A N 1
ATOM 3112 C CA . THR A 1 382 ? 23.360 -16.550 -32.007 1.00 81.50 382 THR A CA 1
ATOM 3113 C C . THR A 1 382 ? 23.446 -15.473 -30.933 1.00 81.50 382 THR A C 1
ATOM 3115 O O . THR A 1 382 ? 22.562 -15.421 -30.076 1.00 81.50 382 THR A O 1
ATOM 3118 N N . SER A 1 383 ? 24.401 -14.542 -31.049 1.00 83.12 383 SER A N 1
ATOM 3119 C CA . SER A 1 383 ? 24.529 -13.390 -30.145 1.00 83.12 383 SER A CA 1
ATOM 3120 C C . SER A 1 383 ? 23.240 -12.564 -30.096 1.00 83.12 383 SER A C 1
ATOM 3122 O O . SER A 1 383 ? 22.722 -12.318 -29.014 1.00 83.12 383 SER A O 1
ATOM 3124 N N . GLY A 1 384 ? 22.622 -12.244 -31.240 1.00 87.38 384 GLY A N 1
ATOM 3125 C CA . GLY A 1 384 ? 21.382 -11.458 -31.246 1.00 87.38 384 GLY A CA 1
ATOM 3126 C C . GLY A 1 384 ? 20.190 -12.131 -30.545 1.00 87.38 384 GLY A C 1
ATOM 3127 O O . GLY A 1 384 ? 19.341 -11.448 -29.970 1.00 87.38 384 GLY A O 1
ATOM 3128 N N . VAL A 1 385 ? 20.100 -13.466 -30.582 1.00 89.12 385 VAL A N 1
ATOM 3129 C CA . VAL A 1 385 ? 19.053 -14.232 -29.882 1.00 89.12 385 VAL A CA 1
ATOM 3130 C C . VAL A 1 385 ? 19.348 -14.334 -28.381 1.00 89.12 385 VAL A C 1
ATOM 3132 O O . VAL A 1 385 ? 18.417 -14.241 -27.578 1.00 89.12 385 VAL A O 1
ATOM 3135 N N . ILE A 1 386 ? 20.621 -14.474 -28.003 1.00 88.00 386 ILE A N 1
ATOM 3136 C CA . ILE A 1 386 ? 21.073 -14.524 -26.606 1.00 88.00 386 ILE A CA 1
ATOM 3137 C C . ILE A 1 386 ? 20.881 -13.161 -25.927 1.00 88.00 386 ILE A C 1
ATOM 3139 O O . ILE A 1 386 ? 20.221 -13.101 -24.893 1.00 88.00 386 ILE A O 1
ATOM 3143 N N . ASP A 1 387 ? 21.325 -12.067 -26.550 1.00 87.62 387 ASP A N 1
ATOM 3144 C CA . ASP A 1 387 ? 21.168 -10.704 -26.022 1.00 87.62 387 ASP A CA 1
ATOM 3145 C C . ASP A 1 387 ? 19.685 -10.359 -25.795 1.00 87.62 387 ASP A C 1
ATOM 3147 O O . ASP A 1 387 ? 19.292 -9.750 -24.795 1.00 87.62 387 ASP A O 1
ATOM 3151 N N . ARG A 1 388 ? 18.818 -10.781 -26.727 1.00 90.31 388 ARG A N 1
ATOM 3152 C CA . ARG A 1 388 ? 17.369 -10.577 -26.615 1.00 90.31 388 ARG A CA 1
ATOM 3153 C C . ARG A 1 388 ? 16.763 -11.393 -25.473 1.00 90.31 388 ARG A C 1
ATOM 3155 O O . ARG A 1 388 ? 15.877 -10.890 -24.784 1.00 90.31 388 ARG A O 1
ATOM 3162 N N . TRP A 1 389 ? 17.227 -12.623 -25.259 1.00 90.81 389 TRP A N 1
ATOM 3163 C CA . TRP A 1 389 ? 16.814 -13.443 -24.120 1.00 90.81 389 TRP A CA 1
ATOM 3164 C C . TRP A 1 389 ? 17.233 -12.826 -22.782 1.00 90.81 389 TRP A C 1
ATOM 3166 O O . TRP A 1 389 ? 16.410 -12.746 -21.871 1.00 90.81 389 TRP A O 1
ATOM 3176 N N . GLU A 1 390 ? 18.463 -12.325 -22.675 1.00 88.75 390 GLU A N 1
ATOM 3177 C CA . GLU A 1 390 ? 18.967 -11.670 -21.461 1.00 88.75 390 GLU A CA 1
ATOM 3178 C C . GLU A 1 390 ? 18.156 -10.415 -21.110 1.00 88.75 390 GLU A C 1
ATOM 3180 O O . GLU A 1 390 ? 17.769 -10.218 -19.955 1.00 88.75 390 GLU A O 1
ATOM 3185 N N . LEU A 1 391 ? 17.786 -9.611 -22.113 1.00 88.12 391 LEU A N 1
ATOM 3186 C CA . LEU A 1 391 ? 16.903 -8.459 -21.912 1.00 88.12 391 LEU A CA 1
ATOM 3187 C C . LEU A 1 391 ? 15.510 -8.871 -21.406 1.00 88.12 391 LEU A C 1
ATOM 3189 O O . LEU A 1 391 ? 14.943 -8.227 -20.517 1.00 88.12 391 LEU A O 1
ATOM 3193 N N . ILE A 1 392 ? 14.945 -9.939 -21.973 1.00 90.25 392 ILE A N 1
ATOM 3194 C CA . ILE A 1 392 ? 13.635 -10.462 -21.573 1.00 90.25 392 ILE A CA 1
ATOM 3195 C C . ILE A 1 392 ? 13.680 -11.041 -20.166 1.00 90.25 392 ILE A C 1
ATOM 3197 O O . ILE A 1 392 ? 12.698 -10.901 -19.447 1.00 90.25 392 ILE A O 1
ATOM 3201 N N . GLN A 1 393 ? 14.789 -11.645 -19.743 1.00 86.94 393 GLN A N 1
ATOM 3202 C CA . GLN A 1 393 ? 14.907 -12.277 -18.431 1.00 86.94 393 GLN A CA 1
ATOM 3203 C C . GLN A 1 393 ? 14.629 -11.284 -17.289 1.00 86.94 393 GLN A C 1
ATOM 3205 O O . GLN A 1 393 ? 13.850 -11.579 -16.383 1.00 86.94 393 GLN A O 1
ATOM 3210 N N . ALA A 1 394 ? 15.157 -10.060 -17.379 1.00 79.56 394 ALA A N 1
ATOM 3211 C CA . ALA A 1 394 ? 14.882 -9.006 -16.398 1.00 79.56 394 ALA A CA 1
ATOM 3212 C C . ALA A 1 394 ? 13.399 -8.574 -16.383 1.00 79.56 394 ALA A C 1
ATOM 3214 O O . ALA A 1 394 ? 12.793 -8.356 -15.326 1.00 79.56 394 ALA A O 1
ATOM 3215 N N . GLN A 1 395 ? 12.783 -8.473 -17.563 1.00 87.62 395 GLN A N 1
ATOM 3216 C CA . GLN A 1 395 ? 11.361 -8.138 -17.694 1.00 87.62 395 GLN A CA 1
ATOM 3217 C C . GLN A 1 395 ? 10.461 -9.286 -17.219 1.00 87.62 395 GLN A C 1
ATOM 3219 O O . GLN A 1 395 ? 9.402 -9.042 -16.636 1.00 87.62 395 GLN A O 1
ATOM 3224 N N . ALA A 1 396 ? 10.898 -10.526 -17.432 1.00 88.38 396 ALA A N 1
ATOM 3225 C CA . ALA A 1 396 ? 10.208 -11.734 -17.027 1.00 88.38 396 ALA A CA 1
ATOM 3226 C C . ALA A 1 396 ? 10.158 -11.861 -15.507 1.00 88.38 396 ALA A C 1
ATOM 3228 O O . ALA A 1 396 ? 9.079 -12.063 -14.964 1.00 88.38 396 ALA A O 1
ATOM 3229 N N . LEU A 1 397 ? 11.273 -11.605 -14.814 1.00 87.31 397 LEU A N 1
ATOM 3230 C CA . LEU A 1 397 ? 11.306 -11.549 -13.348 1.00 87.31 397 LEU A CA 1
ATOM 3231 C C . LEU A 1 397 ? 10.326 -10.505 -12.796 1.00 87.31 397 LEU A C 1
ATOM 3233 O O . LEU A 1 397 ? 9.570 -10.770 -11.863 1.00 87.31 397 LEU A O 1
ATOM 3237 N N . SER A 1 398 ? 10.282 -9.325 -13.420 1.00 88.38 398 SER A N 1
ATOM 3238 C CA . SER A 1 398 ? 9.355 -8.256 -13.027 1.00 88.38 398 SER A CA 1
ATOM 3239 C C . SER A 1 398 ? 7.884 -8.645 -13.243 1.00 88.38 398 SER A C 1
ATOM 3241 O O . SER A 1 398 ? 7.009 -8.264 -12.463 1.00 88.38 398 SER A O 1
ATOM 3243 N N . LYS A 1 399 ? 7.585 -9.382 -14.320 1.00 90.12 399 LYS A N 1
ATOM 3244 C CA . LYS A 1 399 ? 6.244 -9.901 -14.624 1.00 90.12 399 LYS A CA 1
ATOM 3245 C C . LYS A 1 399 ? 5.864 -11.038 -13.672 1.00 90.12 399 LYS A C 1
ATOM 3247 O O . LYS A 1 399 ? 4.747 -11.027 -13.160 1.00 90.12 399 LYS A O 1
ATOM 3252 N N . GLU A 1 400 ? 6.787 -11.957 -13.405 1.00 90.31 400 GLU A N 1
ATOM 3253 C CA . GLU A 1 400 ? 6.633 -13.086 -12.487 1.00 90.31 400 GLU A CA 1
ATOM 3254 C C . GLU A 1 400 ? 6.326 -12.608 -11.069 1.00 90.31 400 GLU A C 1
ATOM 3256 O O . GLU A 1 400 ? 5.364 -13.080 -10.470 1.00 90.31 400 GLU A O 1
ATOM 3261 N N . LEU A 1 401 ? 7.076 -11.626 -10.556 1.00 88.38 401 LEU A N 1
ATOM 3262 C CA . LEU A 1 401 ? 6.829 -11.052 -9.232 1.00 88.38 401 LEU A CA 1
ATOM 3263 C C . LEU A 1 401 ? 5.403 -10.500 -9.123 1.00 88.38 401 LEU A C 1
ATOM 3265 O O . LEU A 1 401 ? 4.696 -10.789 -8.162 1.00 88.38 401 LEU A O 1
ATOM 3269 N N . ARG A 1 402 ? 4.958 -9.764 -10.147 1.00 89.94 402 ARG A N 1
ATOM 3270 C CA . ARG A 1 402 ? 3.605 -9.198 -10.197 1.00 89.94 402 ARG A CA 1
ATOM 3271 C C . ARG A 1 402 ? 2.532 -10.286 -10.267 1.00 89.94 402 ARG A C 1
ATOM 3273 O O . ARG A 1 402 ? 1.510 -10.177 -9.607 1.00 89.94 402 ARG A O 1
ATOM 3280 N N . MET A 1 403 ? 2.761 -11.344 -11.048 1.00 89.94 403 MET A N 1
ATOM 3281 C CA . MET A 1 403 ? 1.842 -12.487 -11.121 1.00 89.94 403 MET A CA 1
ATOM 3282 C C . MET A 1 403 ? 1.772 -13.244 -9.792 1.00 89.94 403 MET A C 1
ATOM 3284 O O . MET A 1 403 ? 0.677 -13.589 -9.369 1.00 89.94 403 MET A O 1
ATOM 3288 N N . LYS A 1 404 ? 2.906 -13.453 -9.111 1.00 88.94 404 LYS A N 1
ATOM 3289 C CA . LYS A 1 404 ? 2.961 -14.075 -7.778 1.00 88.94 404 LYS A CA 1
ATOM 3290 C C . LYS A 1 404 ? 2.204 -13.257 -6.734 1.00 88.94 404 LYS A C 1
ATOM 3292 O O . LYS A 1 404 ? 1.442 -13.830 -5.965 1.00 88.94 404 LYS A O 1
ATOM 3297 N N . GLN A 1 405 ? 2.389 -11.937 -6.730 1.00 89.00 405 GLN A N 1
ATOM 3298 C CA . GLN A 1 405 ? 1.665 -11.030 -5.834 1.00 89.00 405 GLN A CA 1
ATOM 3299 C C . GLN A 1 405 ? 0.154 -11.101 -6.071 1.00 89.00 405 GLN A C 1
ATOM 3301 O O . GLN A 1 405 ? -0.597 -11.357 -5.133 1.00 89.00 405 GLN A O 1
ATOM 3306 N N . ASN A 1 406 ? -0.284 -10.973 -7.327 1.00 89.62 406 ASN A N 1
ATOM 3307 C CA . ASN A 1 406 ? -1.699 -11.095 -7.675 1.00 89.62 406 ASN A CA 1
ATOM 3308 C C . ASN A 1 406 ? -2.260 -12.479 -7.301 1.00 89.62 406 ASN A C 1
ATOM 3310 O O . ASN A 1 406 ? -3.399 -12.579 -6.859 1.00 89.62 406 ASN A O 1
ATOM 3314 N N . LEU A 1 407 ? -1.468 -13.548 -7.456 1.00 89.38 407 LEU A N 1
ATOM 3315 C CA . LEU A 1 407 ? -1.898 -14.915 -7.154 1.00 89.38 407 LEU A CA 1
ATOM 3316 C C . LEU A 1 407 ? -2.121 -15.099 -5.655 1.00 89.38 407 LEU A C 1
ATOM 3318 O O . LEU A 1 407 ? -3.124 -15.685 -5.262 1.00 89.38 407 LEU A O 1
ATOM 3322 N N . GLN A 1 408 ? -1.228 -14.561 -4.826 1.00 90.25 408 GLN A N 1
ATOM 3323 C CA . GLN A 1 408 ? -1.403 -14.567 -3.375 1.00 90.25 408 GLN A CA 1
ATOM 3324 C C . GLN A 1 408 ? -2.644 -13.778 -2.953 1.00 90.25 408 GLN A C 1
ATOM 3326 O O . GLN A 1 408 ? -3.423 -14.268 -2.141 1.00 90.25 408 GLN A O 1
ATOM 3331 N N . GLN A 1 409 ? -2.865 -12.594 -3.533 1.00 89.44 409 GLN A N 1
ATOM 3332 C CA . GLN A 1 409 ? -4.063 -11.795 -3.259 1.00 89.44 409 GLN A CA 1
ATOM 3333 C C . GLN A 1 409 ? -5.344 -12.540 -3.651 1.00 89.44 409 GLN A C 1
ATOM 3335 O O . GLN A 1 409 ? -6.285 -12.595 -2.864 1.00 89.44 409 GLN A O 1
ATOM 3340 N N . TRP A 1 410 ? -5.359 -13.170 -4.827 1.00 90.75 410 TRP A N 1
ATOM 3341 C CA . TRP A 1 410 ? -6.485 -13.973 -5.302 1.00 90.75 410 TRP A CA 1
ATOM 3342 C C . TRP A 1 410 ? -6.757 -15.196 -4.413 1.00 90.75 410 TRP A C 1
ATOM 3344 O O . TRP A 1 410 ? -7.908 -15.482 -4.078 1.00 90.75 410 TRP A O 1
ATOM 3354 N N . GLN A 1 411 ? -5.707 -15.909 -3.994 1.00 90.31 411 GLN A N 1
ATOM 3355 C CA . GLN A 1 411 ? -5.819 -17.058 -3.091 1.00 90.31 411 GLN A CA 1
ATOM 3356 C C . GLN A 1 411 ? -6.344 -16.648 -1.715 1.00 90.31 411 GLN A C 1
ATOM 3358 O O . GLN A 1 411 ? -7.224 -17.319 -1.178 1.00 90.31 411 GLN A O 1
ATOM 3363 N N . GLN A 1 412 ? -5.845 -15.536 -1.168 1.00 91.38 412 GLN A N 1
ATOM 3364 C CA . GLN A 1 412 ? -6.313 -14.998 0.105 1.00 91.38 412 GLN A CA 1
ATOM 3365 C C . GLN A 1 412 ? -7.788 -14.598 0.017 1.00 91.38 412 GLN A C 1
ATOM 3367 O O . GLN A 1 412 ? -8.590 -15.054 0.825 1.00 91.38 412 GLN A O 1
ATOM 3372 N N . PHE A 1 413 ? -8.163 -13.837 -1.014 1.00 92.12 413 PHE A N 1
ATOM 3373 C CA . PHE A 1 413 ? -9.548 -13.449 -1.273 1.00 92.12 413 PHE A CA 1
ATOM 3374 C C . PHE A 1 413 ? -10.476 -14.666 -1.397 1.00 92.12 413 PHE A C 1
ATOM 3376 O O . PHE A 1 413 ? -11.527 -14.709 -0.763 1.00 92.12 413 PHE A O 1
ATOM 3383 N N . SER A 1 414 ? -10.073 -15.680 -2.168 1.00 91.00 414 SER A N 1
ATOM 3384 C CA . SER A 1 414 ? -10.864 -16.902 -2.367 1.00 91.00 414 SER A CA 1
ATOM 3385 C C . SER A 1 414 ? -11.021 -17.703 -1.072 1.00 91.00 414 SER A C 1
ATOM 3387 O O . SER A 1 414 ? -12.100 -18.222 -0.786 1.00 91.00 414 SER A O 1
ATOM 3389 N N . SER A 1 415 ? -9.950 -17.789 -0.277 1.00 93.75 415 SER A N 1
ATOM 3390 C CA . SER A 1 415 ? -9.958 -18.429 1.040 1.00 93.75 415 SER A CA 1
ATOM 3391 C C . SER A 1 415 ? -10.902 -17.701 1.996 1.00 93.75 415 SER A C 1
ATOM 3393 O O . SER A 1 415 ? -11.780 -18.329 2.583 1.00 93.75 415 SER A O 1
ATOM 3395 N N . ASP A 1 416 ? -10.781 -16.377 2.104 1.00 94.50 416 ASP A N 1
ATOM 3396 C CA . ASP A 1 416 ? -11.613 -15.552 2.982 1.00 94.50 416 ASP A CA 1
ATOM 3397 C C . ASP A 1 416 ? -13.090 -15.617 2.589 1.00 94.50 416 ASP A C 1
ATOM 3399 O O . ASP A 1 416 ? -13.945 -15.815 3.453 1.00 94.50 416 ASP A O 1
ATOM 3403 N N . LEU A 1 417 ? -13.389 -15.539 1.289 1.00 94.50 417 LEU A N 1
ATOM 3404 C CA . LEU A 1 417 ? -14.742 -15.697 0.762 1.00 94.50 417 LEU A CA 1
ATOM 3405 C C . LEU A 1 417 ? -15.337 -17.057 1.146 1.00 94.50 417 LEU A C 1
ATOM 3407 O O . LEU A 1 417 ? -16.451 -17.113 1.663 1.00 94.50 417 LEU A O 1
ATOM 3411 N N . ASN A 1 418 ? -14.590 -18.149 0.957 1.00 94.38 418 ASN A N 1
ATOM 3412 C CA . ASN A 1 418 ? -15.050 -19.487 1.322 1.00 94.38 418 ASN A CA 1
ATOM 3413 C C . ASN A 1 418 ? -15.216 -19.653 2.844 1.00 94.38 418 ASN A C 1
ATOM 3415 O O . ASN A 1 418 ? -16.196 -20.240 3.298 1.00 94.38 418 ASN A O 1
ATOM 3419 N N . ASN A 1 419 ? -14.299 -19.101 3.641 1.00 96.19 419 ASN A N 1
ATOM 3420 C CA . ASN A 1 419 ? -14.376 -19.140 5.102 1.00 96.19 419 ASN A CA 1
ATOM 3421 C C . ASN A 1 419 ? -15.623 -18.411 5.621 1.00 96.19 419 ASN A C 1
ATOM 3423 O O . ASN A 1 419 ? -16.326 -18.935 6.486 1.00 96.19 419 ASN A O 1
ATOM 3427 N N . ILE A 1 420 ? -15.924 -17.225 5.079 1.00 96.88 420 ILE A N 1
ATOM 3428 C CA . ILE A 1 420 ? -17.151 -16.489 5.403 1.00 96.88 420 ILE A CA 1
ATOM 3429 C C . ILE A 1 420 ? -18.382 -17.260 4.927 1.00 96.88 420 ILE A C 1
ATOM 3431 O O . ILE A 1 420 ? -19.355 -17.351 5.668 1.00 96.88 420 ILE A O 1
ATOM 3435 N N . TRP A 1 421 ? -18.337 -17.860 3.738 1.00 96.25 421 TRP A N 1
ATOM 3436 C CA . TRP A 1 421 ? -19.453 -18.630 3.192 1.00 96.25 421 TRP A CA 1
ATOM 3437 C C . TRP A 1 421 ? -19.858 -19.817 4.072 1.00 96.25 421 TRP A C 1
ATOM 3439 O O . TRP A 1 421 ? -21.046 -20.013 4.341 1.00 96.25 421 TRP A O 1
ATOM 3449 N N . VAL A 1 422 ? -18.872 -20.599 4.521 1.00 96.56 422 VAL A N 1
ATOM 3450 C CA . VAL A 1 422 ? -19.082 -21.736 5.429 1.00 96.56 422 VAL A CA 1
ATOM 3451 C C . VAL A 1 422 ? -19.614 -21.241 6.769 1.00 96.56 422 VAL A C 1
ATOM 3453 O O . VAL A 1 422 ? -20.653 -21.714 7.223 1.00 96.56 422 VAL A O 1
ATOM 3456 N N . TRP A 1 423 ? -18.964 -20.231 7.353 1.00 97.38 423 TRP A N 1
ATOM 3457 C CA . TRP A 1 423 ? -19.371 -19.678 8.642 1.00 97.38 423 TRP A CA 1
ATOM 3458 C C . TRP A 1 423 ? -20.791 -19.096 8.619 1.00 97.38 423 TRP A C 1
ATOM 3460 O O . TRP A 1 423 ? -21.533 -19.274 9.582 1.00 97.38 423 TRP A O 1
ATOM 3470 N N . LEU A 1 424 ? -21.191 -18.433 7.528 1.00 97.19 424 LEU A N 1
ATOM 3471 C CA . LEU A 1 424 ? -22.561 -17.952 7.346 1.00 97.19 424 LEU A CA 1
ATOM 3472 C C . LEU A 1 424 ? -23.559 -19.113 7.373 1.00 97.19 424 LEU A C 1
ATOM 3474 O O . LEU A 1 424 ? -24.586 -18.993 8.022 1.00 97.19 424 LEU A O 1
ATOM 3478 N N . GLY A 1 425 ? -23.243 -20.246 6.736 1.00 95.44 425 GLY A N 1
ATOM 3479 C CA . GLY A 1 425 ? -24.098 -21.441 6.777 1.00 95.44 425 GLY A CA 1
ATOM 3480 C C . GLY A 1 425 ? -24.263 -22.013 8.174 1.00 95.44 425 GLY A C 1
ATOM 3481 O O . GLY A 1 425 ? -25.386 -22.233 8.611 1.00 95.44 425 GLY A O 1
ATOM 3482 N N . GLU A 1 426 ? -23.156 -22.190 8.887 1.00 95.88 426 GLU A N 1
ATOM 3483 C CA . GLU A 1 426 ? -23.175 -22.701 10.261 1.00 95.88 426 GLU A CA 1
ATOM 3484 C C . GLU A 1 426 ? -23.924 -21.752 11.211 1.00 95.88 426 GLU A C 1
ATOM 3486 O O . GLU A 1 426 ? -24.689 -22.190 12.066 1.00 95.88 426 GLU A O 1
ATOM 3491 N N . THR A 1 427 ? -23.730 -20.441 11.042 1.00 94.56 427 THR A N 1
ATOM 3492 C CA . THR A 1 427 ? -24.335 -19.420 11.908 1.00 94.56 427 THR A CA 1
ATOM 3493 C C . THR A 1 427 ? -25.823 -19.241 11.632 1.00 94.56 427 THR A C 1
ATOM 3495 O O . THR A 1 427 ? -26.589 -19.061 12.573 1.00 94.56 427 THR A O 1
ATOM 3498 N N . GLU A 1 428 ? -26.249 -19.290 10.368 1.00 94.75 428 GLU A N 1
ATOM 3499 C CA . GLU A 1 428 ? -27.670 -19.281 10.005 1.00 94.75 428 GLU A CA 1
ATOM 3500 C C . GLU A 1 428 ? -28.395 -20.487 10.613 1.00 94.75 428 GLU A C 1
ATOM 3502 O O . GLU A 1 428 ? -29.453 -20.313 11.212 1.00 94.75 428 GLU A O 1
ATOM 3507 N N . GLU A 1 429 ? -27.799 -21.683 10.539 1.00 93.19 429 GLU A N 1
ATOM 3508 C CA . GLU A 1 429 ? -28.364 -22.893 11.145 1.00 93.19 429 GLU A CA 1
ATOM 3509 C C . GLU A 1 429 ? -28.420 -22.792 12.682 1.00 93.19 429 GLU A C 1
ATOM 3511 O O . GLU A 1 429 ? -29.445 -23.112 13.288 1.00 93.19 429 GLU A O 1
ATOM 3516 N N . GLU A 1 430 ? -27.355 -22.301 13.333 1.00 91.75 430 GLU A N 1
ATOM 3517 C CA . GLU A 1 430 ? -27.344 -22.082 14.788 1.00 91.75 430 GLU A CA 1
ATOM 3518 C C . GLU A 1 430 ? -28.400 -21.042 15.209 1.00 91.75 430 GLU A C 1
ATOM 3520 O O . GLU A 1 430 ? -29.125 -21.259 16.183 1.00 91.75 430 GLU A O 1
ATOM 3525 N N . LEU A 1 431 ? -28.540 -19.937 14.467 1.00 90.31 431 LEU A N 1
ATOM 3526 C CA . LEU A 1 431 ? -29.551 -18.909 14.730 1.00 90.31 431 LEU A CA 1
ATOM 3527 C C . LEU A 1 431 ? -30.974 -19.436 14.537 1.00 90.31 431 LEU A C 1
ATOM 3529 O O . LEU A 1 431 ? -31.832 -19.161 15.375 1.00 90.31 431 LEU A O 1
ATOM 3533 N N . GLU A 1 432 ? -31.234 -20.220 13.490 1.00 89.19 432 GLU A N 1
ATOM 3534 C CA . GLU A 1 432 ? -32.545 -20.834 13.262 1.00 89.19 432 GLU A CA 1
ATOM 3535 C C . GLU A 1 432 ? -32.925 -21.755 14.432 1.00 89.19 432 GLU A C 1
ATOM 3537 O O . GLU A 1 432 ? -34.019 -21.640 14.990 1.00 89.19 432 GLU A O 1
ATOM 3542 N N . GLN A 1 433 ? -31.992 -22.591 14.900 1.00 87.25 433 GLN A N 1
ATOM 3543 C CA . GLN A 1 433 ? -32.207 -23.457 16.063 1.00 87.25 433 GLN A CA 1
ATOM 3544 C C . GLN A 1 433 ? -32.477 -22.660 17.350 1.00 87.25 433 GLN A C 1
ATOM 3546 O O . GLN A 1 433 ? -33.362 -23.019 18.131 1.00 87.25 433 GLN A O 1
ATOM 3551 N N . LEU A 1 434 ? -31.736 -21.573 17.582 1.00 84.19 434 LEU A N 1
ATOM 3552 C CA . LEU A 1 434 ? -31.878 -20.731 18.775 1.00 84.19 434 LEU A CA 1
ATOM 3553 C C . LEU A 1 434 ? -33.176 -19.907 18.773 1.00 84.19 434 LEU A C 1
ATOM 3555 O O . LEU A 1 434 ? -33.757 -19.689 19.842 1.00 84.19 434 LEU A O 1
ATOM 3559 N N . CYS A 1 435 ? -33.636 -19.474 17.596 1.00 79.50 435 CYS A N 1
ATOM 3560 C CA . CYS A 1 435 ? -34.854 -18.684 17.415 1.00 79.50 435 CYS A CA 1
ATOM 3561 C C . CYS A 1 435 ? -36.132 -19.537 17.380 1.00 79.50 435 CYS A C 1
ATOM 3563 O O . CYS A 1 435 ? -37.166 -19.084 17.868 1.00 79.50 435 CYS A O 1
ATOM 3565 N N . CYS A 1 436 ? -36.091 -20.765 16.847 1.00 70.94 436 CYS A N 1
ATOM 3566 C CA . CYS A 1 436 ? -37.262 -21.652 16.780 1.00 70.94 436 CYS A CA 1
ATOM 3567 C C . CYS A 1 436 ? -37.680 -22.244 18.134 1.00 70.94 436 CYS A C 1
ATOM 3569 O O . CYS A 1 436 ? -38.809 -22.715 18.279 1.00 70.94 436 CYS A O 1
ATOM 3571 N N . LEU A 1 437 ? -36.791 -22.251 19.127 1.00 65.12 437 LEU A N 1
ATOM 3572 C CA . LEU A 1 437 ? -37.118 -22.722 20.468 1.00 65.12 437 LEU A CA 1
ATOM 3573 C C . LEU A 1 437 ? -37.866 -21.622 21.230 1.00 65.12 437 LEU A C 1
ATOM 3575 O O . LEU A 1 437 ? -37.268 -20.588 21.550 1.00 65.12 437 LEU A O 1
ATOM 3579 N N . ASP A 1 438 ? -39.131 -21.879 21.589 1.00 60.56 438 ASP A N 1
ATOM 3580 C CA . ASP A 1 438 ? -39.938 -21.005 22.454 1.00 60.56 438 ASP A CA 1
ATOM 3581 C C . ASP A 1 438 ? -39.102 -20.512 23.634 1.00 60.56 438 ASP A C 1
ATOM 3583 O O . ASP A 1 438 ? -38.272 -21.250 24.191 1.00 60.56 438 ASP A O 1
ATOM 3587 N N . LEU A 1 439 ? -39.268 -19.238 23.981 1.00 62.31 439 LEU A N 1
ATOM 3588 C CA . LEU A 1 439 ? -38.505 -18.651 25.062 1.00 62.31 439 LEU A CA 1
ATOM 3589 C C . LEU A 1 439 ? -38.951 -19.292 26.379 1.00 62.31 439 LEU A C 1
ATOM 3591 O O . LEU A 1 439 ? -39.976 -18.936 26.955 1.00 62.31 439 LEU A O 1
ATOM 3595 N N . SER A 1 440 ? -38.197 -20.299 26.816 1.00 63.47 440 SER A N 1
ATOM 3596 C CA . SER A 1 440 ? -38.413 -20.943 28.103 1.00 63.47 440 SER A CA 1
ATOM 3597 C C . SER A 1 440 ? -38.397 -19.876 29.193 1.00 63.47 440 SER A C 1
ATOM 3599 O O . SER A 1 440 ? -37.491 -19.045 29.235 1.00 63.47 440 SER A O 1
ATOM 3601 N N . THR A 1 441 ? -39.376 -19.917 30.093 1.00 61.09 441 THR A N 1
ATOM 3602 C CA . THR A 1 441 ? -39.442 -19.053 31.283 1.00 61.09 441 THR A CA 1
ATOM 3603 C C . THR A 1 441 ? -38.422 -19.444 32.358 1.00 61.09 441 THR A C 1
ATOM 3605 O O . THR A 1 441 ? -38.432 -18.890 33.453 1.00 61.09 441 THR A O 1
ATOM 3608 N N . ASP A 1 442 ? -37.571 -20.434 32.083 1.00 72.56 442 ASP A N 1
ATOM 3609 C CA . ASP A 1 442 ? -36.490 -20.862 32.961 1.00 72.56 442 ASP A CA 1
ATOM 3610 C C . ASP A 1 442 ? -35.274 -19.924 32.863 1.00 72.56 442 ASP A C 1
ATOM 3612 O O . ASP A 1 442 ? -34.728 -19.677 31.784 1.00 72.56 442 ASP A O 1
ATOM 3616 N N . ILE A 1 443 ? -34.819 -19.441 34.021 1.00 73.44 443 ILE A N 1
ATOM 3617 C CA . ILE A 1 443 ? -33.729 -18.468 34.129 1.00 73.44 443 ILE A CA 1
ATOM 3618 C C . ILE A 1 443 ? -32.398 -19.018 33.604 1.00 73.44 443 ILE A C 1
ATOM 3620 O O . ILE A 1 443 ? -31.665 -18.289 32.940 1.00 73.44 443 ILE A O 1
ATOM 3624 N N . GLN A 1 444 ? -32.121 -20.314 33.797 1.00 79.50 444 GLN A N 1
ATOM 3625 C CA . GLN A 1 444 ? -30.892 -20.940 33.294 1.00 79.50 444 GLN A CA 1
ATOM 3626 C C . GLN A 1 444 ? -30.881 -20.987 31.762 1.00 79.50 444 GLN A C 1
ATOM 3628 O O . GLN A 1 444 ? -29.852 -20.751 31.124 1.00 79.50 444 GLN A O 1
ATOM 3633 N N . THR A 1 445 ? -32.041 -21.236 31.153 1.00 81.12 445 THR A N 1
ATOM 3634 C CA . THR A 1 445 ? -32.210 -21.212 29.697 1.00 81.12 445 THR A CA 1
ATOM 3635 C C . THR A 1 445 ? -32.005 -19.803 29.125 1.00 81.12 445 THR A C 1
ATOM 3637 O O . THR A 1 445 ? -31.356 -19.652 28.087 1.00 81.12 445 THR A O 1
ATOM 3640 N N . ILE A 1 446 ? -32.507 -18.764 29.801 1.00 77.81 446 ILE A N 1
ATOM 3641 C CA . ILE A 1 446 ? -32.312 -17.359 29.401 1.00 77.81 446 ILE A CA 1
ATOM 3642 C C . ILE A 1 446 ? -30.836 -16.952 29.533 1.00 77.81 446 ILE A C 1
ATOM 3644 O O . ILE A 1 446 ? -30.273 -16.382 28.597 1.00 77.81 446 ILE A O 1
ATOM 3648 N N . GLU A 1 447 ? -30.173 -17.296 30.641 1.00 81.62 447 GLU A N 1
ATOM 3649 C CA . GLU A 1 447 ? -28.740 -17.037 30.847 1.00 81.62 447 GLU A CA 1
ATOM 3650 C C . GLU A 1 447 ? -27.872 -17.710 29.775 1.00 81.62 447 GLU A C 1
ATOM 3652 O O . GLU A 1 447 ? -26.974 -17.077 29.207 1.00 81.62 447 GLU A O 1
ATOM 3657 N N . PHE A 1 448 ? -28.168 -18.971 29.438 1.00 86.50 448 PHE A N 1
ATOM 3658 C CA . PHE A 1 448 ? -27.490 -19.689 28.359 1.00 86.50 448 PHE A CA 1
ATOM 3659 C C . PHE A 1 448 ? -27.661 -18.983 27.006 1.00 86.50 448 PHE A C 1
ATOM 3661 O O . PHE A 1 448 ? -26.679 -18.781 26.286 1.00 86.50 448 PHE A O 1
ATOM 3668 N N . ARG A 1 449 ? -28.884 -18.550 26.671 1.00 86.56 449 ARG A N 1
ATOM 3669 C CA . ARG A 1 449 ? -29.166 -17.825 25.421 1.00 86.56 449 ARG A CA 1
ATOM 3670 C C . ARG A 1 449 ? -28.452 -16.474 25.361 1.00 86.56 449 ARG A C 1
ATOM 3672 O O . ARG A 1 449 ? -27.886 -16.144 24.325 1.00 86.56 449 ARG A O 1
ATOM 3679 N N . ILE A 1 450 ? -28.385 -15.730 26.467 1.00 86.44 450 ILE A N 1
ATOM 3680 C CA . ILE A 1 450 ? -27.622 -14.470 26.546 1.00 86.44 450 ILE A CA 1
ATOM 3681 C C . ILE A 1 450 ? -26.126 -14.716 26.332 1.00 86.44 450 ILE A C 1
ATOM 3683 O O . ILE A 1 450 ? -25.461 -13.936 25.646 1.00 86.44 450 ILE A O 1
ATOM 3687 N N . LYS A 1 451 ? -25.576 -15.796 26.900 1.00 89.88 451 LYS A N 1
ATOM 3688 C CA . LYS A 1 451 ? -24.177 -16.167 26.669 1.00 89.88 451 LYS A CA 1
ATOM 3689 C C . LYS A 1 451 ? -23.927 -16.456 25.187 1.00 89.88 451 LYS A C 1
ATOM 3691 O O . LYS A 1 451 ? -22.988 -15.904 24.617 1.00 89.88 451 LYS A O 1
ATOM 3696 N N . LYS A 1 452 ? -24.803 -17.244 24.560 1.00 91.62 452 LYS A N 1
ATOM 3697 C CA . LYS A 1 452 ? -24.734 -17.561 23.128 1.00 91.62 452 LYS A CA 1
ATOM 3698 C C . LYS A 1 452 ? -24.847 -16.331 22.235 1.00 91.62 452 LYS A C 1
ATOM 3700 O O . LYS A 1 452 ? -24.042 -16.163 21.326 1.00 91.62 452 LYS A O 1
ATOM 3705 N N . LEU A 1 453 ? -25.761 -15.419 22.553 1.00 90.88 453 LEU A N 1
ATOM 3706 C CA . LEU A 1 453 ? -25.884 -14.132 21.876 1.00 90.88 453 LEU A CA 1
ATOM 3707 C C . LEU A 1 453 ? -24.576 -13.330 21.919 1.00 90.88 453 LEU A C 1
ATOM 3709 O O . LEU A 1 453 ? -24.132 -12.830 20.890 1.00 90.88 453 LEU A O 1
ATOM 3713 N N . LYS A 1 454 ? -23.921 -13.236 23.085 1.00 90.81 454 LYS A N 1
ATOM 3714 C CA . LYS A 1 454 ? -22.630 -12.535 23.216 1.00 90.81 454 LYS A CA 1
ATOM 3715 C C . LYS A 1 454 ? -21.519 -13.198 22.396 1.00 90.81 454 LYS A C 1
ATOM 3717 O O . LYS A 1 454 ? -20.692 -12.497 21.814 1.00 90.81 454 LYS A O 1
ATOM 3722 N N . GLU A 1 455 ? -21.489 -14.529 22.351 1.00 94.88 455 GLU A N 1
ATOM 3723 C CA . GLU A 1 455 ? -20.532 -15.294 21.539 1.00 94.88 455 GLU A CA 1
ATOM 3724 C C . GLU A 1 455 ? -20.729 -15.025 20.038 1.00 94.88 455 GLU A C 1
ATOM 3726 O O . GLU A 1 455 ? -19.763 -14.686 19.350 1.00 94.88 455 GLU A O 1
ATOM 3731 N N . LEU A 1 456 ? -21.973 -15.089 19.550 1.00 93.62 456 LEU A N 1
ATOM 3732 C CA . LEU A 1 456 ? -22.317 -14.813 18.151 1.00 93.62 456 LEU A CA 1
ATOM 3733 C C . LEU A 1 456 ? -22.060 -13.352 17.764 1.00 93.62 456 LEU A C 1
ATOM 3735 O O . LEU A 1 456 ? -21.481 -13.096 16.709 1.00 93.62 456 LEU A O 1
ATOM 3739 N N . GLN A 1 457 ? -22.384 -12.396 18.638 1.00 93.38 457 GLN A N 1
ATOM 3740 C CA . GLN A 1 457 ? -22.092 -10.977 18.418 1.00 93.38 457 GLN A CA 1
ATOM 3741 C C . GLN A 1 457 ? -20.589 -10.737 18.237 1.00 93.38 457 GLN A C 1
ATOM 3743 O O . GLN A 1 457 ? -20.168 -10.087 17.281 1.00 93.38 457 GLN A O 1
ATOM 3748 N N . LYS A 1 458 ? -19.762 -11.340 19.099 1.00 93.69 458 LYS A N 1
ATOM 3749 C CA . LYS A 1 458 ? -18.301 -11.272 18.977 1.00 93.69 458 LYS A CA 1
ATOM 3750 C C . LYS A 1 458 ? -17.809 -11.917 17.677 1.00 93.69 458 LYS A C 1
ATOM 3752 O O . LYS A 1 458 ? -16.884 -11.401 17.046 1.00 93.69 458 LYS A O 1
ATOM 3757 N N . ALA A 1 459 ? -18.409 -13.037 17.267 1.00 94.31 459 ALA A N 1
ATOM 3758 C CA . ALA A 1 459 ? -18.065 -13.717 16.022 1.00 94.31 459 ALA A CA 1
ATOM 3759 C C . ALA A 1 459 ? -18.384 -12.858 14.785 1.00 94.31 459 ALA A C 1
ATOM 3761 O O . ALA A 1 459 ? -17.528 -12.758 13.899 1.00 94.31 459 ALA A O 1
ATOM 3762 N N . VAL A 1 460 ? -19.543 -12.190 14.764 1.00 94.12 460 VAL A N 1
ATOM 3763 C CA . VAL A 1 460 ? -19.922 -11.190 13.750 1.00 94.12 460 VAL A CA 1
ATOM 3764 C C . VAL A 1 460 ? -18.924 -10.031 13.755 1.00 94.12 460 VAL A C 1
ATOM 3766 O O . VAL A 1 460 ? -18.320 -9.729 12.728 1.00 94.12 460 VAL A O 1
ATOM 3769 N N . ASP A 1 461 ? -18.664 -9.416 14.908 1.00 91.19 461 ASP A N 1
ATOM 3770 C CA . ASP A 1 461 ? -17.776 -8.251 14.992 1.00 91.19 461 ASP A CA 1
ATOM 3771 C C . ASP A 1 461 ? -16.360 -8.554 14.481 1.00 91.19 461 ASP A C 1
ATOM 3773 O O . ASP A 1 461 ? -15.790 -7.760 13.732 1.00 91.19 461 ASP A O 1
ATOM 3777 N N . SER A 1 462 ? -15.829 -9.743 14.783 1.00 94.44 462 SER A N 1
ATOM 3778 C CA . SER A 1 462 ? -14.512 -10.180 14.295 1.00 94.44 462 SER A CA 1
ATOM 3779 C C . SER A 1 462 ? -14.427 -10.357 12.770 1.00 94.44 462 SER A C 1
ATOM 3781 O O . SER A 1 462 ? -13.338 -10.278 12.205 1.00 94.44 462 SER A O 1
ATOM 3783 N N . ARG A 1 463 ? -15.559 -10.578 12.087 1.00 94.44 463 ARG A N 1
ATOM 3784 C CA . ARG A 1 463 ? -15.625 -10.858 10.639 1.00 94.44 463 ARG A CA 1
ATOM 3785 C C . ARG A 1 463 ? -15.967 -9.640 9.788 1.00 94.44 463 ARG A C 1
ATOM 3787 O O . ARG A 1 463 ? -15.747 -9.680 8.579 1.00 94.44 463 ARG A O 1
ATOM 3794 N N . LYS A 1 464 ? -16.409 -8.534 10.399 1.00 92.38 464 LYS A N 1
ATOM 3795 C CA . LYS A 1 464 ? -16.687 -7.262 9.702 1.00 92.38 464 LYS A CA 1
ATOM 3796 C C . LYS A 1 464 ? -15.512 -6.808 8.835 1.00 92.38 464 LYS A C 1
ATOM 3798 O O . LYS A 1 464 ? -15.702 -6.464 7.673 1.00 92.38 464 LYS A O 1
ATOM 3803 N N . ALA A 1 465 ? -14.295 -6.853 9.380 1.00 91.44 465 ALA A N 1
ATOM 3804 C CA . ALA A 1 465 ? -13.090 -6.455 8.652 1.00 91.44 465 ALA A CA 1
ATOM 3805 C C . ALA A 1 465 ? -12.816 -7.353 7.432 1.00 91.44 465 ALA A C 1
ATOM 3807 O O . ALA A 1 465 ? -12.439 -6.852 6.375 1.00 91.44 465 ALA A O 1
ATOM 3808 N N . ILE A 1 466 ? -13.059 -8.663 7.556 1.00 92.31 466 ILE A N 1
ATOM 3809 C CA . ILE A 1 466 ? -12.867 -9.634 6.469 1.00 92.31 466 ILE A CA 1
ATOM 3810 C C . ILE A 1 466 ? -13.860 -9.352 5.336 1.00 92.31 466 ILE A C 1
ATOM 3812 O O . ILE A 1 466 ? -13.464 -9.271 4.178 1.00 92.31 466 ILE A O 1
ATOM 3816 N N . ILE A 1 467 ? -15.131 -9.110 5.658 1.00 93.25 467 ILE A N 1
ATOM 3817 C CA . ILE A 1 467 ? -16.168 -8.805 4.659 1.00 93.25 467 ILE A CA 1
ATOM 3818 C C . ILE A 1 467 ? -15.912 -7.476 3.952 1.00 93.25 467 ILE A C 1
ATOM 3820 O O . ILE A 1 467 ? -16.069 -7.385 2.735 1.00 93.25 467 ILE A O 1
ATOM 3824 N N . LEU A 1 468 ? -15.469 -6.453 4.686 1.00 90.88 468 LEU A N 1
ATOM 3825 C CA . LEU A 1 468 ? -15.057 -5.185 4.085 1.00 90.88 468 LEU A CA 1
ATOM 3826 C C . LEU A 1 468 ? -13.872 -5.377 3.130 1.00 90.88 468 LEU A C 1
ATOM 3828 O O . LEU A 1 468 ? -13.900 -4.838 2.026 1.00 90.88 468 LEU A O 1
ATOM 3832 N N . SER A 1 469 ? -12.875 -6.175 3.527 1.00 91.81 469 SER A N 1
ATOM 3833 C CA . SER A 1 469 ? -11.726 -6.527 2.685 1.00 91.81 469 SER A CA 1
ATOM 3834 C C . SER A 1 469 ? -12.165 -7.234 1.397 1.00 91.81 469 SER A C 1
ATOM 3836 O O . SER A 1 469 ? -11.829 -6.783 0.304 1.00 91.81 469 SER A O 1
ATOM 3838 N N . ILE A 1 470 ? -13.003 -8.273 1.506 1.00 92.25 470 ILE A N 1
ATOM 3839 C CA . ILE A 1 470 ? -13.572 -9.001 0.359 1.00 92.25 470 ILE A CA 1
ATOM 3840 C C . ILE A 1 470 ? -14.295 -8.031 -0.587 1.00 92.25 470 ILE A C 1
ATOM 3842 O O . ILE A 1 470 ? -14.028 -8.019 -1.789 1.00 92.25 470 ILE A O 1
ATOM 3846 N N . ASN A 1 471 ? -15.179 -7.181 -0.060 1.00 91.62 471 ASN A N 1
ATOM 3847 C CA . ASN A 1 471 ? -15.954 -6.248 -0.876 1.00 91.62 471 ASN A CA 1
ATOM 3848 C C . ASN A 1 471 ? -15.073 -5.192 -1.559 1.00 91.62 471 ASN A C 1
ATOM 3850 O O . ASN A 1 471 ? -15.298 -4.887 -2.730 1.00 91.62 471 ASN A O 1
ATOM 3854 N N . LEU A 1 472 ? -14.044 -4.676 -0.883 1.00 89.69 472 LEU A N 1
ATOM 3855 C CA . LEU A 1 472 ? -13.122 -3.697 -1.460 1.00 89.69 472 LEU A CA 1
ATOM 3856 C C . LEU A 1 472 ? -12.259 -4.317 -2.571 1.00 89.69 472 LEU A C 1
ATOM 3858 O O . LEU A 1 472 ? -12.180 -3.776 -3.678 1.00 89.69 472 LEU A O 1
ATOM 3862 N N . CYS A 1 473 ? -11.673 -5.485 -2.298 1.00 86.81 473 CYS A N 1
ATOM 3863 C CA . CYS A 1 473 ? -10.815 -6.199 -3.239 1.00 86.81 473 CYS A CA 1
ATOM 3864 C C . CYS A 1 473 ? -11.592 -6.787 -4.425 1.00 86.81 473 CYS A C 1
ATOM 3866 O O . CYS A 1 473 ? -11.019 -6.965 -5.497 1.00 86.81 473 CYS A O 1
ATOM 3868 N N . SER A 1 474 ? -12.900 -7.038 -4.287 1.00 86.38 474 SER A N 1
ATOM 3869 C CA . SER A 1 474 ? -13.724 -7.611 -5.362 1.00 86.38 474 SER A CA 1
ATOM 3870 C C . SER A 1 474 ? -13.606 -6.843 -6.686 1.00 86.38 474 SER A C 1
ATOM 3872 O O . SER A 1 474 ? -13.498 -7.447 -7.752 1.00 86.38 474 SER A O 1
ATOM 3874 N N . SER A 1 475 ? -13.530 -5.510 -6.630 1.00 83.69 475 SER A N 1
ATOM 3875 C CA . SER A 1 475 ? -13.419 -4.650 -7.815 1.00 83.69 475 SER A CA 1
ATOM 3876 C C . SER A 1 475 ? -12.124 -4.860 -8.615 1.00 83.69 475 SER A C 1
ATOM 3878 O O . SER A 1 475 ? -12.097 -4.652 -9.831 1.00 83.69 475 SER A O 1
ATOM 3880 N N . GLU A 1 476 ? -11.053 -5.320 -7.964 1.00 81.94 476 GLU A N 1
ATOM 3881 C CA . GLU A 1 476 ? -9.754 -5.582 -8.589 1.00 81.94 476 GLU A CA 1
ATOM 3882 C C . GLU A 1 476 ? -9.749 -6.892 -9.390 1.00 81.94 476 GLU A C 1
ATOM 3884 O O . GLU A 1 476 ? -8.992 -7.037 -10.357 1.00 81.94 476 GLU A O 1
ATOM 3889 N N . PHE A 1 477 ? -10.638 -7.820 -9.034 1.00 79.56 477 PHE A N 1
ATOM 3890 C CA . PHE A 1 477 ? -10.772 -9.133 -9.665 1.00 79.56 477 PHE A CA 1
ATOM 3891 C C . PHE A 1 477 ? -11.825 -9.152 -10.784 1.00 79.56 477 PHE A C 1
ATOM 3893 O O . PHE A 1 477 ? -11.705 -9.926 -11.729 1.00 79.56 477 PHE A O 1
ATOM 3900 N N . MET A 1 478 ? -12.787 -8.224 -10.762 1.00 72.62 478 MET A N 1
ATOM 3901 C CA . MET A 1 478 ? -13.899 -8.129 -11.727 1.00 72.62 478 MET A CA 1
ATOM 3902 C C . MET A 1 478 ? -13.580 -7.326 -13.001 1.00 72.62 478 MET A C 1
ATOM 3904 O O . MET A 1 478 ? -14.457 -6.726 -13.618 1.00 72.62 478 MET A O 1
ATOM 3908 N N . GLN A 1 479 ? -12.313 -7.263 -13.412 1.00 66.94 479 GLN A N 1
ATOM 3909 C CA . GLN A 1 479 ? -11.878 -6.362 -14.492 1.00 66.94 479 GLN A CA 1
ATOM 3910 C C . GLN A 1 479 ? -12.133 -6.897 -15.914 1.00 66.94 479 GLN A C 1
ATOM 3912 O O . GLN A 1 479 ? -11.883 -6.178 -16.885 1.00 66.94 479 GLN A O 1
ATOM 3917 N N . SER A 1 480 ? -12.587 -8.143 -16.054 1.00 64.69 480 SER A N 1
ATOM 3918 C CA . SER A 1 480 ? -12.875 -8.808 -17.331 1.00 64.69 480 SER A CA 1
ATOM 3919 C C . SER A 1 480 ? -14.323 -9.310 -17.375 1.00 64.69 480 SER A C 1
ATOM 3921 O O . SER A 1 480 ? -14.858 -9.796 -16.386 1.00 64.69 480 SER A O 1
ATOM 3923 N N . ASP A 1 481 ? -14.981 -9.194 -18.527 1.00 63.06 481 ASP A N 1
ATOM 3924 C CA . ASP A 1 481 ? -16.377 -9.617 -18.696 1.00 63.06 481 ASP A CA 1
ATOM 3925 C C . ASP A 1 481 ? -16.416 -11.103 -19.098 1.00 63.06 481 ASP A C 1
ATOM 3927 O O . ASP A 1 481 ? -16.511 -11.450 -20.277 1.00 63.06 481 ASP A O 1
ATOM 3931 N N . ASN A 1 482 ? -16.199 -11.987 -18.118 1.00 74.25 482 ASN A N 1
ATOM 3932 C CA . ASN A 1 482 ? -16.140 -13.442 -18.296 1.00 74.25 482 ASN A CA 1
ATOM 3933 C C . ASN A 1 482 ? -17.197 -14.152 -17.430 1.00 74.25 482 ASN A C 1
ATOM 3935 O O . ASN A 1 482 ? -17.596 -13.637 -16.386 1.00 74.25 482 ASN A O 1
ATOM 3939 N N . GLU A 1 483 ? -17.623 -15.355 -17.825 1.00 77.88 483 GLU A N 1
ATOM 3940 C CA . GLU A 1 483 ? -18.626 -16.145 -17.084 1.00 77.88 483 GLU A CA 1
ATOM 3941 C C . GLU A 1 483 ? -18.175 -16.485 -15.654 1.00 77.88 483 GLU A C 1
ATOM 3943 O O . GLU A 1 483 ? -18.977 -16.463 -14.724 1.00 77.88 483 GLU A O 1
ATOM 3948 N N . GLU A 1 484 ? -16.877 -16.715 -15.446 1.00 77.06 484 GLU A N 1
ATOM 3949 C CA . GLU A 1 484 ? -16.312 -16.951 -14.110 1.00 77.06 484 GLU A CA 1
ATOM 3950 C C . GLU A 1 484 ? -16.449 -15.723 -13.194 1.00 77.06 484 GLU A C 1
ATOM 3952 O O . GLU A 1 484 ? -16.746 -15.869 -12.009 1.00 77.06 484 GLU A O 1
ATOM 3957 N N . ASN A 1 485 ? -16.334 -14.510 -13.746 1.00 80.75 485 ASN A N 1
ATOM 3958 C CA . ASN A 1 485 ? -16.527 -13.273 -12.986 1.00 80.75 485 ASN A CA 1
ATOM 3959 C C . ASN A 1 485 ? -18.004 -13.019 -12.671 1.00 80.75 485 ASN A C 1
ATOM 3961 O O . ASN A 1 485 ? -18.317 -12.536 -11.586 1.00 80.75 485 ASN A O 1
ATOM 3965 N N . LYS A 1 486 ? -18.926 -13.402 -13.564 1.00 82.88 486 LYS A N 1
ATOM 3966 C CA . LYS A 1 486 ? -20.369 -13.347 -13.274 1.00 82.88 486 LYS A CA 1
ATOM 3967 C C . LYS A 1 486 ? -20.748 -14.279 -12.127 1.00 82.88 486 LYS A C 1
ATOM 3969 O O . LYS A 1 486 ? -21.479 -13.864 -11.233 1.00 82.88 486 LYS A O 1
ATOM 3974 N N . ASN A 1 487 ? -20.214 -15.501 -12.123 1.00 86.19 487 ASN A N 1
ATOM 3975 C CA . ASN A 1 487 ? -20.407 -16.442 -11.020 1.00 86.19 487 ASN A CA 1
ATOM 3976 C C . ASN A 1 487 ? -19.852 -15.865 -9.708 1.00 86.19 487 ASN A C 1
ATOM 3978 O O . ASN A 1 487 ? -20.550 -15.829 -8.698 1.00 86.19 487 ASN A O 1
ATOM 3982 N N . LEU A 1 488 ? -18.639 -15.308 -9.736 1.00 87.44 488 LEU A N 1
ATOM 3983 C CA . LEU A 1 488 ? -18.057 -14.664 -8.560 1.00 87.44 488 LEU A CA 1
ATOM 3984 C C . LEU A 1 488 ? -18.900 -13.468 -8.072 1.00 87.44 488 LEU A C 1
ATOM 3986 O O . LEU A 1 488 ? -19.054 -13.263 -6.869 1.00 87.44 488 LEU A O 1
ATOM 3990 N N . GLN A 1 489 ? -19.480 -12.686 -8.985 1.00 88.94 489 GLN A N 1
ATOM 3991 C CA . GLN A 1 489 ? -20.345 -11.557 -8.643 1.00 88.94 489 GLN A CA 1
ATOM 3992 C C . GLN A 1 489 ? -21.648 -12.028 -7.989 1.00 88.94 489 GLN A C 1
ATOM 3994 O O . GLN A 1 489 ? -22.103 -11.430 -7.012 1.00 88.94 489 GLN A O 1
ATOM 3999 N N . GLU A 1 490 ? -22.233 -13.111 -8.497 1.00 90.88 490 GLU A N 1
ATOM 4000 C CA . GLU A 1 490 ? -23.399 -13.746 -7.894 1.00 90.88 490 GLU A CA 1
ATOM 4001 C C . GLU A 1 490 ? -23.075 -14.281 -6.492 1.00 90.88 490 GLU A C 1
ATOM 4003 O O . GLU A 1 490 ? -23.810 -13.995 -5.547 1.00 90.88 490 GLU A O 1
ATOM 4008 N N . GLN A 1 491 ? -21.939 -14.964 -6.322 1.00 91.56 491 GLN A N 1
ATOM 4009 C CA . GLN A 1 491 ? -21.478 -15.444 -5.017 1.00 91.56 491 GLN A CA 1
ATOM 4010 C C . GLN A 1 491 ? -21.287 -14.303 -4.012 1.00 91.56 491 GLN A C 1
ATOM 4012 O O . GLN A 1 491 ? -21.761 -14.399 -2.881 1.00 91.56 491 GLN A O 1
ATOM 4017 N N . LEU A 1 492 ? -20.660 -13.194 -4.412 1.00 93.75 492 LEU A N 1
ATOM 4018 C CA . LEU A 1 492 ? -20.505 -12.014 -3.553 1.00 93.75 492 LEU A CA 1
ATOM 4019 C C . LEU A 1 492 ? -21.852 -11.390 -3.180 1.00 93.75 492 LEU A C 1
ATOM 4021 O O . LEU A 1 492 ? -22.061 -11.010 -2.028 1.00 93.75 492 LEU A O 1
ATOM 4025 N N . SER A 1 493 ? -22.785 -11.307 -4.133 1.00 93.81 493 SER A N 1
ATOM 4026 C CA . SER A 1 493 ? -24.138 -10.817 -3.864 1.00 93.81 493 SER A CA 1
ATOM 4027 C C . SER A 1 493 ? -24.863 -11.706 -2.856 1.00 93.81 493 SER A C 1
ATOM 4029 O O . SER A 1 493 ? -25.502 -11.192 -1.941 1.00 93.81 493 SER A O 1
ATOM 4031 N N . GLN A 1 494 ? -24.768 -13.029 -3.002 1.00 96.06 494 GLN A N 1
ATOM 4032 C CA . GLN A 1 494 ? -25.384 -13.977 -2.075 1.00 96.06 494 GLN A CA 1
ATOM 4033 C C . GLN A 1 494 ? -24.731 -13.909 -0.688 1.00 96.06 494 GLN A C 1
ATOM 4035 O O . GLN A 1 494 ? -25.442 -13.883 0.312 1.00 96.06 494 GLN A O 1
ATOM 4040 N N . MET A 1 495 ? -23.401 -13.809 -0.613 1.00 96.50 495 MET A N 1
ATOM 4041 C CA . MET A 1 495 ? -22.673 -13.655 0.650 1.00 96.50 495 MET A CA 1
ATOM 4042 C C . MET A 1 495 ? -23.113 -12.389 1.395 1.00 96.50 495 MET A C 1
ATOM 4044 O O . MET A 1 495 ? -23.419 -12.463 2.581 1.00 96.50 495 MET A O 1
ATOM 4048 N N . ASN A 1 496 ? -23.180 -11.245 0.706 1.00 96.31 496 ASN A N 1
ATOM 4049 C CA . ASN A 1 496 ? -23.596 -9.980 1.317 1.00 96.31 496 ASN A CA 1
ATOM 4050 C C . ASN A 1 496 ? -25.053 -10.038 1.807 1.00 96.31 496 ASN A C 1
ATOM 4052 O O . ASN A 1 496 ? -25.330 -9.638 2.932 1.00 96.31 496 ASN A O 1
ATOM 4056 N N . MET A 1 497 ? -25.964 -10.619 1.019 1.00 96.94 497 MET A N 1
ATOM 4057 C CA . MET A 1 497 ? -27.360 -10.808 1.439 1.00 96.94 497 MET A CA 1
ATOM 4058 C C . MET A 1 497 ? -27.483 -11.693 2.686 1.00 96.94 497 MET A C 1
ATOM 4060 O O . MET A 1 497 ? -28.232 -11.368 3.605 1.00 96.94 497 MET A O 1
ATOM 4064 N N . ARG A 1 498 ? -26.739 -12.803 2.737 1.00 97.25 498 ARG A N 1
ATOM 4065 C CA . ARG A 1 498 ? -26.708 -13.717 3.890 1.00 97.25 498 ARG A CA 1
ATOM 4066 C C . ARG A 1 498 ? -26.112 -13.055 5.129 1.00 97.25 498 ARG A C 1
ATOM 4068 O O . ARG A 1 498 ? -26.646 -13.189 6.223 1.00 97.25 498 ARG A O 1
ATOM 4075 N N . TRP A 1 499 ? -25.048 -12.277 4.955 1.00 97.31 499 TRP A N 1
ATOM 4076 C CA . TRP A 1 499 ? -24.458 -11.487 6.031 1.00 97.31 499 TRP A CA 1
ATOM 4077 C C . TRP A 1 499 ? -25.440 -10.476 6.630 1.00 97.31 499 TRP A C 1
ATOM 4079 O O . TRP A 1 499 ? -25.597 -10.427 7.853 1.00 97.31 499 TRP A O 1
ATOM 4089 N N . ASP A 1 500 ? -26.126 -9.706 5.784 1.00 96.44 500 ASP A N 1
ATOM 4090 C CA . ASP A 1 500 ? -27.133 -8.742 6.231 1.00 96.44 500 ASP A CA 1
ATOM 4091 C C . ASP A 1 500 ? -28.294 -9.452 6.942 1.00 96.44 500 ASP A C 1
ATOM 4093 O O . ASP A 1 500 ? -28.782 -8.975 7.972 1.00 96.44 500 ASP A O 1
ATOM 4097 N N . HIS A 1 501 ? -28.699 -10.625 6.442 1.00 95.56 501 HIS A N 1
ATOM 4098 C CA . HIS A 1 501 ? -29.716 -11.461 7.075 1.00 95.56 501 HIS A CA 1
ATOM 4099 C C . HIS A 1 501 ? -29.294 -11.925 8.476 1.00 95.56 501 HIS A C 1
ATOM 4101 O O . HIS A 1 501 ? -30.025 -11.678 9.433 1.00 95.56 501 HIS A O 1
ATOM 4107 N N . VAL A 1 502 ? -28.100 -12.511 8.624 1.00 96.19 502 VAL A N 1
ATOM 4108 C CA . VAL A 1 502 ? -27.540 -12.933 9.921 1.00 96.19 502 VAL A CA 1
ATOM 4109 C C . VAL A 1 502 ? -27.476 -11.766 10.902 1.00 96.19 502 VAL A C 1
ATOM 4111 O O . VAL A 1 502 ? -27.905 -11.905 12.047 1.00 96.19 502 VAL A O 1
ATOM 4114 N N . CYS A 1 503 ? -26.993 -10.599 10.464 1.00 95.50 503 CYS A N 1
ATOM 4115 C CA . CYS A 1 503 ? -26.940 -9.405 11.310 1.00 95.50 503 CYS A CA 1
ATOM 4116 C C . CYS A 1 503 ? -28.338 -8.959 11.764 1.00 95.50 503 CYS A C 1
ATOM 4118 O O . CYS A 1 503 ? -28.515 -8.598 12.926 1.00 95.50 503 CYS A O 1
ATOM 4120 N N . SER A 1 504 ? -29.325 -9.004 10.867 1.00 95.19 504 SER A N 1
ATOM 4121 C CA . SER A 1 504 ? -30.703 -8.609 11.176 1.00 95.19 504 SER A CA 1
ATOM 4122 C C . SER A 1 504 ? -31.356 -9.576 12.168 1.00 95.19 504 SER A C 1
ATOM 4124 O O . SER A 1 504 ? -31.877 -9.143 13.192 1.00 95.19 504 SER A O 1
ATOM 4126 N N . VAL A 1 505 ? -31.262 -10.886 11.918 1.00 93.94 505 VAL A N 1
ATOM 4127 C CA . VAL A 1 505 ? -31.833 -11.923 12.795 1.00 93.94 505 VAL A CA 1
ATOM 4128 C C . VAL A 1 505 ? -31.181 -11.898 14.177 1.00 93.94 505 VAL A C 1
ATOM 4130 O O . VAL A 1 505 ? -31.872 -12.016 15.188 1.00 93.94 505 VAL A O 1
ATOM 4133 N N . LEU A 1 506 ? -29.861 -11.705 14.247 1.00 94.00 506 LEU A N 1
ATOM 4134 C CA . LEU A 1 506 ? -29.146 -11.600 15.518 1.00 94.00 506 LEU A CA 1
ATOM 4135 C C . LEU A 1 506 ? -29.640 -10.404 16.351 1.00 94.00 506 LEU A C 1
ATOM 4137 O O . LEU A 1 506 ? -29.827 -10.525 17.563 1.00 94.00 506 LEU A O 1
ATOM 4141 N N . GLU A 1 507 ? -29.891 -9.265 15.704 1.00 92.94 507 GLU A N 1
ATOM 4142 C CA . GLU A 1 507 ? -30.395 -8.055 16.357 1.00 92.94 507 GLU A CA 1
ATOM 4143 C C . GLU A 1 507 ? -31.861 -8.195 16.802 1.00 92.94 507 GLU A C 1
ATOM 4145 O O . GLU A 1 507 ? -32.229 -7.774 17.905 1.00 92.94 507 GLU A O 1
ATOM 4150 N N . GLU A 1 508 ? -32.699 -8.847 15.994 1.00 91.56 508 GLU A N 1
ATOM 4151 C CA . GLU A 1 508 ? -34.070 -9.206 16.371 1.00 91.56 508 GLU A CA 1
ATOM 4152 C C . GLU A 1 508 ? -34.085 -10.152 17.579 1.00 91.56 508 GLU A C 1
ATOM 4154 O O . GLU A 1 508 ? -34.826 -9.933 18.545 1.00 91.56 508 GLU A O 1
ATOM 4159 N N . TRP A 1 509 ? -33.216 -11.167 17.577 1.00 91.44 509 TRP A N 1
ATOM 4160 C CA . TRP A 1 509 ? -33.086 -12.116 18.679 1.00 91.44 509 TRP A CA 1
ATOM 4161 C C . TRP A 1 509 ? -32.600 -11.441 19.966 1.00 91.44 509 TRP A C 1
ATOM 4163 O O . TRP A 1 509 ? -33.158 -11.683 21.042 1.00 91.44 509 TRP A O 1
ATOM 4173 N N . ARG A 1 510 ? -31.636 -10.515 19.865 1.00 90.81 510 ARG A N 1
ATOM 4174 C CA . ARG A 1 510 ? -31.199 -9.655 20.976 1.00 90.81 510 ARG A CA 1
ATOM 4175 C C . ARG A 1 510 ? -32.373 -8.878 21.577 1.00 90.81 510 ARG A C 1
ATOM 4177 O O . ARG A 1 510 ? -32.548 -8.886 22.797 1.00 90.81 510 ARG A O 1
ATOM 4184 N N . CYS A 1 511 ? -33.178 -8.220 20.741 1.00 89.88 511 CYS A N 1
ATOM 4185 C CA . CYS A 1 511 ? -34.345 -7.451 21.182 1.00 89.88 511 CYS A CA 1
ATOM 4186 C C . CYS A 1 511 ? -35.405 -8.335 21.859 1.00 89.88 511 CYS A C 1
ATOM 4188 O O . CYS A 1 511 ? -35.976 -7.948 22.885 1.00 89.88 511 CYS A O 1
ATOM 4190 N N . SER A 1 512 ? -35.648 -9.531 21.316 1.00 87.75 512 SER A N 1
ATOM 4191 C CA . SER A 1 512 ? -36.584 -10.508 21.882 1.00 87.75 512 SER A CA 1
ATOM 4192 C C . SER A 1 512 ? -36.144 -10.977 23.274 1.00 87.75 512 SER A C 1
ATOM 4194 O O . SER A 1 512 ? -36.917 -10.895 24.232 1.00 87.75 512 SER A O 1
ATOM 4196 N N . LEU A 1 513 ? -34.870 -11.360 23.423 1.00 84.94 513 LEU A N 1
ATOM 4197 C CA . LEU A 1 513 ? -34.290 -11.757 24.710 1.00 84.94 513 LEU A CA 1
ATOM 4198 C C . LEU A 1 513 ? -34.352 -10.631 25.747 1.00 84.94 513 LEU A C 1
ATOM 4200 O O . LEU A 1 513 ? -34.703 -10.875 26.900 1.00 84.94 513 LEU A O 1
ATOM 4204 N N . GLN A 1 514 ? -34.048 -9.395 25.343 1.00 85.62 514 GLN A N 1
ATOM 4205 C CA . GLN A 1 514 ? -34.111 -8.232 26.229 1.00 85.62 514 GLN A CA 1
ATOM 4206 C C . GLN A 1 514 ? -35.542 -7.962 26.718 1.00 85.62 514 GLN A C 1
ATOM 4208 O O . GLN A 1 514 ? -35.750 -7.693 27.900 1.00 85.62 514 GLN A O 1
ATOM 4213 N N . SER A 1 515 ? -36.528 -8.076 25.825 1.00 84.50 515 SER A N 1
ATOM 4214 C CA . SER A 1 515 ? -37.943 -7.881 26.163 1.00 84.50 515 SER A CA 1
ATOM 4215 C C . SER A 1 515 ? -38.431 -8.918 27.170 1.00 84.50 515 SER A C 1
ATOM 4217 O O . SER A 1 515 ? -39.139 -8.587 28.119 1.00 84.50 515 SER A O 1
ATOM 4219 N N . ALA A 1 516 ? -38.028 -10.173 26.997 1.00 80.62 516 ALA A N 1
ATOM 4220 C CA . ALA A 1 516 ? -38.430 -11.237 27.900 1.00 80.62 516 ALA A CA 1
ATOM 4221 C C . ALA A 1 516 ? -37.732 -11.186 29.261 1.00 80.62 516 ALA A C 1
ATOM 4223 O O . ALA A 1 516 ? -38.375 -11.437 30.275 1.00 80.62 516 ALA A O 1
ATOM 4224 N N . LEU A 1 517 ? -36.452 -10.797 29.304 1.00 78.69 517 LEU A N 1
ATOM 4225 C CA . LEU A 1 517 ? -35.752 -10.539 30.564 1.00 78.69 517 LEU A CA 1
ATOM 4226 C C . LEU A 1 517 ? -36.500 -9.483 31.394 1.00 78.69 517 LEU A C 1
ATOM 4228 O O . LEU A 1 517 ? -36.697 -9.667 32.594 1.00 78.69 517 LEU A O 1
ATOM 4232 N N . MET A 1 518 ? -36.951 -8.410 30.740 1.00 82.94 518 MET A N 1
ATOM 4233 C CA . MET A 1 518 ? -37.703 -7.334 31.383 1.00 82.94 518 MET A CA 1
ATOM 4234 C C . MET A 1 518 ? -39.059 -7.827 31.911 1.00 82.94 518 MET A C 1
ATOM 4236 O O . MET A 1 518 ? -39.380 -7.589 33.068 1.00 82.94 518 MET A O 1
ATOM 4240 N N . GLN A 1 519 ? -39.796 -8.630 31.134 1.00 79.44 519 GLN A N 1
ATOM 4241 C CA . GLN A 1 519 ? -41.045 -9.255 31.597 1.00 79.44 519 GLN A CA 1
ATOM 4242 C C . GLN A 1 519 ? -40.838 -10.195 32.798 1.00 79.44 519 GLN A C 1
ATOM 4244 O O . GLN A 1 519 ? -41.672 -10.230 33.704 1.00 79.44 519 GLN A O 1
ATOM 4249 N N . CYS A 1 520 ? -39.736 -10.952 32.834 1.00 74.62 520 CYS A N 1
ATOM 4250 C CA . CYS A 1 520 ? -39.392 -11.796 33.980 1.00 74.62 520 CYS A CA 1
ATOM 4251 C C . CYS A 1 520 ? -39.075 -10.968 35.236 1.00 74.62 520 CYS A C 1
ATOM 4253 O O . CYS A 1 520 ? -39.493 -11.350 36.329 1.00 74.62 520 CYS A O 1
ATOM 4255 N N . GLN A 1 521 ? -38.368 -9.841 35.092 1.00 73.19 521 GLN A N 1
ATOM 4256 C CA . GLN A 1 521 ? -38.086 -8.915 36.196 1.00 73.19 521 GLN A CA 1
ATOM 4257 C C . GLN A 1 521 ? -39.368 -8.272 36.735 1.00 73.19 521 GLN A C 1
ATOM 4259 O O . GLN A 1 521 ? -39.611 -8.335 37.940 1.00 73.19 521 GLN A O 1
ATOM 4264 N N . ASP A 1 522 ? -40.223 -7.757 35.848 1.00 76.62 522 ASP A N 1
ATOM 4265 C CA . ASP A 1 522 ? -41.508 -7.150 36.210 1.00 76.62 522 ASP A CA 1
ATOM 4266 C C . ASP A 1 522 ? -42.406 -8.148 36.965 1.00 76.62 522 ASP A C 1
ATOM 4268 O O . ASP A 1 522 ? -43.032 -7.814 37.974 1.00 76.62 522 ASP A O 1
ATOM 4272 N N . PHE A 1 523 ? -42.454 -9.406 36.510 1.00 71.62 523 PHE A N 1
ATOM 4273 C CA . PHE A 1 523 ? -43.209 -10.465 37.183 1.00 71.62 523 PHE A CA 1
ATOM 4274 C C . PHE A 1 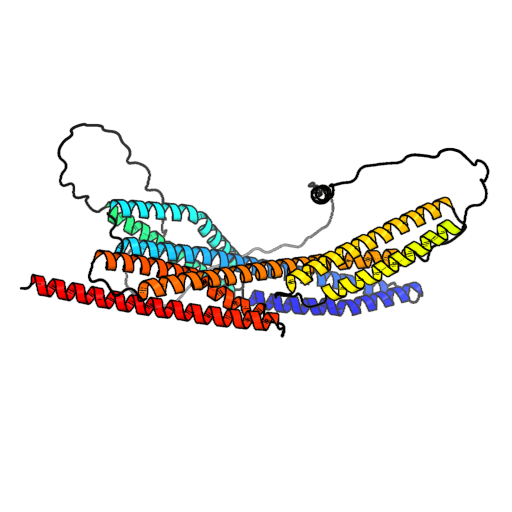523 ? -42.636 -10.796 38.567 1.00 71.62 523 PHE A C 1
ATOM 4276 O O . PHE A 1 523 ? -43.396 -10.955 39.525 1.00 71.62 523 PHE A O 1
ATOM 4283 N N . HIS A 1 524 ? -41.308 -10.875 38.691 1.00 69.62 524 HIS A N 1
ATOM 4284 C CA . HIS A 1 524 ? -40.642 -11.127 39.966 1.00 69.62 524 HIS A CA 1
ATOM 4285 C C . HIS A 1 524 ? -40.935 -10.009 40.979 1.00 69.62 524 HIS A C 1
ATOM 4287 O O . HIS A 1 524 ? -41.345 -10.305 42.103 1.00 69.62 524 HIS A O 1
ATOM 4293 N N . GLU A 1 525 ? -40.822 -8.738 40.581 1.00 73.44 525 GLU A N 1
ATOM 4294 C CA . GLU A 1 525 ? -41.179 -7.588 41.426 1.00 73.44 525 GLU A CA 1
ATOM 4295 C C . GLU A 1 525 ? -42.652 -7.617 41.856 1.00 73.44 525 GLU A C 1
ATOM 4297 O O . GLU A 1 525 ? -42.954 -7.454 43.040 1.00 73.44 525 GLU A O 1
ATOM 4302 N N . MET A 1 526 ? -43.570 -7.904 40.928 1.00 70.69 526 MET A N 1
ATOM 4303 C CA . MET A 1 526 ? -45.003 -7.991 41.225 1.00 70.69 526 MET A CA 1
ATOM 4304 C C . MET A 1 526 ? -45.335 -9.152 42.179 1.00 70.69 526 MET A C 1
ATOM 4306 O O . MET A 1 526 ? -46.241 -9.038 43.003 1.00 70.69 526 MET A O 1
ATOM 4310 N N . SER A 1 527 ? -44.602 -10.266 42.085 1.00 64.62 527 SER A N 1
ATOM 4311 C CA . SER A 1 527 ? -44.792 -11.448 42.936 1.00 64.62 527 SER A CA 1
ATOM 4312 C C . SER A 1 527 ? -44.235 -11.287 44.355 1.00 64.62 527 SER A C 1
ATOM 4314 O O . SER A 1 527 ? -44.792 -11.861 45.283 1.00 64.62 527 SER A O 1
ATOM 4316 N N . HIS A 1 528 ? -43.176 -10.490 44.536 1.00 62.47 528 HIS A N 1
ATOM 4317 C CA . HIS A 1 528 ? -42.588 -10.185 45.846 1.00 62.47 528 HIS A CA 1
ATOM 4318 C C . HIS A 1 528 ? -43.256 -8.997 46.558 1.00 62.47 528 HIS A C 1
ATOM 4320 O O . HIS A 1 528 ? -43.017 -8.788 47.748 1.00 62.47 528 HIS A O 1
ATOM 4326 N N . GLY A 1 529 ? -44.064 -8.209 45.840 1.00 54.06 529 GLY A N 1
ATOM 4327 C CA . GLY A 1 529 ? -44.862 -7.108 46.390 1.00 54.06 529 GLY A CA 1
ATOM 4328 C C . GLY A 1 529 ? -46.257 -7.499 46.906 1.00 54.06 529 GLY A C 1
ATOM 4329 O O . GLY A 1 529 ? -46.927 -6.651 47.498 1.00 54.06 529 GLY A O 1
ATOM 4330 N N . LEU A 1 530 ? -46.691 -8.745 46.677 1.00 47.16 530 LEU A N 1
ATOM 4331 C CA . LEU A 1 530 ? -47.904 -9.373 47.228 1.00 47.16 530 LEU A CA 1
ATOM 4332 C C . LEU A 1 530 ? -47.561 -10.199 48.470 1.00 47.16 530 LEU A C 1
ATOM 4334 O O . LEU A 1 530 ? -48.398 -10.203 49.404 1.00 47.16 530 LEU A O 1
#

Foldseek 3Di:
DVVLVVVLVVLVVVLVVLVVCVVVLVVLVVVVVVCVVVVNDDPVCPSVVVNVVVVVVSVVVNVVSVVSNVVSVVLVVLVVVLVVLLVVVVVVLVVLLVVLVCLPPPDPDDLVVSLVVLVVVVVVCVVCVVSLVVSLVSLVVSLVVDDPVVNVVSVVSSVVSVVSNCVSVVSSVVVSVVSVPDDPPPDDDDDDDDDDDDDDDDDDPPPDPDDDDDDDDDDDDDDDDDDDDDDDDDDDDDDDDDDDDDDDDDDDDDDPDPPPVPPPVVVVVVPPDDDDDDDDDDDDDDDDDDDDDDDPVVLVVLVVQLVVLLVQLVVLLVVLVVLLPDDQAQAPCLVVSLVVNVVSLVSNVVSLVSNVVSVVVSVVVDVVVPDDDDPVPRVVSNVVSVVSNVVSVVSSVVSNVVSVVSVVVRVLLVVLLVVLVVVLVVLVVVLCVLVPDPDDLDPVSLVVSVVVLVVVVVVLVVCPVSLVSSVVCLVVNLPDPDPSNVVVVVSNVVSVVSSVVSVVSSVVSVVVSVVSVVVSVVVVVVVVVD

Solvent-accessible surface area (backbone atoms only — not comparable to full-atom values): 32127 Å² total; per-residue (Å²): 87,70,66,52,53,52,51,43,54,52,51,53,52,49,48,51,54,52,59,61,49,43,58,58,53,51,50,54,53,50,51,50,54,49,33,55,73,68,68,68,55,62,95,85,46,57,64,60,50,53,53,50,51,52,50,53,55,47,53,52,50,53,54,50,52,53,49,52,52,52,52,43,52,49,54,50,48,55,51,54,52,47,52,54,54,48,51,55,49,52,51,51,52,50,51,52,48,51,52,49,49,37,59,75,75,71,50,86,67,55,71,67,59,51,50,54,52,48,52,49,51,55,52,53,50,61,72,44,44,65,59,52,52,48,50,52,54,52,50,54,57,49,34,76,74,41,57,72,76,42,19,54,55,51,50,51,54,49,52,51,51,52,52,51,52,52,54,48,54,49,47,55,51,52,51,48,56,52,60,72,68,52,80,78,80,85,78,87,82,84,87,78,95,73,94,73,91,76,93,85,88,78,88,90,85,82,84,78,84,77,80,86,77,83,88,78,91,79,87,82,88,85,83,91,86,86,85,87,81,88,86,86,84,88,92,89,84,88,83,83,90,86,84,83,86,82,90,87,83,86,83,90,83,80,84,90,80,82,80,77,74,81,65,61,64,71,62,63,66,74,76,73,83,77,88,87,88,85,88,86,89,88,90,84,88,88,82,86,88,81,86,90,72,86,64,70,62,60,61,54,50,50,52,56,51,37,53,54,29,49,55,53,27,55,51,38,49,52,53,51,51,54,59,62,72,41,84,79,66,42,38,88,65,34,65,64,49,49,54,52,50,54,51,48,51,55,50,31,51,55,29,47,54,49,34,57,52,44,52,52,52,50,50,56,54,50,65,73,59,65,88,83,75,88,69,83,74,53,62,67,56,52,50,55,54,49,57,50,48,58,58,46,50,61,52,47,51,59,45,48,54,52,48,51,53,35,48,51,53,42,52,50,47,54,48,52,51,51,53,51,52,52,49,51,53,57,48,50,53,53,48,50,59,62,66,72,50,74,84,61,91,45,65,69,60,48,53,51,50,54,52,50,51,55,53,50,52,52,54,52,61,71,41,50,64,56,54,50,49,49,62,63,52,45,66,67,40,57,78,55,101,44,72,69,41,53,52,51,51,50,51,51,52,50,50,52,53,51,50,54,46,50,55,50,53,53,52,52,50,50,52,51,52,53,53,51,54,50,52,52,50,55,50,51,53,58,62,74,74,108

Organism: NCBI:txid129467

Sequence (530 aa):
YTVAKEELKKFEAFQRQVQESLTQLELINKQYRRLARENRTDSAGSLRLMVHEGNQRWDNLQKRVISILRRLKHFIGQREEFETARDSILVWLTEMDLQLTNIEHFSECDVQAKIKQLKAFQQEISLNSNKIEQIIAQGEQLLEKSEPLDAAVIEEELDELRRYCHEVFGRVERYHKKLIRLPLTDDEHELSDREVDLDESADLSDLHWHDKSADSVLSPHPSSILSLSLPQPHRSERSGRDTPASVDSIPLEWDHDYDLSRDLETAVSRALHSDEEGRDDKDFYLQGATSLAGEPGSLETHIRQLDKALDSSRFQIQQTENIIRSKTPTGPELDSSYKGYMKLLGECSRSIDSVRRLEHKLKEEEEKLSGFINLNNTEPQTSGVIDRWELIQAQALSKELRMKQNLQQWQQFSSDLNNIWVWLGETEEELEQLCCLDLSTDIQTIEFRIKKLKELQKAVDSRKAIILSINLCSSEFMQSDNEENKNLQEQLSQMNMRWDHVCSVLEEWRCSLQSALMQCQDFHEMSHGL

InterPro domains:
  IPR002017 Spectrin repeat [PF00435] (80-179)
  IPR002017 Spectrin repeat [PF00435] (408-514)
  IPR018159 Spectrin/alpha-actinin [SM00150] (80-180)
  IPR018159 Spectrin/alpha-actinin [SM00150] (411-514)
  IPR018159 Spectrin/alpha-actinin [cd00176] (2-179)
  IPR018159 Spectrin/alpha-actinin [cd00176] (409-528)
  IPR056887 Nesprin-1/2 domain [PF25035] (182-287)

Mean predicted aligned error: 21.49 Å

pLDDT: mean 76.91, std 23.24, range [23.36, 98.19]